Protein AF-0000000074012841 (afdb_homodimer)

Foldseek 3Di:
DPPPPPPPPPPPPPPVPVDDDDKDFAQQWKWWKKWFPVCPPDQKIKIWTKTHHNVQQKIKIWIWIAGPVVRDIGTFWMWMDRQVVQKIWIAGPVHLLDIDIDGHPFGDDGIDDPPWDWDDWDADDPPPPFIWTWTWDAGPPFQKIKIWIATPPNRHTAKIWIWHPDVVTDITIIGIHPMDSHGDCPCSNPRDPSYDD/DPPPPPPPPPPPPPPVPVDDDDKDFAQQWKWWKKWFPVCPPDQKIKIWTKTHHNVQQKIKIWIWIAGPVVRDIGTFWMWMDRQVVQKIWIAGPVHLLDIDIDGHPFGDDGIDDPPWDWDDWDADDPPPPFIWTWTWDAGPPFQKIKIWIATPPNRHTAKIWIWHPDVVTDITIIGIHPMDSHGDCPCSNPRDPSYDD

Nearest PDB structures (foldseek):
  6jl9-assembly1_A  TM=7.482E-01  e=5.160E-09  Xenopus tropicalis
  6e7o-assembly1_B  TM=7.642E-01  e=8.878E-08  Homo sapiens
  4egd-assembly2_B  TM=3.974E-01  e=1.339E-01  Staphylococcus aureus subsp. aureus NCTC 8325
  3msw-assembly1_A  TM=3.671E-01  e=5.941E-02  Bacteroides fragilis NCTC 9343
  7tcv-assembly1_XXX-2  TM=1.683E-01  e=6.808E-01  Mus musculus

Organism: Pomacea canaliculata (NCBI:txid400727)

Structure (mmCIF, N/CA/C/O backbone):
data_AF-0000000074012841-model_v1
#
loop_
_entity.id
_entity.type
_entity.pdbx_description
1 polymer 'Ependymin-like protein'
#
loop_
_atom_site.group_PDB
_atom_site.id
_atom_site.type_symbol
_atom_site.label_atom_id
_atom_site.label_alt_id
_atom_site.label_comp_id
_atom_site.label_asym_id
_atom_site.label_entity_id
_atom_site.label_seq_id
_atom_site.pdbx_PDB_ins_code
_atom_site.Cartn_x
_atom_site.Cartn_y
_atom_site.Cartn_z
_atom_site.occupancy
_atom_site.B_iso_or_equiv
_atom_site.auth_seq_id
_atom_site.auth_comp_id
_atom_site.auth_asym_id
_atom_site.auth_atom_id
_atom_site.pdbx_PDB_model_num
ATOM 1 N N . MET A 1 1 ? 62.312 12.492 34.406 1 32.12 1 MET A N 1
ATOM 2 C CA . MET A 1 1 ? 61.594 12.492 33.125 1 32.12 1 MET A CA 1
ATOM 3 C C . MET A 1 1 ? 60.375 11.586 33.188 1 32.12 1 MET A C 1
ATOM 5 O O . MET A 1 1 ? 60.5 10.367 33.281 1 32.12 1 MET A O 1
ATOM 9 N N . MET A 1 2 ? 59.25 12.062 33.812 1 38.81 2 MET A N 1
ATOM 10 C CA . MET A 1 2 ? 57.938 11.422 34 1 38.81 2 MET A CA 1
ATOM 11 C C . MET A 1 2 ? 57.25 11.172 32.656 1 38.81 2 MET A C 1
ATOM 13 O O . MET A 1 2 ? 57.031 12.109 31.891 1 38.81 2 MET A O 1
ATOM 17 N N . ILE A 1 3 ? 57.344 9.961 32.062 1 40.72 3 ILE A N 1
ATOM 18 C CA . ILE A 1 3 ? 56.688 9.445 30.875 1 40.72 3 ILE A CA 1
ATOM 19 C C . ILE A 1 3 ? 55.188 9.492 31.078 1 40.72 3 ILE A C 1
ATOM 21 O O . ILE A 1 3 ? 54.625 8.82 31.953 1 40.72 3 ILE A O 1
ATOM 25 N N . ILE A 1 4 ? 54.5 10.641 30.891 1 39.25 4 ILE A N 1
ATOM 26 C CA . ILE A 1 4 ? 53.062 10.695 30.797 1 39.25 4 ILE A CA 1
ATOM 27 C C . ILE A 1 4 ? 52.562 9.828 29.641 1 39.25 4 ILE A C 1
ATOM 29 O O . ILE A 1 4 ? 52.875 10.109 28.469 1 39.25 4 ILE A O 1
ATOM 33 N N . GLN A 1 5 ? 52.375 8.547 29.922 1 36.62 5 GLN A N 1
ATOM 34 C CA . GLN A 1 5 ? 51.688 7.672 28.969 1 36.62 5 GLN A CA 1
ATOM 35 C C . GLN A 1 5 ? 50.312 8.203 28.625 1 36.62 5 GLN A C 1
ATOM 37 O O . GLN A 1 5 ? 49.438 8.32 29.5 1 36.62 5 GLN A O 1
ATOM 42 N N . PHE A 1 6 ? 50.188 9.039 27.578 1 37.5 6 PHE A N 1
ATOM 43 C CA . PHE A 1 6 ? 48.906 9.398 26.984 1 37.5 6 PHE A CA 1
ATOM 44 C C . PHE A 1 6 ? 48.188 8.148 26.484 1 37.5 6 PHE A C 1
ATOM 46 O O . PHE A 1 6 ? 48.656 7.469 25.578 1 37.5 6 PHE A O 1
ATOM 53 N N . ALA A 1 7 ? 47.344 7.512 27.344 1 34.91 7 ALA A N 1
ATOM 54 C CA . ALA A 1 7 ? 46.406 6.48 26.906 1 34.91 7 ALA A CA 1
ATOM 55 C C . ALA A 1 7 ? 45.344 7.059 25.953 1 34.91 7 ALA A C 1
ATOM 57 O O . ALA A 1 7 ? 44.531 7.902 26.344 1 34.91 7 ALA A O 1
ATOM 58 N N . PHE A 1 8 ? 45.719 7.105 24.641 1 34.41 8 PHE A N 1
ATOM 59 C CA . PHE A 1 8 ? 44.719 7.383 23.625 1 34.41 8 PHE A CA 1
ATOM 60 C C . PHE A 1 8 ? 43.562 6.367 23.672 1 34.41 8 PHE A C 1
ATOM 62 O O . PHE A 1 8 ? 43.781 5.18 23.422 1 34.41 8 PHE A O 1
ATOM 69 N N . LEU A 1 9 ? 42.5 6.664 24.453 1 34.66 9 LEU A N 1
ATOM 70 C CA . LEU A 1 9 ? 41.25 5.91 24.359 1 34.66 9 LEU A CA 1
ATOM 71 C C . LEU A 1 9 ? 40.625 6.047 22.984 1 34.66 9 LEU A C 1
ATOM 73 O O . LEU A 1 9 ? 40.156 7.129 22.609 1 34.66 9 LEU A O 1
ATOM 77 N N . LEU A 1 10 ? 41.031 5.207 22 1 32.94 10 LEU A N 1
ATOM 78 C CA . LEU A 1 10 ? 40.25 5.023 20.766 1 32.94 10 LEU A CA 1
ATOM 79 C C . LEU A 1 10 ? 38.812 4.66 21.078 1 32.94 10 LEU A C 1
ATOM 81 O O . LEU A 1 10 ? 38.531 3.568 21.578 1 32.94 10 LEU A O 1
ATOM 85 N N . THR A 1 11 ? 38 5.637 21.328 1 35.56 11 THR A N 1
ATOM 86 C CA . THR A 1 11 ? 36.562 5.371 21.297 1 35.56 11 THR A CA 1
ATOM 87 C C . THR A 1 11 ? 36.156 4.777 19.953 1 35.56 11 THR A C 1
ATOM 89 O O . THR A 1 11 ? 36.188 5.461 18.922 1 35.56 11 THR A O 1
ATOM 92 N N . LEU A 1 12 ? 36.219 3.484 19.75 1 35.31 12 LEU A N 1
ATOM 93 C CA . LEU A 1 12 ? 35.5 2.799 18.656 1 35.31 12 LEU A CA 1
ATOM 94 C C . LEU A 1 12 ? 34.031 3.195 18.609 1 35.31 12 LEU A C 1
ATOM 96 O O . LEU A 1 12 ? 33.25 2.812 19.484 1 35.31 12 LEU A O 1
ATOM 100 N N . VAL A 1 13 ? 33.719 4.309 18.031 1 36.88 13 VAL A N 1
ATOM 101 C CA . VAL A 1 13 ? 32.344 4.508 17.578 1 36.88 13 VAL A CA 1
ATOM 102 C C . VAL A 1 13 ? 31.891 3.307 16.75 1 36.88 13 VAL A C 1
ATOM 104 O O . VAL A 1 13 ? 32.438 3.053 15.672 1 36.88 13 VAL A O 1
ATOM 107 N N . THR A 1 14 ? 31.328 2.275 17.344 1 35.25 14 THR A N 1
ATOM 108 C CA . THR A 1 14 ? 30.562 1.271 16.609 1 35.25 14 THR A CA 1
ATOM 109 C C . THR A 1 14 ? 29.562 1.936 15.672 1 35.25 14 THR A C 1
ATOM 111 O O . THR A 1 14 ? 28.594 2.555 16.125 1 35.25 14 THR A O 1
ATOM 114 N N . HIS A 1 15 ? 29.953 2.469 14.594 1 39.59 15 HIS A N 1
ATOM 115 C CA . HIS A 1 15 ? 28.938 2.531 13.539 1 39.59 15 HIS A CA 1
ATOM 116 C C . HIS A 1 15 ? 28.094 1.259 13.5 1 39.59 15 HIS A C 1
ATOM 118 O O . HIS A 1 15 ? 28.609 0.184 13.18 1 39.59 15 HIS A O 1
ATOM 124 N N . THR A 1 16 ? 27.219 1.068 14.328 1 40.84 16 THR A N 1
ATOM 125 C CA . THR A 1 16 ? 26.297 -0.001 14 1 40.84 16 THR A CA 1
ATOM 126 C C . THR A 1 16 ? 25.969 -0.001 12.508 1 40.84 16 THR A C 1
ATOM 128 O O . THR A 1 16 ? 25.281 0.897 12.016 1 40.84 16 THR A O 1
ATOM 131 N N . THR A 1 17 ? 26.875 -0.258 11.633 1 45.31 17 THR A N 1
ATOM 132 C CA . THR A 1 17 ? 26.531 -0.586 10.25 1 45.31 17 THR A CA 1
ATOM 133 C C . THR A 1 17 ? 25.203 -1.328 10.195 1 45.31 17 THR A C 1
ATOM 135 O O . THR A 1 17 ? 25.047 -2.389 10.805 1 45.31 17 THR A O 1
ATOM 138 N N . CYS A 1 18 ? 24.094 -0.739 10.32 1 55.75 18 CYS A N 1
ATOM 139 C CA . CYS A 1 18 ? 22.828 -1.455 10.141 1 55.75 18 CYS A CA 1
ATOM 140 C C . CYS A 1 18 ? 22.984 -2.576 9.117 1 55.75 18 CYS A C 1
ATOM 142 O O . CYS A 1 18 ? 23.188 -2.314 7.93 1 55.75 18 CYS A O 1
ATOM 144 N N . GLN A 1 19 ? 23.594 -3.691 9.414 1 69.12 19 GLN A N 1
ATOM 145 C CA . GLN A 1 19 ? 23.844 -4.871 8.594 1 69.12 19 GLN A CA 1
ATOM 146 C C . GLN A 1 19 ? 22.594 -5.266 7.805 1 69.12 19 GLN A C 1
ATOM 148 O O . GLN A 1 19 ? 21.5 -5.297 8.352 1 69.12 19 GLN A O 1
ATOM 153 N N . THR A 1 20 ? 22.734 -5.242 6.465 1 84.56 20 THR A N 1
ATOM 154 C CA . THR A 1 20 ? 21.703 -5.766 5.578 1 84.56 20 THR A CA 1
ATOM 155 C C . THR A 1 20 ? 21.203 -7.125 6.062 1 84.56 20 THR A C 1
ATOM 157 O O . THR A 1 20 ? 22.016 -8.023 6.34 1 84.56 20 THR A O 1
ATOM 160 N N . PRO A 1 21 ? 19.984 -7.176 6.348 1 91.25 21 PRO A N 1
ATOM 161 C CA . PRO A 1 21 ? 19.453 -8.477 6.789 1 91.25 21 PRO A CA 1
ATOM 162 C C . PRO A 1 21 ? 19.688 -9.586 5.766 1 91.25 21 PRO A C 1
ATOM 164 O O . PRO A 1 21 ? 19.953 -9.297 4.59 1 91.25 21 PRO A O 1
ATOM 167 N N . ALA A 1 22 ? 19.625 -10.781 6.23 1 93.56 22 ALA A N 1
ATOM 168 C CA . ALA A 1 22 ? 19.719 -11.922 5.328 1 93.56 22 ALA A CA 1
ATOM 169 C C . ALA A 1 22 ? 18.516 -11.977 4.395 1 93.56 22 ALA A C 1
ATOM 171 O O . ALA A 1 22 ? 17.391 -11.633 4.789 1 93.56 22 ALA A O 1
ATOM 172 N N . LYS A 1 23 ? 18.844 -12.438 3.242 1 96.69 23 LYS A N 1
ATOM 173 C CA . LYS A 1 23 ? 17.75 -12.711 2.311 1 96.69 23 LYS A CA 1
ATOM 174 C C . LYS A 1 23 ? 16.859 -13.836 2.832 1 96.69 23 LYS A C 1
ATOM 176 O O . LYS A 1 23 ? 17.344 -14.789 3.439 1 96.69 23 LYS A O 1
ATOM 181 N N . CYS A 1 24 ? 15.641 -13.734 2.629 1 98 24 CYS A N 1
ATOM 182 C CA . CYS A 1 24 ? 14.688 -14.711 3.141 1 98 24 CYS A CA 1
ATOM 183 C C . CYS A 1 24 ? 13.852 -15.305 2.012 1 98 24 CYS A C 1
ATOM 185 O O . CYS A 1 24 ? 13.969 -14.883 0.86 1 98 24 CYS A O 1
ATOM 187 N N . CYS A 1 25 ? 13.039 -16.359 2.379 1 98.19 25 CYS A N 1
ATOM 188 C CA . CYS A 1 25 ? 12.188 -17.031 1.405 1 98.19 25 CYS A CA 1
ATOM 189 C C . CYS A 1 25 ? 10.742 -17.078 1.882 1 98.19 25 CYS A C 1
ATOM 191 O O . CYS A 1 25 ? 10.477 -17.203 3.08 1 98.19 25 CYS A O 1
ATOM 193 N N . PHE A 1 26 ? 9.891 -16.969 0.938 1 98.31 26 PHE A N 1
ATOM 194 C CA . PHE A 1 26 ? 8.484 -17.203 1.233 1 98.31 26 PHE A CA 1
ATOM 195 C C . PHE A 1 26 ? 8.25 -18.672 1.61 1 98.31 26 PHE A C 1
ATOM 197 O O . PHE A 1 26 ? 9.086 -19.531 1.318 1 98.31 26 PHE A O 1
ATOM 204 N N . ALA A 1 27 ? 7.098 -18.922 2.256 1 98.25 27 ALA A N 1
ATOM 205 C CA . ALA A 1 27 ? 6.715 -20.312 2.504 1 98.25 27 ALA A CA 1
ATOM 206 C C . ALA A 1 27 ? 6.672 -21.109 1.205 1 98.25 27 ALA A C 1
ATOM 208 O O . ALA A 1 27 ? 6.305 -20.578 0.155 1 98.25 27 ALA A O 1
ATOM 209 N N . PRO A 1 28 ? 7.027 -22.375 1.239 1 98.38 28 PRO A N 1
ATOM 210 C CA . PRO A 1 28 ? 7.012 -23.188 0.018 1 98.38 28 PRO A CA 1
ATOM 211 C C . PRO A 1 28 ? 5.637 -23.234 -0.639 1 98.38 28 PRO A C 1
ATOM 213 O O . PRO A 1 28 ? 5.535 -23.391 -1.858 1 98.38 28 PRO A O 1
ATOM 216 N N . GLN A 1 29 ? 4.625 -23.188 0.23 1 98.69 29 GLN A N 1
ATOM 217 C CA . GLN A 1 29 ? 3.234 -23.078 -0.198 1 98.69 29 GLN A CA 1
ATOM 218 C C . GLN A 1 29 ? 2.52 -21.953 0.559 1 98.69 29 GLN A C 1
ATOM 220 O O . GLN A 1 29 ? 2.658 -21.844 1.777 1 98.69 29 GLN A O 1
ATOM 225 N N . SER A 1 30 ? 1.805 -21.188 -0.227 1 98.5 30 SER A N 1
ATOM 226 C CA . SER A 1 30 ? 1.097 -20.094 0.423 1 98.5 30 SER A CA 1
ATOM 227 C C . SER A 1 30 ? -0.076 -19.609 -0.425 1 98.5 30 SER A C 1
ATOM 229 O O . SER A 1 30 ? -0.203 -19.984 -1.591 1 98.5 30 SER A O 1
ATOM 231 N N . SER A 1 31 ? -0.95 -18.859 0.189 1 98.75 31 SER A N 1
ATOM 232 C CA . SER A 1 31 ? -2.039 -18.141 -0.46 1 98.75 31 SER A CA 1
ATOM 233 C C . SER A 1 31 ? -2.145 -16.703 0.061 1 98.75 31 SER A C 1
ATOM 235 O O . SER A 1 31 ? -1.669 -16.406 1.158 1 98.75 31 SER A O 1
ATOM 237 N N . ALA A 1 32 ? -2.695 -15.867 -0.756 1 98.69 32 ALA A N 1
ATOM 238 C CA . ALA A 1 32 ? -2.918 -14.477 -0.37 1 98.69 32 ALA A CA 1
ATOM 239 C C . ALA A 1 32 ? -3.965 -13.82 -1.266 1 98.69 32 ALA A C 1
ATOM 241 O O . ALA A 1 32 ? -4.242 -14.305 -2.365 1 98.69 32 ALA A O 1
ATOM 242 N N . THR A 1 33 ? -4.574 -12.82 -0.757 1 98.12 33 THR A N 1
ATOM 243 C CA . THR A 1 33 ? -5.379 -11.906 -1.556 1 98.12 33 THR A CA 1
ATOM 244 C C . THR A 1 33 ? -4.602 -10.625 -1.848 1 98.12 33 THR A C 1
ATOM 246 O O . THR A 1 33 ? -4.121 -9.961 -0.927 1 98.12 33 THR A O 1
ATOM 249 N N . LEU A 1 34 ? -4.445 -10.328 -3.111 1 98.5 34 LEU A N 1
ATOM 250 C CA . LEU A 1 34 ? -3.744 -9.125 -3.557 1 98.5 34 LEU A CA 1
ATOM 251 C C . LEU A 1 34 ? -4.734 -8.055 -3.992 1 98.5 34 LEU A C 1
ATOM 253 O O . LEU A 1 34 ? -5.617 -8.312 -4.812 1 98.5 34 LEU A O 1
ATOM 257 N N . VAL A 1 35 ? -4.539 -6.914 -3.416 1 97.56 35 VAL A N 1
ATOM 258 C CA . VAL A 1 35 ? -5.328 -5.762 -3.842 1 97.56 35 VAL A CA 1
ATOM 259 C C . VAL A 1 35 ? -4.496 -4.879 -4.77 1 97.56 35 VAL A C 1
ATOM 261 O O . VAL A 1 35 ? -3.369 -4.504 -4.438 1 97.56 35 VAL A O 1
ATOM 264 N N . ASP A 1 36 ? -5.074 -4.621 -5.934 1 97.44 36 ASP A N 1
ATOM 265 C CA . ASP A 1 36 ? -4.461 -3.635 -6.816 1 97.44 36 ASP A CA 1
ATOM 266 C C . ASP A 1 36 ? -4.605 -2.225 -6.25 1 97.44 36 ASP A C 1
ATOM 268 O O . ASP A 1 36 ? -5.684 -1.633 -6.309 1 97.44 36 ASP A O 1
ATOM 272 N N . LEU A 1 37 ? -3.5 -1.668 -5.891 1 95.88 37 LEU A N 1
ATOM 273 C CA . LEU A 1 37 ? -3.547 -0.412 -5.148 1 95.88 37 LEU A CA 1
ATOM 274 C C . LEU A 1 37 ? -3.895 0.75 -6.074 1 95.88 37 LEU A C 1
ATOM 276 O O . LEU A 1 37 ? -4.406 1.776 -5.621 1 95.88 37 LEU A O 1
ATOM 280 N N . TYR A 1 38 ? -3.67 0.588 -7.324 1 92.62 38 TYR A N 1
ATOM 281 C CA . TYR A 1 38 ? -4.031 1.646 -8.258 1 92.62 38 TYR A CA 1
ATOM 282 C C . TYR A 1 38 ? -5.543 1.76 -8.398 1 92.62 38 TYR A C 1
ATOM 284 O O . TYR A 1 38 ? -6.055 2.771 -8.891 1 92.62 38 TYR A O 1
ATOM 292 N N . SER A 1 39 ? -6.23 0.79 -7.949 1 93.38 39 SER A N 1
ATOM 293 C CA . SER A 1 39 ? -7.676 0.782 -8.133 1 93.38 39 SER A CA 1
ATOM 294 C C . SER A 1 39 ? -8.398 1.291 -6.891 1 93.38 39 SER A C 1
ATOM 296 O O . SER A 1 39 ? -9.602 1.53 -6.918 1 93.38 39 SER A O 1
ATOM 298 N N . VAL A 1 40 ? -7.707 1.541 -5.812 1 90.31 40 VAL A N 1
ATOM 299 C CA . VAL A 1 40 ? -8.352 1.729 -4.516 1 90.31 40 VAL A CA 1
ATOM 300 C C . VAL A 1 40 ? -9.102 3.061 -4.5 1 90.31 40 VAL A C 1
ATOM 302 O O . VAL A 1 40 ? -10.008 3.258 -3.689 1 90.31 40 VAL A O 1
ATOM 305 N N . ASN A 1 41 ? -8.711 3.975 -5.371 1 89.06 41 ASN A N 1
ATOM 306 C CA . ASN A 1 41 ? -9.406 5.254 -5.438 1 89.06 41 ASN A CA 1
ATOM 307 C C . ASN A 1 41 ? -10.633 5.184 -6.34 1 89.06 41 ASN A C 1
ATOM 309 O O . ASN A 1 41 ? -11.453 6.102 -6.359 1 89.06 41 ASN A O 1
ATOM 313 N N . GLY A 1 42 ? -10.781 4.082 -7.012 1 88.31 42 GLY A N 1
ATOM 314 C CA . GLY A 1 42 ? -11.914 3.92 -7.906 1 88.31 42 GLY A CA 1
ATOM 315 C C . GLY A 1 42 ? -13.141 3.352 -7.219 1 88.31 42 GLY A C 1
ATOM 316 O O . GLY A 1 42 ? -13.148 3.164 -6 1 88.31 42 GLY A O 1
ATOM 317 N N . ASP A 1 43 ? -14.148 3.15 -8.031 1 87.56 43 ASP A N 1
ATOM 318 C CA . ASP A 1 43 ? -15.406 2.621 -7.508 1 87.56 43 ASP A CA 1
ATOM 319 C C . ASP A 1 43 ? -15.336 1.107 -7.332 1 87.56 43 ASP A C 1
ATOM 321 O O . ASP A 1 43 ? -16.109 0.53 -6.559 1 87.56 43 ASP A O 1
ATOM 325 N N . LEU A 1 44 ? -14.445 0.571 -8.086 1 92.81 44 LEU A N 1
ATOM 326 C CA . LEU A 1 44 ? -14.195 -0.865 -8.008 1 92.81 44 LEU A CA 1
ATOM 327 C C . LEU A 1 44 ? -12.742 -1.15 -7.664 1 92.81 44 LEU A C 1
ATOM 329 O O . LEU A 1 44 ? -11.836 -0.457 -8.141 1 92.81 44 LEU A O 1
ATOM 333 N N . TYR A 1 45 ? -12.625 -2.227 -6.875 1 93.69 45 TYR A N 1
ATOM 334 C CA . TYR A 1 45 ? -11.281 -2.707 -6.578 1 93.69 45 TYR A CA 1
ATOM 335 C C . TYR A 1 45 ? -10.93 -3.914 -7.441 1 93.69 45 TYR A C 1
ATOM 337 O O . TYR A 1 45 ? -11.742 -4.836 -7.59 1 93.69 45 TYR A O 1
ATOM 345 N N . ASN A 1 46 ? -9.797 -3.818 -8.016 1 97.5 46 ASN A N 1
ATOM 346 C CA . ASN A 1 46 ? -9.242 -5.027 -8.625 1 97.5 46 ASN A CA 1
ATOM 347 C C . ASN A 1 46 ? -8.539 -5.906 -7.598 1 97.5 46 ASN A C 1
ATOM 349 O O . ASN A 1 46 ? -7.688 -5.43 -6.848 1 97.5 46 ASN A O 1
ATOM 353 N N . VAL A 1 47 ? -8.922 -7.164 -7.598 1 97.62 47 VAL A N 1
ATOM 354 C CA . VAL A 1 47 ? -8.414 -8.102 -6.598 1 97.62 47 VAL A CA 1
ATOM 355 C C . VAL A 1 47 ? -7.914 -9.367 -7.285 1 97.62 47 VAL A C 1
ATOM 357 O O . VAL A 1 47 ? -8.492 -9.812 -8.281 1 97.62 47 VAL A O 1
ATOM 360 N N . ILE A 1 48 ? -6.828 -9.883 -6.734 1 98.5 48 ILE A N 1
ATOM 361 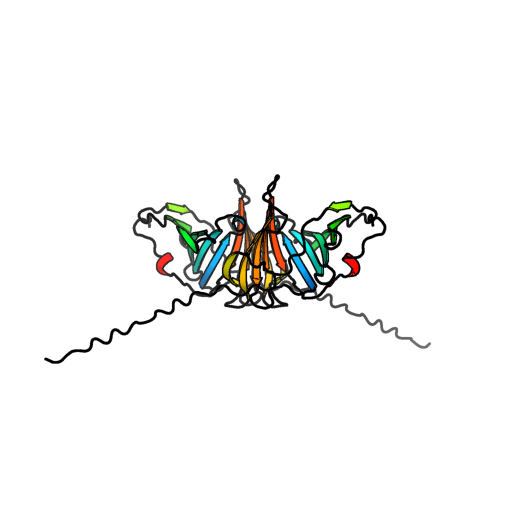C CA . ILE A 1 48 ? -6.289 -11.164 -7.176 1 98.5 48 ILE A CA 1
ATOM 362 C C . ILE A 1 48 ? -6.172 -12.109 -5.984 1 98.5 48 ILE A C 1
ATOM 364 O O . ILE A 1 48 ? -5.477 -11.812 -5.008 1 98.5 48 ILE A O 1
ATOM 368 N N . ASP A 1 49 ? -6.855 -13.188 -6.074 1 98.5 49 ASP A N 1
ATOM 369 C CA . ASP A 1 49 ? -6.586 -14.273 -5.141 1 98.5 49 ASP A CA 1
ATOM 370 C C . ASP A 1 49 ? -5.508 -15.211 -5.684 1 98.5 49 ASP A C 1
ATOM 372 O O . ASP A 1 49 ? -5.684 -15.82 -6.742 1 98.5 49 ASP A O 1
ATOM 376 N N . GLY A 1 50 ? -4.441 -15.336 -4.902 1 98.69 50 GLY A N 1
ATOM 377 C CA . GLY A 1 50 ? -3.299 -16.094 -5.402 1 98.69 50 GLY A CA 1
ATOM 378 C C . GLY A 1 50 ? -3.002 -17.344 -4.594 1 98.69 50 GLY A C 1
ATOM 379 O O . GLY A 1 50 ? -3.113 -17.328 -3.367 1 98.69 50 GLY A O 1
ATOM 380 N N . GLU A 1 51 ? -2.645 -18.391 -5.305 1 98.88 51 GLU A N 1
ATOM 381 C CA . GLU A 1 51 ? -2.059 -19.609 -4.781 1 98.88 51 GLU A CA 1
ATOM 382 C C . GLU A 1 51 ? -0.635 -19.812 -5.297 1 98.88 51 GLU A C 1
ATOM 384 O O . GLU A 1 51 ? -0.399 -19.797 -6.504 1 98.88 51 GLU A O 1
ATOM 389 N N . PHE A 1 52 ? 0.256 -20 -4.371 1 98.69 52 PHE A N 1
ATOM 390 C CA . PHE A 1 52 ? 1.667 -20.125 -4.711 1 98.69 52 PHE A CA 1
ATOM 391 C C . PHE A 1 52 ? 2.209 -21.469 -4.242 1 98.69 52 PHE A C 1
ATOM 393 O O . PHE A 1 52 ? 2.377 -21.703 -3.041 1 98.69 52 PHE A O 1
ATOM 400 N N . ASP A 1 53 ? 2.441 -22.328 -5.133 1 98.69 53 ASP A N 1
ATOM 401 C CA . ASP A 1 53 ? 2.992 -23.656 -4.844 1 98.69 53 ASP A CA 1
ATOM 402 C C . ASP A 1 53 ? 4.402 -23.797 -5.414 1 98.69 53 ASP A C 1
ATOM 404 O O . ASP A 1 53 ? 4.59 -24.375 -6.484 1 98.69 53 ASP A O 1
ATOM 408 N N . PHE A 1 54 ? 5.359 -23.406 -4.641 1 97.81 54 PHE A N 1
ATOM 409 C CA . PHE A 1 54 ? 6.738 -23.422 -5.109 1 97.81 54 PHE A CA 1
ATOM 410 C C . PHE A 1 54 ? 7.285 -24.844 -5.133 1 97.81 54 PHE A C 1
ATOM 412 O O . PHE A 1 54 ? 8.266 -25.125 -5.824 1 97.81 54 PHE A O 1
ATOM 419 N N . VAL A 1 55 ? 6.672 -25.703 -4.355 1 97.5 55 VAL A N 1
ATOM 420 C CA . VAL A 1 55 ? 7.062 -27.109 -4.371 1 97.5 55 VAL A CA 1
ATOM 421 C C . VAL A 1 55 ? 6.715 -27.734 -5.723 1 97.5 55 VAL A C 1
ATOM 423 O O . VAL A 1 55 ? 7.559 -28.375 -6.355 1 97.5 55 VAL A O 1
ATOM 426 N N . ALA A 1 56 ? 5.57 -27.5 -6.164 1 97.75 56 ALA A N 1
ATOM 427 C CA . ALA A 1 56 ? 5.109 -28.062 -7.434 1 97.75 56 ALA A CA 1
ATOM 428 C C . ALA A 1 56 ? 5.562 -27.188 -8.609 1 97.75 56 ALA A C 1
ATOM 430 O O . ALA A 1 56 ? 5.402 -27.578 -9.766 1 97.75 56 ALA A O 1
ATOM 431 N N . GLY A 1 57 ? 6.047 -26.016 -8.352 1 97.62 57 GLY A N 1
ATOM 432 C CA . GLY A 1 57 ? 6.426 -25.094 -9.414 1 97.62 57 GLY A CA 1
ATOM 433 C C . GLY A 1 57 ? 5.234 -24.531 -10.156 1 97.62 57 GLY A C 1
ATOM 434 O O . GLY A 1 57 ? 5.227 -24.484 -11.391 1 97.62 57 GLY A O 1
ATOM 435 N N . LYS A 1 58 ? 4.203 -24.125 -9.398 1 98.31 58 LYS A N 1
ATOM 436 C CA . LYS A 1 58 ? 2.99 -23.594 -10.016 1 98.31 58 LYS A CA 1
ATOM 437 C C . LYS A 1 58 ? 2.455 -22.406 -9.234 1 98.31 58 LYS A C 1
ATOM 439 O O . LYS A 1 58 ? 2.688 -22.281 -8.031 1 98.31 58 LYS A O 1
ATOM 444 N N . GLN A 1 59 ? 1.727 -21.625 -9.914 1 98.56 59 GLN A N 1
ATOM 445 C CA . GLN A 1 59 ? 0.98 -20.516 -9.344 1 98.56 59 GLN A CA 1
ATOM 446 C C . GLN A 1 59 ? -0.385 -20.359 -10.008 1 98.56 59 GLN A C 1
ATOM 448 O O . GLN A 1 59 ? -0.514 -20.547 -11.227 1 98.56 59 GLN A O 1
ATOM 453 N N . ALA A 1 60 ? -1.355 -20.109 -9.227 1 98.81 60 ALA A N 1
ATOM 454 C CA . ALA A 1 60 ? -2.695 -19.828 -9.734 1 98.81 60 ALA A CA 1
ATOM 455 C C . ALA A 1 60 ? -3.219 -18.5 -9.195 1 98.81 60 ALA A C 1
ATOM 457 O O . ALA A 1 60 ? -3.027 -18.172 -8.023 1 98.81 60 ALA A O 1
ATOM 458 N N . GLN A 1 61 ? -3.83 -17.719 -10.039 1 98.69 61 GLN A N 1
ATOM 459 C CA . GLN A 1 61 ? -4.367 -16.422 -9.68 1 98.69 61 GLN A CA 1
ATOM 460 C C . GLN A 1 61 ? -5.781 -16.234 -10.227 1 98.69 61 GLN A C 1
ATOM 462 O O . GLN A 1 61 ? -6.004 -16.328 -11.43 1 98.69 61 GLN A O 1
ATOM 467 N N . LEU A 1 62 ? -6.648 -15.984 -9.367 1 98.69 62 LEU A N 1
ATOM 468 C CA . LEU A 1 62 ? -8.016 -15.648 -9.758 1 98.69 62 LEU A CA 1
ATOM 469 C C . LEU A 1 62 ? -8.258 -14.148 -9.648 1 98.69 62 LEU A C 1
ATOM 471 O O . LEU A 1 62 ? -8.211 -13.586 -8.555 1 98.69 62 LEU A O 1
ATOM 475 N N . SER A 1 63 ? -8.602 -13.555 -10.781 1 98.5 63 SER A N 1
ATOM 476 C CA . SER A 1 63 ? -8.836 -12.117 -10.836 1 98.5 63 SER A CA 1
ATOM 477 C C . SER A 1 63 ? -10.32 -11.797 -10.68 1 98.5 63 SER A C 1
ATOM 479 O O . SER A 1 63 ? -11.172 -12.5 -11.227 1 98.5 63 SER A O 1
ATOM 481 N N . SER A 1 64 ? -10.562 -10.727 -9.969 1 98.12 64 SER A N 1
ATOM 482 C CA . SER A 1 64 ? -11.93 -10.242 -9.805 1 98.12 64 SER A CA 1
ATOM 483 C C . SER A 1 64 ? -11.969 -8.734 -9.609 1 98.12 64 SER A C 1
ATOM 485 O O . SER A 1 64 ? -10.938 -8.109 -9.352 1 98.12 64 SER A O 1
ATOM 487 N N . THR A 1 65 ? -13.102 -8.188 -9.867 1 97.31 65 THR A N 1
ATOM 488 C CA . THR A 1 65 ? -13.43 -6.836 -9.438 1 97.31 65 THR A CA 1
ATOM 489 C C . THR A 1 65 ? -14.406 -6.863 -8.266 1 97.31 65 THR A C 1
ATOM 491 O O . THR A 1 65 ? -15.344 -7.66 -8.25 1 97.31 65 THR A O 1
ATOM 494 N N . HIS A 1 66 ? -14.047 -6.062 -7.324 1 94.38 66 HIS A N 1
ATOM 495 C CA . HIS A 1 66 ? -14.867 -6 -6.121 1 94.38 66 HIS A CA 1
ATOM 496 C C . HIS A 1 66 ? -15.539 -4.637 -5.984 1 94.38 66 HIS A C 1
ATOM 498 O O . HIS A 1 66 ? -14.883 -3.602 -6.086 1 94.38 66 HIS A O 1
ATOM 504 N N . ASN A 1 67 ? -16.812 -4.68 -5.832 1 91.88 67 ASN A N 1
ATOM 505 C CA . ASN A 1 67 ? -17.578 -3.477 -5.5 1 91.88 67 ASN A CA 1
ATOM 506 C C . ASN A 1 67 ? -17.734 -3.314 -3.99 1 91.88 67 ASN A C 1
ATOM 508 O O . ASN A 1 67 ? -18.516 -4.023 -3.365 1 91.88 67 ASN A O 1
ATOM 512 N N . PRO A 1 68 ? -17.031 -2.391 -3.504 1 81.06 68 PRO A N 1
ATOM 513 C CA . PRO A 1 68 ? -17.078 -2.283 -2.043 1 81.06 68 PRO A CA 1
ATOM 514 C C . PRO A 1 68 ? -18.422 -1.776 -1.533 1 81.06 68 PRO A C 1
ATOM 516 O O . PRO A 1 68 ? -18.75 -1.953 -0.356 1 81.06 68 PRO A O 1
ATOM 519 N N . TYR A 1 69 ? -19.219 -1.153 -2.373 1 83.31 69 TYR A N 1
ATOM 520 C CA . TYR A 1 69 ? -20.516 -0.622 -1.969 1 83.31 69 TYR A CA 1
ATOM 521 C C . TYR A 1 69 ? -21.547 -1.735 -1.852 1 83.31 69 TYR A C 1
ATOM 523 O O . TYR A 1 69 ? -22.406 -1.709 -0.96 1 83.31 69 TYR A O 1
ATOM 531 N N . THR A 1 70 ? -21.391 -2.719 -2.625 1 87.31 70 THR A N 1
ATOM 532 C CA . THR A 1 70 ? -22.391 -3.777 -2.643 1 87.31 70 THR A CA 1
ATOM 533 C C . THR A 1 70 ? -21.828 -5.066 -2.051 1 87.31 70 THR A C 1
ATOM 535 O O . THR A 1 70 ? -22.594 -5.98 -1.709 1 87.31 70 THR A O 1
ATOM 538 N N . GLY A 1 71 ? -20.578 -5.109 -1.995 1 85.44 71 GLY A N 1
ATOM 539 C CA . GLY A 1 71 ? -19.922 -6.316 -1.512 1 85.44 71 GLY A CA 1
ATOM 540 C C . GLY A 1 71 ? -19.828 -7.402 -2.566 1 85.44 71 GLY A C 1
ATOM 541 O O . GLY A 1 71 ? -19.375 -8.516 -2.281 1 85.44 71 GLY A O 1
ATOM 542 N N . VAL A 1 72 ? -20.172 -7.043 -3.713 1 91.25 72 VAL A N 1
ATOM 543 C CA . VAL A 1 72 ? -20.234 -8.031 -4.785 1 91.25 72 VAL A CA 1
ATOM 544 C C . VAL A 1 72 ? -18.875 -8.094 -5.5 1 91.25 72 VAL A C 1
ATOM 546 O O . VAL A 1 72 ? -18.281 -7.059 -5.801 1 91.25 72 VAL A O 1
ATOM 549 N N . SER A 1 73 ? -18.469 -9.289 -5.699 1 94.31 73 SER A N 1
ATOM 550 C CA . SER A 1 73 ? -17.266 -9.531 -6.512 1 94.31 73 SER A CA 1
ATOM 551 C C . SER A 1 73 ? -17.625 -10.211 -7.828 1 94.31 73 SER A C 1
ATOM 553 O O . SER A 1 73 ? -18.484 -11.094 -7.867 1 94.31 73 SER A O 1
ATOM 555 N N . ASN A 1 74 ? -17.016 -9.688 -8.898 1 96.62 74 ASN A N 1
ATOM 556 C CA . ASN A 1 74 ? -17.141 -10.281 -10.219 1 96.62 74 ASN A CA 1
ATOM 557 C C . ASN A 1 74 ? -15.828 -10.922 -10.672 1 96.62 74 ASN A C 1
ATOM 559 O O . ASN A 1 74 ? -14.859 -10.227 -10.969 1 96.62 74 ASN A O 1
ATOM 563 N N . TYR A 1 75 ? -15.891 -12.227 -10.773 1 97.19 75 TYR A N 1
ATOM 564 C CA . TYR A 1 75 ? -14.695 -12.961 -11.195 1 97.19 75 TYR A CA 1
ATOM 565 C C . TYR A 1 75 ? -14.531 -12.914 -12.711 1 97.19 75 TYR A C 1
ATOM 567 O O . TYR A 1 75 ? -15.516 -13.016 -13.453 1 97.19 75 TYR A O 1
ATOM 575 N N . THR A 1 76 ? -13.289 -12.82 -13.164 1 97.19 76 THR A N 1
ATOM 576 C CA . THR A 1 76 ? -13.094 -12.594 -14.586 1 97.19 76 THR A CA 1
ATOM 577 C C . THR A 1 76 ? -12.234 -13.695 -15.203 1 97.19 76 THR A C 1
ATOM 579 O O . THR A 1 76 ? -12.586 -14.258 -16.234 1 97.19 76 THR A O 1
ATOM 582 N N . LEU A 1 77 ? -11.164 -14.039 -14.602 1 96.81 77 LEU A N 1
ATOM 583 C CA . LEU A 1 77 ? -10.312 -15.062 -15.211 1 96.81 77 LEU A CA 1
ATOM 584 C C . LEU A 1 77 ? -9.453 -15.75 -14.156 1 96.81 77 LEU A C 1
ATOM 586 O O . LEU A 1 77 ? -9.141 -15.156 -13.117 1 96.81 77 LEU A O 1
ATOM 590 N N . LEU A 1 78 ? -9.094 -16.969 -14.477 1 98.25 78 LEU A N 1
ATOM 591 C CA . LEU A 1 78 ? -8.117 -17.781 -13.758 1 98.25 78 LEU A CA 1
ATOM 592 C C . LEU A 1 78 ? -6.848 -17.953 -14.586 1 98.25 78 LEU A C 1
ATOM 594 O O . LEU A 1 78 ? -6.91 -18.406 -15.734 1 98.25 78 LEU A O 1
ATOM 598 N N . GLU A 1 79 ? -5.758 -17.547 -13.984 1 98.44 79 GLU A N 1
ATOM 599 C CA . GLU A 1 79 ? -4.453 -17.766 -14.609 1 98.44 79 GLU A CA 1
ATOM 600 C C . GLU A 1 79 ? -3.652 -18.812 -13.859 1 98.44 79 GLU A C 1
ATOM 602 O O . GLU A 1 79 ? -3.533 -18.766 -12.633 1 98.44 79 GLU A O 1
ATOM 607 N N . VAL A 1 80 ? -3.166 -19.703 -14.633 1 98.19 80 VAL A N 1
ATOM 608 C CA . VAL A 1 80 ? -2.307 -20.734 -14.062 1 98.19 80 VAL A CA 1
ATOM 609 C C . VAL A 1 80 ? -0.939 -20.703 -14.742 1 98.19 80 VAL A C 1
ATOM 611 O O . VAL A 1 80 ? -0.843 -20.844 -15.961 1 98.19 80 VAL A O 1
ATOM 614 N N . ILE A 1 81 ? 0.075 -20.578 -13.945 1 97.69 81 ILE A N 1
ATOM 615 C CA . ILE A 1 81 ? 1.444 -20.625 -14.445 1 97.69 81 ILE A CA 1
ATOM 616 C C . ILE A 1 81 ? 2.1 -21.938 -14.016 1 97.69 81 ILE A C 1
ATOM 618 O O . ILE A 1 81 ? 2.129 -22.266 -12.828 1 97.69 81 ILE A O 1
ATOM 622 N N . ASP A 1 82 ? 2.553 -22.625 -14.953 1 97.44 82 ASP A N 1
ATOM 623 C CA . ASP A 1 82 ? 3.379 -23.797 -14.742 1 97.44 82 ASP A CA 1
ATOM 624 C C . ASP A 1 82 ? 4.844 -23.516 -15.07 1 97.44 82 ASP A C 1
ATOM 626 O O . ASP A 1 82 ? 5.238 -23.531 -16.234 1 97.44 82 ASP A O 1
ATOM 630 N N . PHE A 1 83 ? 5.582 -23.328 -14.07 1 96.19 83 PHE A N 1
ATOM 631 C CA . PHE A 1 83 ? 6.969 -22.922 -14.266 1 96.19 83 PHE A CA 1
ATOM 632 C C . PHE A 1 83 ? 7.789 -24.062 -14.859 1 96.19 83 PHE A C 1
ATOM 634 O O . PHE A 1 83 ? 8.781 -23.812 -15.547 1 96.19 83 PHE A O 1
ATOM 641 N N . ASN A 1 84 ? 7.395 -25.25 -14.625 1 96 84 ASN A N 1
ATOM 642 C CA . ASN A 1 84 ? 8.102 -26.406 -15.172 1 96 84 ASN A CA 1
ATOM 643 C C . ASN A 1 84 ? 7.965 -26.469 -16.688 1 96 84 ASN A C 1
ATOM 645 O O . ASN A 1 84 ? 8.906 -26.859 -17.391 1 96 84 ASN A O 1
ATOM 649 N N . LYS A 1 85 ? 6.859 -26.078 -17.125 1 95.38 85 LYS A N 1
ATOM 650 C CA . LYS A 1 85 ? 6.586 -26.141 -18.562 1 95.38 85 LYS A CA 1
ATOM 651 C C . LYS A 1 85 ? 6.898 -24.812 -19.234 1 95.38 85 LYS A C 1
ATOM 653 O O . LYS A 1 85 ? 6.918 -24.719 -20.469 1 95.38 85 LYS A O 1
ATOM 658 N N . GLY A 1 86 ? 7.016 -23.797 -18.438 1 94.81 86 GLY A N 1
ATOM 659 C CA . GLY A 1 86 ? 7.199 -22.453 -18.984 1 94.81 86 GLY A CA 1
ATOM 660 C C . GLY A 1 86 ? 5.965 -21.938 -19.703 1 94.81 86 GLY A C 1
ATOM 661 O O . GLY A 1 86 ? 6.062 -21.328 -20.766 1 94.81 86 GLY A O 1
ATOM 662 N N . LYS A 1 87 ? 4.797 -22.234 -19.094 1 96.75 87 LYS A N 1
ATOM 663 C CA . LYS A 1 87 ? 3.545 -21.859 -19.75 1 96.75 87 LYS A CA 1
ATOM 664 C C . LYS A 1 87 ? 2.602 -21.156 -18.781 1 96.75 87 LYS A C 1
ATOM 666 O O . LYS A 1 87 ? 2.564 -21.5 -17.594 1 96.75 87 LYS A O 1
ATOM 671 N N . GLU A 1 88 ? 1.862 -20.328 -19.25 1 97.44 88 GLU A N 1
ATOM 672 C CA . GLU A 1 88 ? 0.728 -19.688 -18.578 1 97.44 88 GLU A CA 1
ATOM 673 C C . GLU A 1 88 ? -0.585 -20.031 -19.281 1 97.44 88 GLU A C 1
ATOM 675 O O . GLU A 1 88 ? -0.705 -19.891 -20.5 1 97.44 88 GLU A O 1
ATOM 680 N N . TYR A 1 89 ? -1.499 -20.469 -18.562 1 97.88 89 TYR A N 1
ATOM 681 C CA . TYR A 1 89 ? -2.85 -20.766 -19.031 1 97.88 89 TYR A CA 1
ATOM 682 C C . TYR A 1 89 ? -3.838 -19.719 -18.516 1 97.88 89 TYR A C 1
ATOM 684 O O . TYR A 1 89 ? -3.877 -19.406 -17.328 1 97.88 89 TYR A O 1
ATOM 692 N N . ILE A 1 90 ? -4.609 -19.219 -19.406 1 98.19 90 ILE A N 1
ATOM 693 C CA . ILE A 1 90 ? -5.605 -18.203 -19.094 1 98.19 90 ILE A CA 1
ATOM 694 C C . ILE A 1 90 ? -7.004 -18.719 -19.391 1 98.19 90 ILE A C 1
ATOM 696 O O . ILE A 1 90 ? -7.332 -19 -20.547 1 98.19 90 ILE A O 1
ATOM 700 N N . ILE A 1 91 ? -7.766 -18.828 -18.391 1 97.94 91 ILE A N 1
ATOM 701 C CA . ILE A 1 91 ? -9.094 -19.422 -18.484 1 97.94 91 ILE A CA 1
ATOM 702 C C . ILE A 1 91 ? -10.148 -18.406 -18.078 1 97.94 91 ILE A C 1
ATOM 704 O O . ILE A 1 91 ? -10.25 -18.047 -16.906 1 97.94 91 ILE A O 1
ATOM 708 N N . PRO A 1 92 ? -10.984 -17.953 -19.047 1 97.19 92 PRO A N 1
ATOM 709 C CA . PRO A 1 92 ? -12.078 -17.078 -18.641 1 97.19 92 PRO A CA 1
ATOM 710 C C . PRO A 1 92 ? -13 -17.703 -17.609 1 97.19 92 PRO A C 1
ATOM 712 O O . PRO A 1 92 ? -13.453 -18.844 -17.797 1 97.19 92 PRO A O 1
ATOM 715 N N . TRP A 1 93 ? -13.211 -16.953 -16.531 1 95.31 93 TRP A N 1
ATOM 716 C CA . TRP A 1 93 ? -13.977 -17.5 -15.414 1 95.31 93 TRP A CA 1
ATOM 717 C C . TRP A 1 93 ? -15.391 -17.875 -15.852 1 95.31 93 TRP A C 1
ATOM 719 O O . TRP A 1 93 ? -15.93 -18.906 -15.422 1 95.31 93 TRP A O 1
ATOM 729 N N . ASN A 1 94 ? -15.922 -17.109 -16.75 1 93.94 94 ASN A N 1
ATOM 730 C CA . ASN A 1 94 ? -17.312 -17.312 -17.188 1 93.94 94 ASN A CA 1
ATOM 731 C C . ASN A 1 94 ? -17.391 -18.234 -18.391 1 93.94 94 ASN A C 1
ATOM 733 O O . ASN A 1 94 ? -18.484 -18.547 -18.859 1 93.94 94 ASN A O 1
ATOM 737 N N . ASP A 1 95 ? -16.328 -18.672 -18.969 1 93.94 95 ASP A N 1
ATOM 738 C CA . ASP A 1 95 ? -16.297 -19.594 -20.094 1 93.94 95 ASP A CA 1
ATOM 739 C C . ASP A 1 95 ? -15.117 -20.562 -20 1 93.94 95 ASP A C 1
ATOM 741 O O . ASP A 1 95 ? -14.148 -20.438 -20.734 1 93.94 95 ASP A O 1
ATOM 745 N N . PRO A 1 96 ? -15.312 -21.578 -19.25 1 89.12 96 PRO A N 1
ATOM 746 C CA . PRO A 1 96 ? -14.203 -22.516 -19.031 1 89.12 96 PRO A CA 1
ATOM 747 C C . PRO A 1 96 ? -13.938 -23.406 -20.234 1 89.12 96 PRO A C 1
ATOM 749 O O . PRO A 1 96 ? -13.016 -24.234 -20.203 1 89.12 96 PRO A O 1
ATOM 752 N N . THR A 1 97 ? -14.703 -23.234 -21.203 1 93.94 97 THR A N 1
ATOM 753 C CA . THR A 1 97 ? -14.445 -24.016 -22.422 1 93.94 97 THR A CA 1
ATOM 754 C C . THR A 1 97 ? -13.32 -23.375 -23.234 1 93.94 97 THR A C 1
ATOM 756 O O . THR A 1 97 ? -12.812 -23.969 -24.172 1 93.94 97 THR A O 1
ATOM 759 N N . LYS A 1 98 ? -12.938 -22.203 -22.812 1 95.88 98 LYS A N 1
ATOM 760 C CA . LYS A 1 98 ? -11.828 -21.516 -23.453 1 95.88 98 LYS A CA 1
ATOM 761 C C . LYS A 1 98 ? -10.578 -21.562 -22.594 1 95.88 98 LYS A C 1
ATOM 763 O O . LYS A 1 98 ? -10.664 -21.5 -21.359 1 95.88 98 LYS A O 1
ATOM 768 N N . CYS A 1 99 ? -9.484 -21.688 -23.312 1 97.44 99 CYS A N 1
ATOM 769 C CA . CYS A 1 99 ? -8.18 -21.719 -22.656 1 97.44 99 CYS A CA 1
ATOM 770 C C . CYS A 1 99 ? -7.102 -21.141 -23.578 1 97.44 99 CYS A C 1
ATOM 772 O O . CYS A 1 99 ? -6.836 -21.688 -24.656 1 97.44 99 CYS A O 1
ATOM 774 N N . PHE A 1 100 ? -6.551 -20.078 -23.141 1 97.31 100 PHE A N 1
ATOM 775 C CA . PHE A 1 100 ? -5.445 -19.484 -23.875 1 97.31 100 PHE A CA 1
ATOM 776 C C . PHE A 1 100 ? -4.109 -19.828 -23.234 1 97.31 100 PHE A C 1
ATOM 778 O O . PHE A 1 100 ? -3.992 -19.844 -22 1 97.31 100 PHE A O 1
ATOM 785 N N . VAL A 1 101 ? -3.111 -20.109 -24.094 1 96.88 101 VAL A N 1
ATOM 786 C CA . VAL A 1 101 ? -1.799 -20.484 -23.578 1 96.88 101 VAL A CA 1
ATOM 787 C C . VAL A 1 101 ? -0.74 -19.531 -24.109 1 96.88 101 VAL A C 1
ATOM 789 O O . VAL A 1 101 ? -0.712 -19.219 -25.297 1 96.88 101 VAL A O 1
ATOM 792 N N . VAL A 1 102 ? 0.075 -19.047 -23.172 1 95.12 102 VAL A N 1
ATOM 793 C CA . VAL A 1 102 ? 1.178 -18.172 -23.547 1 95.12 102 VAL A CA 1
ATOM 794 C C . VAL A 1 102 ? 2.482 -18.703 -22.953 1 95.12 102 VAL A C 1
ATOM 796 O O . VAL A 1 102 ? 2.475 -19.375 -21.922 1 95.12 102 VAL A O 1
ATOM 799 N N . ASN A 1 103 ? 3.574 -18.391 -23.672 1 93.75 103 ASN A N 1
ATOM 800 C CA . ASN A 1 103 ? 4.887 -18.75 -23.141 1 93.75 103 ASN A CA 1
ATOM 801 C C . ASN A 1 103 ? 5.238 -17.891 -21.922 1 93.75 103 ASN A C 1
ATOM 803 O O . ASN A 1 103 ? 5.02 -16.672 -21.938 1 93.75 103 ASN A O 1
ATOM 807 N N . TRP A 1 104 ? 5.734 -18.547 -20.844 1 92.56 104 TRP A N 1
ATOM 808 C CA . TRP A 1 104 ? 6.18 -17.875 -19.625 1 92.56 104 TRP A CA 1
ATOM 809 C C . TRP A 1 104 ? 7.609 -18.281 -19.281 1 92.56 104 TRP A C 1
ATOM 811 O O . TRP A 1 104 ? 7.824 -19.234 -18.531 1 92.56 104 TRP A O 1
ATOM 821 N N . PRO A 1 105 ? 8.57 -17.469 -19.656 1 88.19 105 PRO A N 1
ATOM 822 C CA . PRO A 1 105 ? 9.969 -17.875 -19.5 1 88.19 105 PRO A CA 1
ATOM 823 C C . PRO A 1 105 ? 10.555 -17.469 -18.156 1 88.19 105 PRO A C 1
ATOM 825 O O . PRO A 1 105 ? 11.734 -17.719 -17.891 1 88.19 105 PRO A O 1
ATOM 828 N N . ILE A 1 106 ? 9.789 -16.969 -17.297 1 88.69 106 ILE A N 1
ATOM 829 C CA . ILE A 1 106 ? 10.281 -16.484 -16 1 88.69 106 ILE A CA 1
ATOM 830 C C . ILE A 1 106 ? 10.109 -17.562 -14.945 1 88.69 106 ILE A C 1
ATOM 832 O O . ILE A 1 106 ? 9.031 -18.141 -14.805 1 88.69 106 ILE A O 1
ATOM 836 N N . GLY A 1 107 ? 11.156 -17.891 -14.234 1 88.81 107 GLY A N 1
ATOM 837 C CA . GLY A 1 107 ? 11.07 -18.859 -13.156 1 88.81 107 GLY A CA 1
ATOM 838 C C . GLY A 1 107 ? 10.391 -18.312 -11.914 1 88.81 107 GLY A C 1
ATOM 839 O O . GLY A 1 107 ? 10.156 -17.109 -11.805 1 88.81 107 GLY A O 1
ATOM 840 N N . PRO A 1 108 ? 10.07 -19.281 -11.008 1 91.06 108 PRO A N 1
ATOM 841 C CA . PRO A 1 108 ? 9.461 -18.844 -9.75 1 91.06 108 PRO A CA 1
ATOM 842 C C . PRO A 1 108 ? 10.43 -18.078 -8.859 1 91.06 108 PRO A C 1
ATOM 844 O O . PRO A 1 108 ? 11.633 -18.375 -8.844 1 91.06 108 PRO A O 1
ATOM 847 N N . THR A 1 109 ? 9.953 -17.062 -8.258 1 92.44 109 THR A N 1
ATOM 848 C CA . THR A 1 109 ? 10.734 -16.312 -7.281 1 92.44 109 THR A CA 1
ATOM 849 C C . THR A 1 109 ? 10.188 -16.531 -5.875 1 92.44 109 THR A C 1
ATOM 851 O O . THR A 1 109 ? 9.25 -15.836 -5.465 1 92.44 109 THR A O 1
ATOM 854 N N . ARG A 1 110 ? 10.836 -17.469 -5.219 1 95.94 110 ARG A N 1
ATOM 855 C CA . ARG A 1 110 ? 10.383 -17.75 -3.865 1 95.94 110 ARG A CA 1
ATOM 856 C C . ARG A 1 110 ? 11.164 -16.938 -2.838 1 95.94 110 ARG A C 1
ATOM 858 O O . ARG A 1 110 ? 10.617 -16.547 -1.805 1 95.94 110 ARG A O 1
ATOM 865 N N . CYS A 1 111 ? 12.453 -16.766 -3.18 1 97.25 111 CYS A N 1
ATOM 866 C CA . CYS A 1 111 ? 13.336 -16.094 -2.238 1 97.25 111 CYS A CA 1
ATOM 867 C C . CYS A 1 111 ? 13.758 -14.727 -2.766 1 97.25 111 CYS A C 1
ATOM 869 O O . CYS A 1 111 ? 13.812 -14.516 -3.977 1 97.25 111 CYS A O 1
ATOM 871 N N . ILE A 1 112 ? 14.008 -13.875 -1.862 1 97.56 112 ILE A N 1
ATOM 872 C CA . ILE A 1 112 ? 14.711 -12.648 -2.25 1 97.56 112 ILE A CA 1
ATOM 873 C C . ILE A 1 112 ? 16.031 -13 -2.916 1 97.56 112 ILE A C 1
ATOM 875 O O . ILE A 1 112 ? 16.859 -13.719 -2.336 1 97.56 112 ILE A O 1
ATOM 879 N N . PRO A 1 113 ? 16.203 -12.531 -4.109 1 96.31 113 PRO A N 1
ATOM 880 C CA . PRO A 1 113 ? 17.422 -12.906 -4.82 1 96.31 113 PRO A CA 1
ATOM 881 C C . PRO A 1 113 ? 18.688 -12.398 -4.133 1 96.31 113 PRO A C 1
ATOM 883 O O . PRO A 1 113 ? 18.641 -11.367 -3.457 1 96.31 113 PRO A O 1
ATOM 886 N N . ASP A 1 114 ? 19.812 -13.031 -4.41 1 94.5 114 ASP A N 1
ATOM 887 C CA . ASP A 1 114 ? 21.078 -12.688 -3.791 1 94.5 114 ASP A CA 1
ATOM 888 C C . ASP A 1 114 ? 21.531 -11.281 -4.188 1 94.5 114 ASP A C 1
ATOM 890 O O . ASP A 1 114 ? 22.156 -10.578 -3.395 1 94.5 114 ASP A O 1
ATOM 894 N N . ASP A 1 115 ? 21.219 -10.867 -5.324 1 93.12 115 ASP A N 1
ATOM 895 C CA . ASP A 1 115 ? 21.688 -9.586 -5.832 1 93.12 115 ASP A CA 1
ATOM 896 C C . ASP A 1 115 ? 20.656 -8.484 -5.594 1 93.12 115 ASP A C 1
ATOM 898 O O . ASP A 1 115 ? 20.797 -7.379 -6.125 1 93.12 115 ASP A O 1
ATOM 902 N N . ALA A 1 116 ? 19.625 -8.82 -4.84 1 95.62 116 ALA A N 1
ATOM 903 C CA . ALA A 1 116 ? 18.625 -7.809 -4.527 1 95.62 116 ALA A CA 1
ATOM 904 C C . ALA A 1 116 ? 19.234 -6.656 -3.73 1 95.62 116 ALA A C 1
ATOM 906 O O . ALA A 1 116 ? 20.062 -6.879 -2.842 1 95.62 116 ALA A O 1
ATOM 907 N N . MET A 1 117 ? 18.781 -5.48 -4.055 1 93.94 117 MET A N 1
ATOM 908 C CA . MET A 1 117 ? 19.203 -4.285 -3.326 1 93.94 117 MET A CA 1
ATOM 909 C C . MET A 1 117 ? 18.344 -4.07 -2.09 1 93.94 117 MET A C 1
ATOM 911 O O . MET A 1 117 ? 17.109 -4.09 -2.178 1 93.94 117 MET A O 1
ATOM 915 N N . TYR A 1 118 ? 19 -3.852 -1.012 1 94.5 118 TYR A N 1
ATOM 916 C CA . TYR A 1 118 ? 18.297 -3.553 0.228 1 94.5 118 TYR A CA 1
ATOM 917 C C . TYR A 1 118 ? 17.844 -2.098 0.262 1 94.5 118 TYR A C 1
ATOM 919 O O . TYR A 1 118 ? 18.656 -1.188 0.036 1 94.5 118 TYR A O 1
ATOM 927 N N . LEU A 1 119 ? 16.578 -1.897 0.571 1 92.81 119 LEU A N 1
ATOM 928 C CA . LEU A 1 119 ? 16.016 -0.549 0.523 1 92.81 119 LEU A CA 1
ATOM 929 C C . LEU A 1 119 ? 15.906 0.042 1.924 1 92.81 119 LEU A C 1
ATOM 931 O O . LEU A 1 119 ? 15.773 1.258 2.08 1 92.81 119 LEU A O 1
ATOM 935 N N . GLY A 1 120 ? 15.828 -0.821 2.947 1 91.62 120 GLY A N 1
ATOM 936 C CA . GLY A 1 120 ? 15.695 -0.36 4.32 1 91.62 120 GLY A CA 1
ATOM 937 C C . GLY A 1 120 ? 14.672 -1.142 5.117 1 91.62 120 GLY A C 1
ATOM 938 O O . GLY A 1 120 ? 14.07 -2.092 4.609 1 91.62 120 GLY A O 1
ATOM 939 N N . SER A 1 121 ? 14.625 -0.728 6.371 1 93.69 121 SER A N 1
ATOM 940 C CA . SER A 1 121 ? 13.688 -1.379 7.285 1 93.69 121 SER A CA 1
ATOM 941 C C . SER A 1 121 ? 12.82 -0.357 8.008 1 93.69 121 SER A C 1
ATOM 943 O O . SER A 1 121 ? 13.258 0.76 8.281 1 93.69 121 SER A O 1
ATOM 945 N N . THR A 1 122 ? 11.602 -0.749 8.234 1 95.31 122 THR A N 1
ATOM 946 C CA . THR A 1 122 ? 10.656 0.034 9.023 1 95.31 122 THR A CA 1
ATOM 947 C C . THR A 1 122 ? 9.492 -0.832 9.492 1 95.31 122 THR A C 1
ATOM 949 O O . THR A 1 122 ? 9.633 -2.049 9.633 1 95.31 122 THR A O 1
ATOM 952 N N . TYR A 1 123 ? 8.367 -0.167 9.875 1 97.62 123 TYR A N 1
ATOM 953 C CA . TYR A 1 123 ? 7.254 -0.979 10.352 1 97.62 123 TYR A CA 1
ATOM 954 C C . TYR A 1 123 ? 5.918 -0.332 10.008 1 97.62 123 TYR A C 1
ATOM 956 O O . TYR A 1 123 ? 5.859 0.867 9.719 1 97.62 123 TYR A O 1
ATOM 964 N N . LEU A 1 124 ? 4.883 -1.177 9.984 1 98.12 124 LEU A N 1
ATOM 965 C CA . LEU A 1 124 ? 3.498 -0.755 9.812 1 98.12 124 LEU A CA 1
ATOM 966 C C . LEU A 1 124 ? 2.707 -0.943 11.102 1 98.12 124 LEU A C 1
ATOM 968 O O . LEU A 1 124 ? 2.992 -1.854 11.883 1 98.12 124 LEU A O 1
ATOM 972 N N . GLY A 1 125 ? 1.652 -0.125 11.266 1 97.31 125 GLY A N 1
ATOM 973 C CA . GLY A 1 125 ? 0.774 -0.279 12.414 1 97.31 125 GLY A CA 1
ATOM 974 C C . GLY A 1 125 ? 1.352 0.307 13.688 1 97.31 125 GLY A C 1
ATOM 975 O O . GLY A 1 125 ? 2.295 1.1 13.641 1 97.31 125 GLY A O 1
ATOM 976 N N . PRO A 1 126 ? 0.67 -0.136 14.781 1 93.31 126 PRO A N 1
ATOM 977 C CA . PRO A 1 126 ? 1.245 0.29 16.062 1 93.31 126 PRO A CA 1
ATOM 978 C C . PRO A 1 126 ? 2.721 -0.08 16.188 1 93.31 126 PRO A C 1
ATOM 980 O O . PRO A 1 126 ? 3.197 -0.991 15.516 1 93.31 126 PRO A O 1
ATOM 983 N N . VAL A 1 127 ? 3.344 0.626 17.016 1 87.44 127 VAL A N 1
ATOM 984 C CA . VAL A 1 127 ? 4.797 0.555 17.125 1 87.44 127 VAL A CA 1
ATOM 985 C C . VAL A 1 127 ? 5.242 -0.905 17.172 1 87.44 127 VAL A C 1
ATOM 987 O O . VAL A 1 127 ? 4.781 -1.681 18 1 87.44 127 VAL A O 1
ATOM 990 N N . SER A 1 128 ? 6.004 -1.18 16.156 1 84.19 128 SER A N 1
ATOM 991 C CA . SER A 1 128 ? 6.754 -2.424 16.016 1 84.19 128 SER A CA 1
ATOM 992 C C . SER A 1 128 ? 5.82 -3.615 15.836 1 84.19 128 SER A C 1
ATOM 994 O O . SER A 1 128 ? 6.156 -4.738 16.219 1 84.19 128 SER A O 1
ATOM 996 N N . THR A 1 129 ? 4.656 -3.375 15.289 1 94.5 129 THR A N 1
ATOM 997 C CA . THR A 1 129 ? 3.703 -4.465 15.102 1 94.5 129 THR A CA 1
ATOM 998 C C . THR A 1 129 ? 4.074 -5.309 13.891 1 94.5 129 THR A C 1
ATOM 1000 O O . THR A 1 129 ? 4.09 -6.539 13.961 1 94.5 129 THR A O 1
ATOM 1003 N N . LEU A 1 130 ? 4.348 -4.633 12.797 1 97.81 130 LEU A N 1
ATOM 1004 C CA . LEU A 1 130 ? 4.719 -5.34 11.578 1 97.81 130 LEU A CA 1
ATOM 1005 C C . LEU A 1 130 ? 5.992 -4.762 10.977 1 97.81 130 LEU A C 1
ATOM 1007 O O . LEU A 1 130 ? 5.938 -4.027 9.984 1 97.81 130 LEU A O 1
ATOM 1011 N N . PRO A 1 131 ? 7.137 -5.172 11.586 1 97.69 131 PRO A N 1
ATOM 1012 C CA . PRO A 1 131 ? 8.398 -4.781 10.953 1 97.69 131 PRO A CA 1
ATOM 1013 C C . PRO A 1 131 ? 8.617 -5.445 9.594 1 97.69 131 PRO A C 1
ATOM 1015 O O . PRO A 1 131 ? 8.242 -6.605 9.406 1 97.69 131 PRO A O 1
ATOM 1018 N N . TYR A 1 132 ? 9.172 -4.629 8.727 1 97.06 132 TYR A N 1
ATOM 1019 C CA . TYR A 1 132 ? 9.406 -5.203 7.41 1 97.06 132 TYR A CA 1
ATOM 1020 C C . TYR A 1 132 ? 10.688 -4.648 6.793 1 97.06 132 TYR A C 1
ATOM 1022 O O . TYR A 1 132 ? 11.188 -3.602 7.211 1 97.06 132 TYR A O 1
ATOM 1030 N N . ASP A 1 133 ? 11.211 -5.398 5.824 1 96.81 133 ASP A N 1
ATOM 1031 C CA . ASP A 1 133 ? 12.359 -5.031 4.996 1 96.81 133 ASP A CA 1
ATOM 1032 C C . ASP A 1 133 ? 11.938 -4.801 3.549 1 96.81 133 ASP A C 1
ATOM 1034 O O . ASP A 1 133 ? 11.109 -5.539 3.01 1 96.81 133 ASP A O 1
ATOM 1038 N N . GLY A 1 134 ? 12.547 -3.793 2.949 1 95.75 134 GLY A N 1
ATOM 1039 C CA . GLY A 1 134 ? 12.336 -3.527 1.534 1 95.75 134 GLY A CA 1
ATOM 1040 C C . GLY A 1 134 ? 13.492 -3.982 0.664 1 95.75 134 GLY A C 1
ATOM 1041 O O . GLY A 1 134 ? 14.656 -3.848 1.047 1 95.75 134 GLY A O 1
ATOM 1042 N N . TRP A 1 135 ? 13.125 -4.504 -0.494 1 96.38 135 TRP A N 1
ATOM 1043 C CA . TRP A 1 135 ? 14.102 -4.992 -1.457 1 96.38 135 TRP A CA 1
ATOM 1044 C C . TRP A 1 135 ? 13.742 -4.562 -2.873 1 96.38 135 TRP A C 1
ATOM 1046 O O . TRP A 1 135 ? 12.562 -4.367 -3.186 1 96.38 135 TRP A O 1
ATOM 1056 N N . ARG A 1 136 ? 14.789 -4.453 -3.693 1 95.75 136 ARG A N 1
ATOM 1057 C CA . ARG A 1 136 ? 14.602 -4.199 -5.117 1 95.75 136 ARG A CA 1
ATOM 1058 C C . ARG A 1 136 ? 15.5 -5.109 -5.953 1 95.75 136 ARG A C 1
ATOM 1060 O O . ARG A 1 136 ? 16.672 -5.305 -5.633 1 95.75 136 ARG A O 1
ATOM 1067 N N . PHE A 1 137 ? 14.859 -5.66 -6.984 1 95.12 137 PHE A N 1
ATOM 1068 C CA . PHE A 1 137 ? 15.641 -6.559 -7.832 1 95.12 137 PHE A CA 1
ATOM 1069 C C . PHE A 1 137 ? 15 -6.688 -9.211 1 95.12 137 PHE A C 1
ATOM 1071 O O . PHE A 1 137 ? 13.852 -6.293 -9.406 1 95.12 137 PHE A O 1
ATOM 1078 N N . LYS A 1 138 ? 15.773 -7.203 -10.094 1 92.62 138 LYS A N 1
ATOM 1079 C CA . LYS A 1 138 ? 15.305 -7.52 -11.438 1 92.62 138 LYS A CA 1
ATOM 1080 C C . LYS A 1 138 ? 14.977 -9 -11.57 1 92.62 138 LYS A C 1
ATOM 1082 O O . LYS A 1 138 ? 15.695 -9.852 -11.039 1 92.62 138 LYS A O 1
ATOM 1087 N N . LEU A 1 139 ? 13.836 -9.227 -12.219 1 90.06 139 LEU A N 1
ATOM 1088 C CA . LEU A 1 139 ? 13.531 -10.625 -12.5 1 90.06 139 LEU A CA 1
ATOM 1089 C C . LEU A 1 139 ? 14.43 -11.164 -13.609 1 90.06 139 LEU A C 1
ATOM 1091 O O . LEU A 1 139 ? 14.531 -10.562 -14.68 1 90.06 139 LEU A O 1
ATOM 1095 N N . PRO A 1 140 ? 15.031 -12.258 -13.312 1 81.12 140 PRO A N 1
ATOM 1096 C CA . PRO A 1 140 ? 15.883 -12.82 -14.359 1 81.12 140 PRO A CA 1
ATOM 1097 C C . PRO A 1 140 ? 15.109 -13.156 -15.633 1 81.12 140 PRO A C 1
ATOM 1099 O O . PRO A 1 140 ? 14.016 -13.727 -15.562 1 81.12 140 PRO A O 1
ATOM 1102 N N . GLY A 1 141 ? 15.633 -12.789 -16.766 1 78.31 141 GLY A N 1
ATOM 1103 C CA . GLY A 1 141 ? 15.047 -13.148 -18.047 1 78.31 141 GLY A CA 1
ATOM 1104 C C . GLY A 1 141 ? 13.969 -12.18 -18.5 1 78.31 141 GLY A C 1
ATOM 1105 O O . GLY A 1 141 ? 13.352 -12.383 -19.562 1 78.31 141 GLY A O 1
ATOM 1106 N N . ALA A 1 142 ? 13.742 -11.289 -17.641 1 83.88 142 ALA A N 1
ATOM 1107 C CA . ALA A 1 142 ? 12.734 -10.305 -18 1 83.88 142 ALA A CA 1
ATOM 1108 C C . ALA A 1 142 ? 13.211 -8.891 -17.688 1 83.88 142 ALA A C 1
ATOM 1110 O O . ALA A 1 142 ? 14.062 -8.695 -16.812 1 83.88 142 ALA A O 1
ATOM 1111 N N . ASN A 1 143 ? 12.766 -7.973 -18.438 1 91.19 143 ASN A N 1
ATOM 1112 C CA . ASN A 1 143 ? 13.039 -6.57 -18.125 1 91.19 143 ASN A CA 1
ATOM 1113 C C . ASN A 1 143 ? 12.008 -5.992 -17.172 1 91.19 143 ASN A C 1
ATOM 1115 O O . ASN A 1 143 ? 11.336 -5.008 -17.484 1 91.19 143 ASN A O 1
ATOM 1119 N N . ILE A 1 144 ? 11.891 -6.684 -16.062 1 93.5 144 ILE A N 1
ATOM 1120 C CA . ILE A 1 144 ? 10.938 -6.336 -15.008 1 93.5 144 ILE A CA 1
ATOM 1121 C C . ILE A 1 144 ? 11.68 -6.062 -13.703 1 93.5 144 ILE A C 1
ATOM 1123 O O . ILE A 1 144 ? 12.547 -6.844 -13.305 1 93.5 144 ILE A O 1
ATOM 1127 N N . THR A 1 145 ? 11.438 -4.922 -13.109 1 94.19 145 THR A N 1
ATOM 1128 C CA . THR A 1 145 ? 11.969 -4.582 -11.797 1 94.19 145 THR A CA 1
ATOM 1129 C C . THR A 1 145 ? 10.891 -4.734 -10.727 1 94.19 145 THR A C 1
ATOM 1131 O O . THR A 1 145 ? 9.766 -4.277 -10.898 1 94.19 145 THR A O 1
ATOM 1134 N N . ILE A 1 146 ? 11.281 -5.379 -9.641 1 96.06 146 ILE A N 1
ATOM 1135 C CA . ILE A 1 146 ? 10.367 -5.617 -8.531 1 96.06 146 ILE A CA 1
ATOM 1136 C C . ILE A 1 146 ? 10.836 -4.828 -7.305 1 96.06 146 ILE A C 1
ATOM 1138 O O . ILE A 1 146 ? 12.016 -4.859 -6.953 1 96.06 146 ILE A O 1
ATOM 1142 N N . SER A 1 147 ? 10.023 -4.055 -6.707 1 96.12 147 SER A N 1
ATOM 1143 C CA . SER A 1 147 ? 10.156 -3.533 -5.348 1 96.12 147 SER A CA 1
ATOM 1144 C C . SER A 1 147 ? 9.25 -4.285 -4.379 1 96.12 147 SER A C 1
ATOM 1146 O O . SER A 1 147 ? 8.031 -4.324 -4.562 1 96.12 147 SER A O 1
ATOM 1148 N N . LEU A 1 148 ? 9.891 -4.848 -3.346 1 97.38 148 LEU A N 1
ATOM 1149 C CA . LEU A 1 148 ? 9.125 -5.758 -2.5 1 97.38 148 LEU A CA 1
ATOM 1150 C C . LEU A 1 148 ? 9.398 -5.48 -1.024 1 97.38 148 LEU A C 1
ATOM 1152 O O . LEU A 1 148 ? 10.555 -5.379 -0.609 1 97.38 148 LEU A O 1
ATOM 1156 N N . ALA A 1 149 ? 8.328 -5.309 -0.281 1 97.69 149 ALA A N 1
ATOM 1157 C CA . ALA A 1 149 ? 8.398 -5.293 1.179 1 97.69 149 ALA A CA 1
ATOM 1158 C C . ALA A 1 149 ? 7.992 -6.645 1.762 1 97.69 149 ALA A C 1
ATOM 1160 O O . ALA A 1 149 ? 6.941 -7.188 1.419 1 97.69 149 ALA A O 1
ATOM 1161 N N . VAL A 1 150 ? 8.852 -7.16 2.652 1 98.56 150 VAL A N 1
ATOM 1162 C CA . VAL A 1 150 ? 8.539 -8.422 3.307 1 98.56 150 VAL A CA 1
ATOM 1163 C C . VAL A 1 150 ? 8.688 -8.273 4.82 1 98.56 150 VAL A C 1
ATOM 1165 O O . VAL A 1 150 ? 9.578 -7.57 5.293 1 98.56 150 VAL A O 1
ATOM 1168 N N . SER A 1 151 ? 7.793 -8.961 5.52 1 98.25 151 SER A N 1
ATOM 1169 C CA . SER A 1 151 ? 7.895 -8.922 6.973 1 98.25 151 SER A CA 1
ATOM 1170 C C . SER A 1 151 ? 9.211 -9.523 7.453 1 98.25 151 SER A C 1
ATOM 1172 O O . SER A 1 151 ? 9.719 -10.469 6.848 1 98.25 151 SER A O 1
ATOM 1174 N N . THR A 1 152 ? 9.688 -9 8.523 1 96.25 152 THR A N 1
ATOM 1175 C CA . THR A 1 152 ? 10.93 -9.523 9.07 1 96.25 152 THR A CA 1
ATOM 1176 C C . THR A 1 152 ? 10.727 -10.93 9.633 1 96.25 152 THR A C 1
ATOM 1178 O O . THR A 1 152 ? 11.648 -11.75 9.625 1 96.25 152 THR A O 1
ATOM 1181 N N . SER A 1 153 ? 9.516 -11.102 10.109 1 93.31 153 SER A N 1
ATOM 1182 C CA . SER A 1 153 ? 9.172 -12.438 10.562 1 93.31 153 SER A CA 1
ATOM 1183 C C . SER A 1 153 ? 8.391 -13.203 9.5 1 93.31 153 SER A C 1
ATOM 1185 O O . SER A 1 153 ? 7.363 -12.734 9.016 1 93.31 153 SER A O 1
ATOM 1187 N N . GLY A 1 154 ? 8.969 -14.312 9.086 1 94.88 154 GLY A N 1
ATOM 1188 C CA . GLY A 1 154 ? 8.25 -15.227 8.211 1 94.88 154 GLY A CA 1
ATOM 1189 C C . GLY A 1 154 ? 8.398 -14.883 6.738 1 94.88 154 GLY A C 1
ATOM 1190 O O . GLY A 1 154 ? 7.918 -15.617 5.871 1 94.88 154 GLY A O 1
ATOM 1191 N N . CYS A 1 155 ? 8.984 -13.75 6.473 1 98.06 155 CYS A N 1
ATOM 1192 C CA . CYS A 1 155 ? 9.227 -13.32 5.098 1 98.06 155 CYS A CA 1
ATOM 1193 C C . CYS A 1 155 ? 7.922 -13.258 4.312 1 98.06 155 CYS A C 1
ATOM 1195 O O . CYS A 1 155 ? 7.836 -13.781 3.203 1 98.06 155 CYS A O 1
ATOM 1197 N N . VAL A 1 156 ? 6.914 -12.641 4.875 1 98.56 156 VAL A N 1
ATOM 1198 C CA . VAL A 1 156 ? 5.594 -12.516 4.266 1 98.56 156 VAL A CA 1
ATOM 1199 C C . VAL A 1 156 ? 5.543 -11.25 3.414 1 98.56 156 VAL A C 1
ATOM 1201 O O . VAL A 1 156 ? 5.883 -10.156 3.885 1 98.56 156 VAL A O 1
ATOM 1204 N N . PRO A 1 157 ? 5.172 -11.367 2.154 1 98.56 157 PRO A N 1
ATOM 1205 C CA . PRO A 1 157 ? 5.066 -10.156 1.336 1 98.56 157 PRO A CA 1
ATOM 1206 C C . PRO A 1 157 ? 3.975 -9.211 1.824 1 98.56 157 PRO A C 1
ATOM 1208 O O . PRO A 1 157 ? 2.926 -9.656 2.293 1 98.56 157 PRO A O 1
ATOM 1211 N N . ILE A 1 158 ? 4.242 -7.949 1.678 1 98.31 158 ILE A N 1
ATOM 1212 C CA . ILE A 1 158 ? 3.309 -6.934 2.148 1 98.31 158 ILE A CA 1
ATOM 1213 C C . ILE A 1 158 ? 2.885 -6.043 0.982 1 98.31 158 ILE A C 1
ATOM 1215 O O . ILE A 1 158 ? 1.694 -5.926 0.681 1 98.31 158 ILE A O 1
ATOM 1219 N N . VAL A 1 159 ? 3.82 -5.371 0.34 1 98.12 159 VAL A N 1
ATOM 1220 C CA . VAL A 1 159 ? 3.604 -4.523 -0.83 1 98.12 159 VAL A CA 1
ATOM 1221 C C . VAL A 1 159 ? 4.578 -4.914 -1.938 1 98.12 159 VAL A C 1
ATOM 1223 O O . VAL A 1 159 ? 5.762 -5.145 -1.68 1 98.12 159 VAL A O 1
ATOM 1226 N N . GLU A 1 160 ? 4.043 -4.988 -3.129 1 97.94 160 GLU A N 1
ATOM 1227 C CA . GLU A 1 160 ? 4.867 -5.312 -4.289 1 97.94 160 GLU A CA 1
ATOM 1228 C C . GLU A 1 160 ? 4.629 -4.324 -5.43 1 97.94 160 GLU A C 1
ATOM 1230 O O . GLU A 1 160 ? 3.498 -4.16 -5.887 1 97.94 160 GLU A O 1
ATOM 1235 N N . GLY A 1 161 ? 5.688 -3.684 -5.828 1 96.81 161 GLY A N 1
ATOM 1236 C CA . GLY A 1 161 ? 5.695 -2.902 -7.055 1 96.81 161 GLY A CA 1
ATOM 1237 C C . GLY A 1 161 ? 6.371 -3.615 -8.211 1 96.81 161 GLY A C 1
ATOM 1238 O O . GLY A 1 161 ? 7.43 -4.223 -8.039 1 96.81 161 GLY A O 1
ATOM 1239 N N . ILE A 1 162 ? 5.715 -3.586 -9.352 1 95.69 162 ILE A N 1
ATOM 1240 C CA . ILE A 1 162 ? 6.242 -4.199 -10.562 1 95.69 162 ILE A CA 1
ATOM 1241 C C . ILE A 1 162 ? 6.383 -3.141 -11.656 1 95.69 162 ILE A C 1
ATOM 1243 O O . ILE A 1 162 ? 5.398 -2.512 -12.047 1 95.69 162 ILE A O 1
ATOM 1247 N N . ARG A 1 163 ? 7.605 -3.016 -12.148 1 95 163 ARG A N 1
ATOM 1248 C CA . ARG A 1 163 ? 7.879 -2.131 -13.273 1 95 163 ARG A CA 1
ATOM 1249 C C . ARG A 1 163 ? 8.289 -2.928 -14.508 1 95 163 ARG A C 1
ATOM 1251 O O . ARG A 1 163 ? 9.328 -3.58 -14.523 1 95 163 ARG A O 1
ATOM 1258 N N . ILE A 1 164 ? 7.395 -2.848 -15.445 1 91.75 164 ILE A N 1
ATOM 1259 C CA . ILE A 1 164 ? 7.715 -3.42 -16.75 1 91.75 164 ILE A CA 1
ATOM 1260 C C . ILE A 1 164 ? 8.477 -2.398 -17.594 1 91.75 164 ILE A C 1
ATOM 1262 O O . ILE A 1 164 ? 7.934 -1.353 -17.953 1 91.75 164 ILE A O 1
ATOM 1266 N N . ASN A 1 165 ? 9.688 -2.705 -17.953 1 88.69 165 ASN A N 1
ATOM 1267 C CA . ASN A 1 165 ? 10.562 -1.747 -18.609 1 88.69 165 ASN A CA 1
ATOM 1268 C C . ASN A 1 165 ? 10.578 -1.962 -20.125 1 88.69 165 ASN A C 1
ATOM 1270 O O . ASN A 1 165 ? 11.25 -1.231 -20.859 1 88.69 165 ASN A O 1
ATOM 1274 N N . ASP A 1 166 ? 9.812 -2.926 -20.547 1 84.62 166 ASP A N 1
ATOM 1275 C CA . ASP A 1 166 ? 9.688 -3.158 -21.984 1 84.62 166 ASP A CA 1
ATOM 1276 C C . ASP A 1 166 ? 8.672 -2.209 -22.609 1 84.62 166 ASP A C 1
ATOM 1278 O O . ASP A 1 166 ? 8.07 -1.388 -21.906 1 84.62 166 ASP A O 1
ATOM 1282 N N . ASN A 1 167 ? 8.633 -2.359 -23.969 1 79.19 167 ASN A N 1
ATOM 1283 C CA . ASN A 1 167 ? 7.625 -1.618 -24.734 1 79.19 167 ASN A CA 1
ATOM 1284 C C . ASN A 1 167 ? 6.402 -2.48 -25.031 1 79.19 167 ASN A C 1
ATOM 1286 O O . ASN A 1 167 ? 6.504 -3.48 -25.75 1 79.19 167 ASN A O 1
ATOM 1290 N N . PRO A 1 168 ? 5.391 -2.174 -24.406 1 84.88 168 PRO A N 1
ATOM 1291 C CA . PRO A 1 168 ? 5.078 -0.951 -23.672 1 84.88 168 PRO A CA 1
ATOM 1292 C C . PRO A 1 168 ? 5.477 -1.035 -22.203 1 84.88 168 PRO A C 1
ATOM 1294 O O . PRO A 1 168 ? 5.418 -2.111 -21.594 1 84.88 168 PRO A O 1
ATOM 1297 N N . ARG A 1 169 ? 5.816 0.14 -21.625 1 85.75 169 ARG A N 1
ATOM 1298 C CA . ARG A 1 169 ? 6.109 0.254 -20.188 1 85.75 169 ARG A CA 1
ATOM 1299 C C . ARG A 1 169 ? 4.832 0.168 -19.359 1 85.75 169 ARG A C 1
ATOM 1301 O O . ARG A 1 169 ? 3.756 0.554 -19.828 1 85.75 169 ARG A O 1
ATOM 1308 N N . GLY A 1 170 ? 4.961 -0.427 -18.141 1 91.38 170 GLY A N 1
ATOM 1309 C CA . GLY A 1 170 ? 3.82 -0.534 -17.25 1 91.38 170 GLY A CA 1
ATOM 1310 C C . GLY A 1 170 ? 4.215 -0.662 -15.781 1 91.38 170 GLY A C 1
ATOM 1311 O O . GLY A 1 170 ? 5.355 -1.014 -15.477 1 91.38 170 GLY A O 1
ATOM 1312 N N . ASP A 1 171 ? 3.266 -0.202 -14.945 1 93.31 171 ASP A N 1
ATOM 1313 C CA . ASP A 1 171 ? 3.457 -0.323 -13.5 1 93.31 171 ASP A CA 1
ATOM 1314 C C . ASP A 1 171 ? 2.289 -1.06 -12.852 1 93.31 171 ASP A C 1
ATOM 1316 O O . ASP A 1 171 ? 1.133 -0.854 -13.227 1 93.31 171 ASP A O 1
ATOM 1320 N N . GLU A 1 172 ? 2.607 -1.938 -11.961 1 95.5 172 GLU A N 1
ATOM 1321 C CA . GLU A 1 172 ? 1.634 -2.582 -11.086 1 95.5 172 GLU A CA 1
ATOM 1322 C C . GLU A 1 172 ? 2.014 -2.41 -9.617 1 95.5 172 GLU A C 1
ATOM 1324 O O . GLU A 1 172 ? 3.186 -2.215 -9.297 1 95.5 172 GLU A O 1
ATOM 1329 N N . LEU A 1 173 ? 1.05 -2.404 -8.836 1 97.44 173 LEU A N 1
ATOM 1330 C CA . LEU A 1 173 ? 1.25 -2.232 -7.402 1 97.44 173 LEU A CA 1
ATOM 1331 C C . LEU A 1 173 ? 0.216 -3.025 -6.609 1 97.44 173 LEU A C 1
ATOM 1333 O O . LEU A 1 173 ? -0.989 -2.814 -6.766 1 97.44 173 LEU A O 1
ATOM 1337 N N . PHE A 1 174 ? 0.746 -3.861 -5.688 1 98.19 174 PHE A N 1
ATOM 1338 C CA . PHE A 1 174 ? -0.166 -4.746 -4.973 1 98.19 174 PHE A CA 1
ATOM 1339 C C . PHE A 1 174 ? 0.072 -4.672 -3.469 1 98.19 174 PHE A C 1
ATOM 1341 O O . PHE A 1 174 ? 1.217 -4.582 -3.021 1 98.19 174 PHE A O 1
ATOM 1348 N N . LEU A 1 175 ? -0.988 -4.73 -2.768 1 98.31 175 LEU A N 1
ATOM 1349 C CA . LEU A 1 175 ? -0.977 -5.008 -1.336 1 98.31 175 LEU A CA 1
ATOM 1350 C C . LEU A 1 175 ? -1.362 -6.457 -1.062 1 98.31 175 LEU A C 1
ATOM 1352 O O . LEU A 1 175 ? -2.422 -6.914 -1.493 1 98.31 175 LEU A O 1
ATOM 1356 N N . PHE A 1 176 ? -0.517 -7.184 -0.352 1 98.56 176 PHE A N 1
ATOM 1357 C CA . PHE A 1 176 ? -0.815 -8.562 0.029 1 98.56 176 PHE A CA 1
ATOM 1358 C C . PHE A 1 176 ? -1.624 -8.602 1.319 1 98.56 176 PHE A C 1
ATOM 1360 O O . PHE A 1 176 ? -1.184 -8.086 2.352 1 98.56 176 PHE A O 1
ATOM 1367 N N . THR A 1 177 ? -2.74 -9.273 1.239 1 97.94 177 THR A N 1
ATOM 1368 C CA . THR A 1 177 ? -3.562 -9.477 2.426 1 97.94 177 THR A CA 1
ATOM 1369 C C . THR A 1 177 ? -3.896 -10.953 2.605 1 97.94 177 THR A C 1
ATOM 1371 O O . THR A 1 177 ? -3.682 -11.758 1.696 1 97.94 177 THR A O 1
ATOM 1374 N N . GLU A 1 178 ? -4.25 -11.312 3.812 1 97.69 178 GLU A N 1
ATOM 1375 C CA . GLU A 1 178 ? -4.711 -12.656 4.148 1 97.69 178 GLU A CA 1
ATOM 1376 C C . GLU A 1 178 ? -3.688 -13.711 3.729 1 97.69 178 GLU A C 1
ATOM 1378 O O . GLU A 1 178 ? -4.047 -14.719 3.127 1 97.69 178 GLU A O 1
ATOM 1383 N N . TYR A 1 179 ? -2.477 -13.406 3.998 1 98.38 179 TYR A N 1
ATOM 1384 C CA . TYR A 1 179 ? -1.434 -14.383 3.688 1 98.38 179 TYR A CA 1
ATOM 1385 C C . TYR A 1 179 ? -1.54 -15.602 4.594 1 98.38 179 TYR A C 1
ATOM 1387 O O . TYR A 1 179 ? -1.619 -15.469 5.816 1 98.38 179 TYR A O 1
ATOM 1395 N N . GLU A 1 180 ? -1.515 -16.75 4.055 1 98.06 180 GLU A N 1
ATOM 1396 C CA . GLU A 1 180 ? -1.468 -18.016 4.77 1 98.06 180 GLU A CA 1
ATOM 1397 C C . GLU A 1 180 ? -0.423 -18.953 4.168 1 98.06 180 GLU A C 1
ATOM 1399 O O . GLU A 1 180 ? -0.368 -19.125 2.949 1 98.06 180 GLU A O 1
ATOM 1404 N N . PRO A 1 181 ? 0.352 -19.562 4.996 1 97.94 181 PRO A N 1
ATOM 1405 C CA . PRO A 1 181 ? 1.372 -20.484 4.5 1 97.94 181 PRO A CA 1
ATOM 1406 C C . PRO A 1 181 ? 0.802 -21.859 4.141 1 97.94 181 PRO A C 1
ATOM 1408 O O . PRO A 1 181 ? 1.3 -22.875 4.613 1 97.94 181 PRO A O 1
ATOM 1411 N N . ARG A 1 182 ? -0.205 -21.812 3.354 1 98.12 182 ARG A N 1
ATOM 1412 C CA . ARG A 1 182 ? -0.846 -23.016 2.809 1 98.12 182 ARG A CA 1
ATOM 1413 C C . ARG A 1 182 ? -1.589 -22.688 1.516 1 98.12 182 ARG A C 1
ATOM 1415 O O . ARG A 1 182 ? -1.85 -21.516 1.216 1 98.12 182 ARG A O 1
ATOM 1422 N N . ILE A 1 183 ? -1.917 -23.734 0.801 1 98.62 183 ILE A N 1
ATOM 1423 C CA . ILE A 1 183 ? -2.783 -23.609 -0.367 1 98.62 183 ILE A CA 1
ATOM 1424 C C . ILE A 1 183 ? -4.246 -23.688 0.064 1 98.62 183 ILE A C 1
ATOM 1426 O O . ILE A 1 183 ? -4.637 -24.625 0.774 1 98.62 183 ILE A O 1
ATOM 1430 N N . ARG A 1 184 ? -5.078 -22.797 -0.367 1 97.69 184 ARG A N 1
ATOM 1431 C CA . ARG A 1 184 ? -6.492 -22.766 -0.015 1 97.69 184 ARG A CA 1
ATOM 1432 C C . ARG A 1 184 ? -7.336 -23.453 -1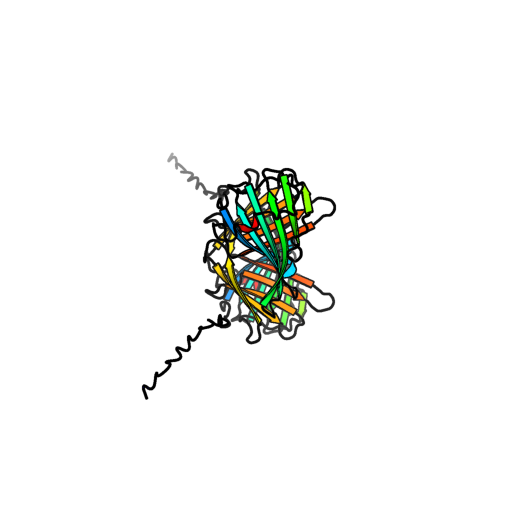.091 1 97.69 184 ARG A C 1
ATOM 1434 O O . ARG A 1 184 ? -8.32 -24.125 -0.781 1 97.69 184 ARG A O 1
ATOM 1441 N N . ASN A 1 185 ? -6.949 -23.234 -2.316 1 98.19 185 ASN A N 1
ATOM 1442 C CA . ASN A 1 185 ? -7.734 -23.703 -3.449 1 98.19 185 ASN A CA 1
ATOM 1443 C C . ASN A 1 185 ? -6.898 -24.547 -4.398 1 98.19 185 ASN A C 1
ATOM 1445 O O . ASN A 1 185 ? -6.551 -24.109 -5.492 1 98.19 185 ASN A O 1
ATOM 1449 N N . PRO A 1 186 ? -6.641 -25.828 -4.008 1 97.94 186 PRO A N 1
ATOM 1450 C CA . PRO A 1 186 ? -5.758 -26.656 -4.828 1 97.94 186 PRO A CA 1
ATOM 1451 C C . PRO A 1 186 ? -6.344 -26.969 -6.203 1 97.94 186 PRO A C 1
ATOM 1453 O O . PRO A 1 186 ? -5.602 -27.219 -7.156 1 97.94 186 PRO A O 1
ATOM 1456 N N . ASP A 1 187 ? -7.629 -26.906 -6.316 1 96.62 187 ASP A N 1
ATOM 1457 C CA . ASP A 1 187 ? -8.289 -27.25 -7.574 1 96.62 187 ASP A CA 1
ATOM 1458 C C . ASP A 1 187 ? -7.996 -26.203 -8.641 1 96.62 187 ASP A C 1
ATOM 1460 O O . ASP A 1 187 ? -8.219 -26.438 -9.836 1 96.62 187 ASP A O 1
ATOM 1464 N N . TRP A 1 188 ? -7.504 -24.984 -8.242 1 97.69 188 TRP A N 1
ATOM 1465 C CA . TRP A 1 188 ? -7.207 -23.938 -9.211 1 97.69 188 TRP A CA 1
ATOM 1466 C C . TRP A 1 188 ? -6.051 -24.344 -10.125 1 97.69 188 TRP A C 1
ATOM 1468 O O . TRP A 1 188 ? -5.879 -23.781 -11.203 1 97.69 188 TRP A O 1
ATOM 1478 N N . PHE A 1 189 ? -5.281 -25.281 -9.734 1 97.69 189 PHE A N 1
ATOM 1479 C CA . PHE A 1 189 ? -4.141 -25.734 -10.531 1 97.69 189 PHE A CA 1
ATOM 1480 C C . PHE A 1 189 ? -4.574 -26.734 -11.586 1 97.69 189 PHE A C 1
ATOM 1482 O O . PHE A 1 189 ? -3.805 -27.062 -12.492 1 97.69 189 PHE A O 1
ATOM 1489 N N . ASP A 1 190 ? -5.777 -27.234 -11.445 1 94.69 190 ASP A N 1
ATOM 1490 C CA . ASP A 1 190 ? -6.289 -28.219 -12.398 1 94.69 190 ASP A CA 1
ATOM 1491 C C . ASP A 1 190 ? -6.797 -27.547 -13.672 1 94.69 190 ASP A C 1
ATOM 1493 O O . ASP A 1 190 ? -7.805 -26.828 -13.641 1 94.69 190 ASP A O 1
ATOM 1497 N N . LEU A 1 191 ? -6.176 -27.859 -14.734 1 95.56 191 LEU A N 1
ATOM 1498 C CA . LEU A 1 191 ? -6.559 -27.25 -16.016 1 95.56 191 LEU A CA 1
ATOM 1499 C C . LEU A 1 191 ? -7.785 -27.953 -16.594 1 95.56 191 LEU A C 1
ATOM 1501 O O . LEU A 1 191 ? -7.891 -29.172 -16.5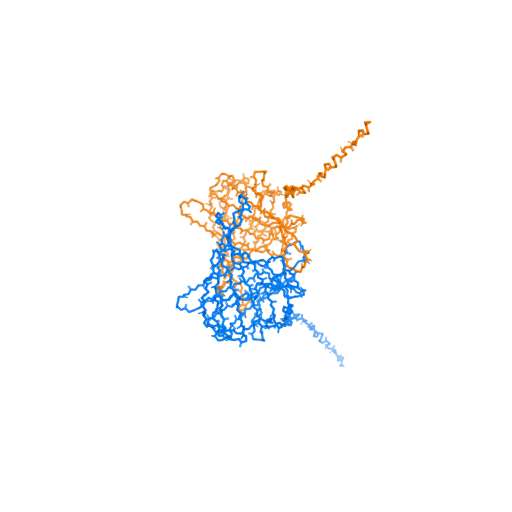31 1 95.56 191 LEU A O 1
ATOM 1505 N N . PRO A 1 192 ? -8.664 -27.203 -17.078 1 93.88 192 PRO A N 1
ATOM 1506 C CA . PRO A 1 192 ? -9.766 -27.844 -17.781 1 93.88 192 PRO A CA 1
ATOM 1507 C C . PRO A 1 192 ? -9.312 -28.594 -19.031 1 93.88 192 PRO A C 1
ATOM 1509 O O . PRO A 1 192 ? -8.203 -28.359 -19.531 1 93.88 192 PRO A O 1
ATOM 1512 N N . SER A 1 193 ? -10.188 -29.438 -19.484 1 92.81 193 SER A N 1
ATOM 1513 C CA . SER A 1 193 ? -9.867 -30.266 -20.641 1 92.81 193 SER A CA 1
ATOM 1514 C C . SER A 1 193 ? -9.703 -29.406 -21.906 1 92.81 193 SER A C 1
ATOM 1516 O O . SER A 1 193 ? -9.117 -29.859 -22.891 1 92.81 193 SER A O 1
ATOM 1518 N N . SER A 1 194 ? -10.227 -28.219 -21.844 1 91.88 194 SER A N 1
ATOM 1519 C CA . SER A 1 194 ? -10.148 -27.297 -22.969 1 91.88 194 SER A CA 1
ATOM 1520 C C . SER A 1 194 ? -8.719 -26.797 -23.172 1 91.88 194 SER A C 1
ATOM 1522 O O . SER A 1 194 ? -8.391 -26.266 -24.234 1 91.88 194 SER A O 1
ATOM 1524 N N . CYS A 1 195 ? -7.863 -26.859 -22.172 1 94 195 CYS A N 1
ATOM 1525 C CA . CYS A 1 195 ? -6.504 -26.344 -22.297 1 94 195 CYS A CA 1
ATOM 1526 C C . CYS A 1 195 ? -5.621 -27.312 -23.078 1 94 195 CYS A C 1
ATOM 1528 O O . CYS A 1 195 ? -5.648 -28.516 -22.844 1 94 195 CYS A O 1
ATOM 1530 N N . PRO A 1 196 ? -4.809 -26.734 -23.953 1 86.56 196 PRO A N 1
ATOM 1531 C CA . PRO A 1 196 ? -3.861 -27.578 -24.672 1 86.56 196 PRO A CA 1
ATOM 1532 C C . PRO A 1 196 ? -2.807 -28.203 -23.766 1 86.56 196 PRO A C 1
ATOM 1534 O O . PRO A 1 196 ? -2.375 -27.578 -22.797 1 86.56 196 PRO A O 1
ATOM 1537 N N . GLN A 1 197 ? -2.533 -29.5 -23.828 1 73.31 197 GLN A N 1
ATOM 1538 C CA . GLN A 1 197 ? -1.538 -30.203 -23.016 1 73.31 197 GLN A CA 1
ATOM 1539 C C . GLN A 1 197 ? -0.132 -29.984 -23.562 1 73.31 197 GLN A C 1
ATOM 1541 O O . GLN A 1 197 ? 0.048 -29.812 -24.766 1 73.31 197 GLN A O 1
ATOM 1546 N N . MET B 1 1 ? -55.688 -41.656 17.531 1 32.28 1 MET B N 1
ATOM 1547 C CA . MET B 1 1 ? -55.312 -40.469 16.781 1 32.28 1 MET B CA 1
ATOM 1548 C C . MET B 1 1 ? -54.125 -39.781 17.422 1 32.28 1 MET B C 1
ATOM 1550 O O . MET B 1 1 ? -54.219 -39.156 18.484 1 32.28 1 MET B O 1
ATOM 1554 N N . MET B 1 2 ? -52.875 -40.438 17.375 1 40.84 2 MET B N 1
ATOM 1555 C CA . MET B 1 2 ? -51.594 -40 17.922 1 40.84 2 MET B CA 1
ATOM 1556 C C . MET B 1 2 ? -51.125 -38.719 17.203 1 40.84 2 MET B C 1
ATOM 1558 O O . MET B 1 2 ? -50.969 -38.719 15.992 1 40.84 2 MET B O 1
ATOM 1562 N N . ILE B 1 3 ? -51.406 -37.5 17.734 1 40.25 3 ILE B N 1
ATOM 1563 C CA . ILE B 1 3 ? -50.938 -36.188 17.281 1 40.25 3 ILE B CA 1
ATOM 1564 C C . ILE B 1 3 ? -49.438 -36.125 17.359 1 40.25 3 ILE B C 1
ATOM 1566 O O . ILE B 1 3 ? -48.844 -36.25 18.438 1 40.25 3 ILE B O 1
ATOM 1570 N N . ILE B 1 4 ? -48.688 -36.531 16.297 1 39.91 4 ILE B N 1
ATOM 1571 C CA . ILE B 1 4 ? -47.25 -36.312 16.109 1 39.91 4 ILE B CA 1
ATOM 1572 C C . ILE B 1 4 ? -47 -34.781 16.109 1 39.91 4 ILE B C 1
ATOM 1574 O O . ILE B 1 4 ? -47.469 -34.062 15.234 1 39.91 4 ILE B O 1
ATOM 1578 N N . GLN B 1 5 ? -46.719 -34.219 17.297 1 38.44 5 GLN B N 1
ATOM 1579 C CA . GLN B 1 5 ? -46.219 -32.875 17.406 1 38.44 5 GLN B CA 1
ATOM 1580 C C . GLN B 1 5 ? -44.906 -32.688 16.641 1 38.44 5 GLN B C 1
ATOM 1582 O O . GLN B 1 5 ? -43.938 -33.344 16.969 1 38.44 5 GLN B O 1
ATOM 1587 N N . PHE B 1 6 ? -45 -32.281 15.359 1 39.38 6 PHE B N 1
ATOM 1588 C CA . PHE B 1 6 ? -43.812 -31.859 14.602 1 39.38 6 PHE B CA 1
ATOM 1589 C C . PHE B 1 6 ? -43.188 -30.641 15.25 1 39.38 6 PHE B C 1
ATOM 1591 O O . PHE B 1 6 ? -43.781 -29.578 15.336 1 39.38 6 PHE B O 1
ATOM 1598 N N . ALA B 1 7 ? -42.188 -30.812 16.172 1 36.84 7 ALA B N 1
ATOM 1599 C CA . ALA B 1 7 ? -41.312 -29.75 16.672 1 36.84 7 ALA B CA 1
ATOM 1600 C C . ALA B 1 7 ? -40.469 -29.172 15.547 1 36.84 7 ALA B C 1
ATOM 1602 O O . ALA B 1 7 ? -39.594 -29.859 15 1 36.84 7 ALA B O 1
ATOM 1603 N N . PHE B 1 8 ? -41.031 -28.172 14.836 1 34.97 8 PHE B N 1
ATOM 1604 C CA . PHE B 1 8 ? -40.219 -27.375 13.922 1 34.97 8 PHE B CA 1
ATOM 1605 C C . PHE B 1 8 ? -39.062 -26.688 14.664 1 34.97 8 PHE B C 1
ATOM 1607 O O . PHE B 1 8 ? -39.312 -25.812 15.492 1 34.97 8 PHE B O 1
ATOM 1614 N N . LEU B 1 9 ? -37.906 -27.375 14.805 1 36.88 9 LEU B N 1
ATOM 1615 C CA . LEU B 1 9 ? -36.688 -26.703 15.234 1 36.88 9 LEU B CA 1
ATOM 1616 C C . LEU B 1 9 ? -36.281 -25.625 14.234 1 36.88 9 LEU B C 1
ATOM 1618 O O . LEU B 1 9 ? -35.844 -25.938 13.117 1 36.88 9 LEU B O 1
ATOM 1622 N N . LEU B 1 10 ? -36.781 -24.391 14.367 1 33.59 10 LEU B N 1
ATOM 1623 C CA . LEU B 1 10 ? -36.219 -23.234 13.695 1 33.59 10 LEU B CA 1
ATOM 1624 C C . LEU B 1 10 ? -34.75 -23.078 14.023 1 33.59 10 LEU B C 1
ATOM 1626 O O . LEU B 1 10 ? -34.375 -22.781 15.164 1 33.59 10 LEU B O 1
ATOM 1630 N N . THR B 1 11 ? -33.906 -23.781 13.32 1 37.31 11 THR B N 1
ATOM 1631 C CA . THR B 1 11 ? -32.469 -23.422 13.375 1 37.31 11 THR B CA 1
ATOM 1632 C C . THR B 1 11 ? -32.281 -21.953 13 1 37.31 11 THR B C 1
ATOM 1634 O O . THR B 1 11 ? -32.469 -21.562 1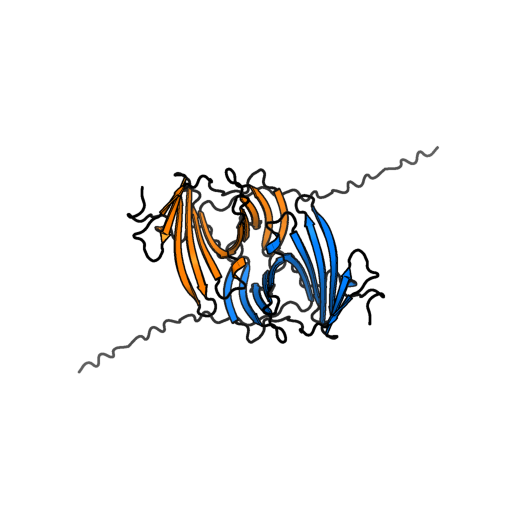1.852 1 37.31 11 THR B O 1
ATOM 1637 N N . LEU B 1 12 ? -32.344 -21 13.906 1 36.03 12 LEU B N 1
ATOM 1638 C CA . LEU B 1 12 ? -31.812 -19.656 13.719 1 36.03 12 LEU B CA 1
ATOM 1639 C C . LEU B 1 12 ? -30.375 -19.703 13.211 1 36.03 12 LEU B C 1
ATOM 1641 O O . LEU B 1 12 ? -29.469 -20.078 13.953 1 36.03 12 LEU B O 1
ATOM 1645 N N . VAL B 1 13 ? -30.203 -19.875 11.945 1 37.66 13 VAL B N 1
ATOM 1646 C CA . VAL B 1 13 ? -28.906 -19.5 11.367 1 37.66 13 VAL B CA 1
ATOM 1647 C C . VAL B 1 13 ? -28.547 -18.078 11.789 1 37.66 13 VAL B C 1
ATOM 1649 O O . VAL B 1 13 ? -29.219 -17.125 11.414 1 37.66 13 VAL B O 1
ATOM 1652 N N . THR B 1 14 ? -27.891 -17.859 12.898 1 36.53 14 THR B N 1
ATOM 1653 C CA . THR B 1 14 ? -27.203 -16.609 13.18 1 36.53 14 THR B CA 1
ATOM 1654 C C . THR B 1 14 ? -26.359 -16.172 11.984 1 36.53 14 THR B C 1
ATOM 1656 O O . THR B 1 14 ? -25.359 -16.812 11.648 1 36.53 14 THR B O 1
ATOM 1659 N N . HIS B 1 15 ? -26.922 -15.633 10.984 1 39.94 15 HIS B N 1
ATOM 1660 C CA . HIS B 1 15 ? -26.078 -14.75 10.188 1 39.94 15 HIS B CA 1
ATOM 1661 C C . HIS B 1 15 ? -25.188 -13.898 11.078 1 39.94 15 HIS B C 1
ATOM 1663 O O . HIS B 1 15 ? -25.672 -13.039 11.812 1 39.94 15 HIS B O 1
ATOM 1669 N N . THR B 1 16 ? -24.203 -14.383 11.578 1 41.56 16 THR B N 1
ATOM 1670 C CA . THR B 1 16 ? -23.25 -13.422 12.125 1 41.56 16 THR B CA 1
ATOM 1671 C C . THR B 1 16 ? -23.141 -12.203 11.219 1 41.56 16 THR B C 1
ATOM 1673 O O . THR B 1 16 ? -22.594 -12.289 10.117 1 41.56 16 THR B O 1
ATOM 1676 N N . THR B 1 17 ? -24.125 -11.398 11.07 1 45.69 17 THR B N 1
ATOM 1677 C CA . THR B 1 17 ? -23.969 -10.07 10.484 1 45.69 17 THR B CA 1
ATOM 1678 C C . THR B 1 17 ? -22.594 -9.492 10.836 1 45.69 17 THR B C 1
ATOM 1680 O O . THR B 1 17 ? -22.25 -9.359 12.016 1 45.69 17 THR B O 1
ATOM 1683 N N . CYS B 1 18 ? -21.562 -9.844 10.234 1 56.09 18 CYS B N 1
ATOM 1684 C CA . CYS B 1 18 ? -20.281 -9.188 10.508 1 56.09 18 CYS B CA 1
ATOM 1685 C C . CYS B 1 18 ? -20.484 -7.711 10.828 1 56.09 18 CYS B C 1
ATOM 1687 O O . CYS B 1 18 ? -20.906 -6.934 9.969 1 56.09 18 CYS B O 1
ATOM 1689 N N . GLN B 1 19 ? -20.938 -7.324 12.008 1 69.62 19 GLN B N 1
ATOM 1690 C CA . GLN B 1 19 ? -21.219 -5.98 12.508 1 69.62 19 GLN B CA 1
ATOM 1691 C C . GLN B 1 19 ? -20.078 -5.02 12.172 1 69.62 19 GLN B C 1
ATOM 1693 O O . GLN B 1 19 ? -18.906 -5.355 12.336 1 69.62 19 GLN B O 1
ATOM 1698 N N . THR B 1 20 ? -20.422 -3.965 11.398 1 84.62 20 THR B N 1
ATOM 1699 C CA . THR B 1 20 ? -19.5 -2.863 11.141 1 84.62 20 THR B CA 1
ATOM 1700 C C . THR B 1 20 ? -18.828 -2.402 12.43 1 84.62 20 THR B C 1
ATOM 1702 O O . THR B 1 20 ? -19.5 -2.156 13.43 1 84.62 20 THR B O 1
ATOM 1705 N N . PRO B 1 21 ? -17.562 -2.5 12.445 1 91.31 21 PRO B N 1
ATOM 1706 C CA . PRO B 1 21 ? -16.875 -2.041 13.656 1 91.31 21 PRO B CA 1
ATOM 1707 C C . PRO B 1 21 ? -17.188 -0.583 13.992 1 91.31 21 PRO B C 1
ATOM 1709 O O . PRO B 1 21 ? -17.656 0.167 13.125 1 91.31 21 PRO B O 1
ATOM 1712 N N . ALA B 1 22 ? -16.953 -0.231 15.203 1 93.69 22 ALA B N 1
ATOM 1713 C CA . ALA B 1 22 ? -17.078 1.164 15.617 1 93.69 22 ALA B CA 1
ATOM 1714 C C . ALA B 1 22 ? -16.047 2.045 14.93 1 93.69 22 ALA B C 1
ATOM 1716 O O . ALA B 1 22 ? -14.906 1.611 14.703 1 93.69 22 ALA B O 1
ATOM 1717 N N . LYS B 1 23 ? -16.531 3.215 14.68 1 96.69 23 LYS B N 1
ATOM 1718 C CA . LYS B 1 23 ? -15.578 4.215 14.195 1 96.69 23 LYS B CA 1
ATOM 1719 C C . LYS B 1 23 ? -14.523 4.531 15.258 1 96.69 23 LYS B C 1
ATOM 1721 O O . LYS B 1 23 ? -14.828 4.574 16.453 1 96.69 23 LYS B O 1
ATOM 1726 N N . CYS B 1 24 ? -13.367 4.727 14.875 1 98 24 CYS B N 1
ATOM 1727 C CA . CYS B 1 24 ? -12.266 4.977 15.805 1 98 24 CYS B CA 1
ATOM 1728 C C . CYS B 1 24 ? -11.578 6.297 15.492 1 98 24 CYS B C 1
ATOM 1730 O O . CYS B 1 24 ? -11.906 6.953 14.5 1 98 24 CYS B O 1
ATOM 1732 N N . CYS B 1 25 ? -10.641 6.691 16.406 1 98.19 25 CYS B N 1
ATOM 1733 C CA . CYS B 1 25 ? -9.898 7.941 16.25 1 98.19 25 CYS B CA 1
ATOM 1734 C C . CYS B 1 25 ? -8.398 7.703 16.328 1 98.19 25 CYS B C 1
ATOM 1736 O O . CYS B 1 25 ? -7.945 6.844 17.094 1 98.19 25 CYS B O 1
ATOM 1738 N N . PHE B 1 26 ? -7.711 8.461 15.578 1 98.31 26 PHE B N 1
ATOM 1739 C CA . PHE B 1 26 ? -6.262 8.484 15.719 1 98.31 26 PHE B CA 1
ATOM 1740 C C . PHE B 1 26 ? -5.859 9.062 17.078 1 98.31 26 PHE B C 1
ATOM 1742 O O . PHE B 1 26 ? -6.656 9.742 17.719 1 98.31 26 PHE B O 1
ATOM 1749 N N . ALA B 1 27 ? -4.609 8.797 17.484 1 98.25 27 ALA B N 1
ATOM 1750 C CA . ALA B 1 27 ? -4.082 9.453 18.672 1 98.25 27 ALA B CA 1
ATOM 1751 C C . ALA B 1 27 ? -4.18 10.969 18.562 1 98.25 27 ALA B C 1
ATOM 1753 O O . ALA B 1 27 ? -4.02 11.523 17.469 1 98.25 27 ALA B O 1
ATOM 1754 N N . PRO B 1 28 ? -4.406 11.656 19.656 1 98.44 28 PRO B N 1
ATOM 1755 C CA . PRO B 1 28 ? -4.52 13.117 19.594 1 98.44 28 PRO B CA 1
ATOM 1756 C C . PRO B 1 28 ? -3.26 13.781 19.047 1 98.44 28 PRO B C 1
ATOM 1758 O O . PRO B 1 28 ? -3.338 14.859 18.453 1 98.44 28 PRO B O 1
ATOM 1761 N N . GLN B 1 29 ? -2.146 13.141 19.344 1 98.69 29 GLN B N 1
ATOM 1762 C CA . GLN B 1 29 ? -0.854 13.523 18.781 1 98.69 29 GLN B CA 1
ATOM 1763 C C . GLN B 1 29 ? -0.122 12.312 18.203 1 98.69 29 GLN B C 1
ATOM 1765 O O . GLN B 1 29 ? -0.073 11.258 18.844 1 98.69 29 GLN B O 1
ATOM 1770 N N . SER B 1 30 ? 0.405 12.531 17.031 1 98.5 30 SER B N 1
ATOM 1771 C CA . SER B 1 30 ? 1.116 11.422 16.406 1 98.5 30 SER B CA 1
ATOM 1772 C C . SER B 1 30 ? 2.098 11.906 15.352 1 98.5 30 SER B C 1
ATOM 1774 O O . SER B 1 30 ? 2.068 13.078 14.961 1 98.5 30 SER B O 1
ATOM 1776 N N . SER B 1 31 ? 2.994 11.047 14.969 1 98.75 31 SER B N 1
ATOM 1777 C CA . SER B 1 31 ? 3.904 11.227 13.844 1 98.75 31 SER B CA 1
ATOM 1778 C C . SER B 1 31 ? 3.977 9.969 12.984 1 98.75 31 SER B C 1
ATOM 1780 O O . SER B 1 31 ? 3.652 8.875 13.445 1 98.75 31 SER B O 1
ATOM 1782 N N . ALA B 1 32 ? 4.332 10.156 11.758 1 98.69 32 ALA B N 1
ATOM 1783 C CA . ALA B 1 32 ? 4.5 9.039 10.836 1 98.69 32 ALA B CA 1
ATOM 1784 C C . ALA B 1 32 ? 5.34 9.453 9.625 1 98.69 32 ALA B C 1
ATOM 1786 O O . ALA B 1 32 ? 5.48 10.641 9.336 1 98.69 32 ALA B O 1
ATOM 1787 N N . THR B 1 33 ? 5.934 8.508 9.031 1 98.12 33 THR B N 1
ATOM 1788 C CA . THR B 1 33 ? 6.527 8.664 7.707 1 98.12 33 THR B CA 1
ATOM 1789 C C . THR B 1 33 ? 5.617 8.078 6.633 1 98.12 33 THR B C 1
ATOM 1791 O O . THR B 1 33 ? 5.227 6.914 6.711 1 98.12 33 THR B O 1
ATOM 1794 N N . LEU B 1 34 ? 5.258 8.906 5.68 1 98.5 34 LEU B N 1
ATOM 1795 C CA . LEU B 1 34 ? 4.406 8.492 4.57 1 98.5 34 LEU B CA 1
ATOM 1796 C C . LEU B 1 34 ? 5.23 8.281 3.303 1 98.5 34 LEU B C 1
ATOM 1798 O O . LEU B 1 34 ? 5.992 9.164 2.9 1 98.5 34 LEU B O 1
ATOM 1802 N N . VAL B 1 35 ? 5.027 7.141 2.75 1 97.5 35 VAL B N 1
ATOM 1803 C CA . VAL B 1 35 ? 5.648 6.859 1.458 1 97.5 35 VAL B CA 1
ATOM 1804 C C . VAL B 1 35 ? 4.617 7.023 0.344 1 97.5 35 VAL B C 1
ATOM 1806 O O . VAL B 1 35 ? 3.527 6.449 0.409 1 97.5 35 VAL B O 1
ATOM 1809 N N . ASP B 1 36 ? 4.996 7.844 -0.617 1 97.38 36 ASP B N 1
ATOM 1810 C CA . ASP B 1 36 ? 4.176 7.93 -1.823 1 97.38 36 ASP B CA 1
ATOM 1811 C C . ASP B 1 36 ? 4.289 6.656 -2.654 1 97.38 36 ASP B C 1
ATOM 1813 O O . ASP B 1 36 ? 5.297 6.434 -3.328 1 97.38 36 ASP B O 1
ATOM 1817 N N . LEU B 1 37 ? 3.197 5.973 -2.742 1 95.75 37 LEU B N 1
ATOM 1818 C CA . LEU B 1 37 ? 3.248 4.641 -3.334 1 95.75 37 LEU B CA 1
ATOM 1819 C C . LEU B 1 37 ? 3.34 4.723 -4.855 1 95.75 37 LEU B C 1
ATOM 1821 O O . LEU B 1 37 ? 3.803 3.783 -5.504 1 95.75 37 LEU B O 1
ATOM 1825 N N . TYR B 1 38 ? 2.951 5.816 -5.387 1 92.75 38 TYR B N 1
ATOM 1826 C CA . TYR B 1 38 ? 3.082 5.977 -6.832 1 92.75 38 TYR B CA 1
ATOM 1827 C C . TYR B 1 38 ? 4.543 6.113 -7.234 1 92.75 38 TYR B C 1
ATOM 1829 O O . TYR B 1 38 ? 4.891 5.945 -8.406 1 92.75 38 TYR B O 1
ATOM 1837 N N . SER B 1 39 ? 5.371 6.359 -6.301 1 93.38 39 SER B N 1
ATOM 1838 C CA . SER B 1 39 ? 6.773 6.609 -6.625 1 93.38 39 SER B CA 1
ATOM 1839 C C . SER B 1 39 ? 7.617 5.355 -6.414 1 93.38 39 SER B C 1
ATOM 1841 O O . SER B 1 39 ? 8.789 5.32 -6.797 1 93.38 39 SER B O 1
ATOM 1843 N N . VAL B 1 40 ? 7.074 4.305 -5.887 1 90.25 40 VAL B N 1
ATOM 1844 C CA . VAL B 1 40 ? 7.875 3.193 -5.383 1 90.25 40 VAL B CA 1
ATOM 1845 C C . VAL B 1 40 ? 8.523 2.453 -6.551 1 90.25 40 VAL B C 1
ATOM 1847 O O . VAL B 1 40 ? 9.531 1.762 -6.371 1 90.25 40 VAL B O 1
ATOM 1850 N N . ASN B 1 41 ? 7.949 2.568 -7.738 1 89.19 41 ASN B N 1
ATOM 1851 C CA . ASN B 1 41 ? 8.531 1.913 -8.906 1 89.19 41 ASN B CA 1
ATOM 1852 C C . ASN B 1 41 ? 9.602 2.779 -9.555 1 89.19 41 ASN B C 1
ATOM 1854 O O . ASN B 1 41 ? 10.336 2.314 -10.43 1 89.19 41 ASN B O 1
ATOM 1858 N N . GLY B 1 42 ? 9.742 3.982 -9.078 1 88.5 42 GLY B N 1
ATOM 1859 C CA . GLY B 1 42 ? 10.734 4.883 -9.641 1 88.5 42 GLY B CA 1
ATOM 1860 C C . GLY B 1 42 ? 12.086 4.766 -8.969 1 88.5 42 GLY B C 1
ATOM 1861 O O . GLY B 1 42 ? 12.289 3.904 -8.109 1 88.5 42 GLY B O 1
ATOM 1862 N N . ASP B 1 43 ? 12.977 5.617 -9.43 1 87.62 43 ASP B N 1
ATOM 1863 C CA . ASP B 1 43 ? 14.328 5.605 -8.891 1 87.62 43 ASP B CA 1
ATOM 1864 C C . ASP B 1 43 ? 14.406 6.355 -7.566 1 87.62 43 ASP B C 1
ATOM 1866 O O . ASP B 1 43 ? 15.328 6.145 -6.773 1 87.62 43 ASP B O 1
ATOM 1870 N N . LEU B 1 44 ? 13.445 7.199 -7.438 1 92.88 44 LEU B N 1
ATOM 1871 C CA . LEU B 1 44 ? 13.328 7.969 -6.203 1 92.88 44 LEU B CA 1
ATOM 1872 C C . LEU B 1 44 ? 11.969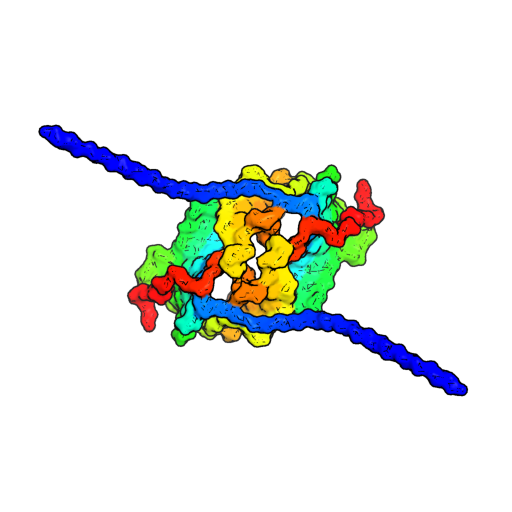 7.75 -5.551 1 92.88 44 LEU B C 1
ATOM 1874 O O . LEU B 1 44 ? 10.953 7.648 -6.246 1 92.88 44 LEU B O 1
ATOM 1878 N N . TYR B 1 45 ? 12.07 7.754 -4.211 1 93.75 45 TYR B N 1
ATOM 1879 C CA . TYR B 1 45 ? 10.828 7.707 -3.451 1 93.75 45 TYR B CA 1
ATOM 1880 C C . TYR B 1 45 ? 10.445 9.086 -2.936 1 93.75 45 TYR B C 1
ATOM 1882 O O . TYR B 1 45 ? 11.289 9.812 -2.398 1 93.75 45 TYR B O 1
ATOM 1890 N N . ASN B 1 46 ? 9.234 9.414 -3.172 1 97.5 46 ASN B N 1
ATOM 1891 C CA . ASN B 1 46 ? 8.703 10.57 -2.471 1 97.5 46 ASN B CA 1
ATOM 1892 C C . ASN B 1 46 ? 8.234 10.211 -1.062 1 97.5 46 ASN B C 1
ATOM 1894 O O . ASN B 1 46 ? 7.473 9.266 -0.882 1 97.5 46 ASN B O 1
ATOM 1898 N N . VAL B 1 47 ? 8.719 10.984 -0.118 1 97.62 47 VAL B N 1
ATOM 1899 C CA . VAL B 1 47 ? 8.445 10.695 1.287 1 97.62 47 VAL B CA 1
ATOM 1900 C C . VAL B 1 47 ? 7.938 11.961 1.981 1 97.62 47 VAL B C 1
ATOM 1902 O O . VAL B 1 47 ? 8.391 13.062 1.676 1 97.62 47 VAL B O 1
ATOM 1905 N N . ILE B 1 48 ? 7.004 11.734 2.877 1 98.5 48 ILE B N 1
ATOM 1906 C CA . ILE B 1 48 ? 6.508 12.812 3.732 1 98.5 48 ILE B CA 1
ATOM 1907 C C . ILE B 1 48 ? 6.641 12.406 5.199 1 98.5 48 ILE B C 1
ATOM 1909 O O . ILE B 1 48 ? 6.082 11.391 5.625 1 98.5 48 ILE B O 1
ATOM 1913 N N . ASP B 1 49 ? 7.383 13.172 5.898 1 98.5 49 ASP B N 1
ATOM 1914 C CA . ASP B 1 49 ? 7.344 13.047 7.352 1 98.5 49 ASP B CA 1
ATOM 1915 C C . ASP B 1 49 ? 6.273 13.953 7.957 1 98.5 49 ASP B C 1
ATOM 1917 O O . ASP B 1 49 ? 6.328 15.172 7.809 1 98.5 49 ASP B O 1
ATOM 1921 N N . GLY B 1 50 ? 5.359 13.32 8.664 1 98.69 50 GLY B N 1
ATOM 1922 C CA . GLY B 1 50 ? 4.215 14.07 9.156 1 98.69 50 GLY B CA 1
ATOM 1923 C C . GLY B 1 50 ? 4.148 14.141 10.672 1 98.69 50 GLY B C 1
ATOM 1924 O O . GLY B 1 50 ? 4.449 13.164 11.352 1 98.69 50 GLY B O 1
ATOM 1925 N N . GLU B 1 51 ? 3.775 15.305 11.164 1 98.88 51 GLU B N 1
ATOM 1926 C CA . GLU B 1 51 ? 3.377 15.57 12.539 1 98.88 51 GLU B CA 1
ATOM 1927 C C . GLU B 1 51 ? 1.911 15.984 12.625 1 98.88 51 GLU B C 1
ATOM 1929 O O . GLU B 1 51 ? 1.489 16.938 11.953 1 98.88 51 GLU B O 1
ATOM 1934 N N . PHE B 1 52 ? 1.19 15.266 13.445 1 98.69 52 PHE B N 1
ATOM 1935 C CA . PHE B 1 52 ? -0.242 15.508 13.578 1 98.69 52 PHE B CA 1
ATOM 1936 C C . PHE B 1 52 ? -0.601 15.883 15.008 1 98.69 52 PHE B C 1
ATOM 1938 O O . PHE B 1 52 ? -0.566 15.039 15.906 1 98.69 52 PHE B O 1
ATOM 1945 N N . ASP B 1 53 ? -0.905 17.094 15.211 1 98.69 53 ASP B N 1
ATOM 1946 C CA . ASP B 1 53 ? -1.298 17.609 16.531 1 98.69 53 ASP B CA 1
ATOM 1947 C C . ASP B 1 53 ? -2.764 18.031 16.531 1 98.69 53 ASP B C 1
ATOM 1949 O O . ASP B 1 53 ? -3.068 19.219 16.406 1 98.69 53 ASP B O 1
ATOM 1953 N N . PHE B 1 54 ? -3.611 17.109 16.812 1 97.81 54 PHE B N 1
ATOM 1954 C CA . PHE B 1 54 ? -5.043 17.375 16.766 1 97.81 54 PHE B CA 1
ATOM 1955 C C . PHE B 1 54 ? -5.473 18.203 17.984 1 97.81 54 PHE B C 1
ATOM 1957 O O . PHE B 1 54 ? -6.527 18.844 17.969 1 97.81 54 PHE B O 1
ATOM 1964 N N . VAL B 1 55 ? -4.68 18.141 19.031 1 97.56 55 VAL B N 1
ATOM 1965 C CA . VAL B 1 55 ? -4.957 18.953 20.219 1 97.56 55 VAL B CA 1
ATOM 1966 C C . VAL B 1 55 ? -4.777 20.422 19.875 1 97.56 55 VAL B C 1
ATOM 1968 O O . VAL B 1 55 ? -5.652 21.25 20.156 1 97.56 55 VAL B O 1
ATOM 1971 N N . ALA B 1 56 ? -3.738 20.75 19.234 1 97.75 56 ALA B N 1
ATOM 1972 C CA . ALA B 1 56 ? -3.438 22.125 18.875 1 97.75 56 ALA B CA 1
ATOM 1973 C C . ALA B 1 56 ? -4.133 22.531 17.578 1 97.75 56 ALA B C 1
ATOM 1975 O O . ALA B 1 56 ? -4.129 23.703 17.203 1 97.75 56 ALA B O 1
ATOM 1976 N N . GLY B 1 57 ? -4.668 21.578 16.859 1 97.56 57 GLY B N 1
ATOM 1977 C CA . GLY B 1 57 ? -5.273 21.859 15.57 1 97.56 57 GLY B CA 1
ATOM 1978 C C . GLY B 1 57 ? -4.258 22.203 14.492 1 97.56 57 GLY B C 1
ATOM 1979 O O . GLY B 1 57 ? -4.438 23.172 13.742 1 97.56 57 GLY B O 1
ATOM 1980 N N . LYS B 1 58 ? -3.15 21.438 14.453 1 98.31 58 LYS B N 1
ATOM 1981 C CA . LYS B 1 58 ? -2.09 21.703 13.492 1 98.31 58 LYS B CA 1
ATOM 1982 C C . LYS B 1 58 ? -1.535 20.406 12.906 1 98.31 58 LYS B C 1
ATOM 1984 O O . LYS B 1 58 ? -1.582 19.359 13.547 1 98.31 58 LYS B O 1
ATOM 1989 N N . GLN B 1 59 ? -1 20.547 11.781 1 98.56 59 GLN B N 1
ATOM 1990 C CA . GLN B 1 59 ? -0.264 19.5 11.094 1 98.56 59 GLN B CA 1
ATOM 1991 C C . GLN B 1 59 ? 0.966 20.047 10.383 1 98.56 59 GLN B C 1
ATOM 1993 O O . GLN B 1 59 ? 0.92 21.141 9.82 1 98.56 59 GLN B O 1
ATOM 1998 N N . ALA B 1 60 ? 2.031 19.359 10.477 1 98.81 60 ALA B N 1
ATOM 1999 C CA . ALA B 1 60 ? 3.25 19.703 9.75 1 98.81 60 ALA B CA 1
ATOM 2000 C C . ALA B 1 60 ? 3.742 18.531 8.914 1 98.81 60 ALA B C 1
ATOM 2002 O O . ALA B 1 60 ? 3.713 17.375 9.375 1 98.81 60 ALA B O 1
ATOM 2003 N N . GLN B 1 61 ? 4.156 18.781 7.719 1 98.69 61 GLN B N 1
ATOM 2004 C CA . GLN B 1 61 ? 4.637 17.766 6.793 1 98.69 61 GLN B CA 1
ATOM 2005 C C . GLN B 1 61 ? 5.93 18.203 6.113 1 98.69 61 GLN B C 1
ATOM 2007 O O . GLN B 1 61 ? 5.973 19.25 5.461 1 98.69 61 GLN B O 1
ATOM 2012 N N . LEU B 1 62 ? 6.902 17.453 6.27 1 98.69 62 LEU B N 1
ATOM 2013 C CA . LEU B 1 62 ? 8.164 17.672 5.57 1 98.69 62 LEU B CA 1
ATOM 2014 C C . LEU B 1 62 ? 8.305 16.719 4.391 1 98.69 62 LEU B C 1
ATOM 2016 O O . LEU B 1 62 ? 8.375 15.492 4.578 1 98.69 62 LEU B O 1
ATOM 2020 N N . SER B 1 63 ? 8.406 17.281 3.211 1 98.5 63 SER B N 1
ATOM 2021 C CA . SER B 1 63 ? 8.516 16.5 1.992 1 98.5 63 SER B CA 1
ATOM 2022 C C . SER B 1 63 ? 9.977 16.297 1.598 1 98.5 63 SER B C 1
ATOM 2024 O O . SER B 1 63 ? 10.789 17.219 1.72 1 98.5 63 SER B O 1
ATOM 2026 N N . SER B 1 64 ? 10.25 15.109 1.117 1 98.06 64 SER B N 1
ATOM 2027 C CA . SER B 1 64 ? 11.586 14.805 0.615 1 98.06 64 SER B CA 1
ATOM 2028 C C . SER B 1 64 ? 11.531 13.758 -0.495 1 98.06 64 SER B C 1
ATOM 2030 O O . SER B 1 64 ? 10.508 13.102 -0.69 1 98.06 64 SER B O 1
ATOM 2032 N N . THR B 1 65 ? 12.562 13.727 -1.253 1 97.31 65 THR B N 1
ATOM 2033 C CA . THR B 1 65 ? 12.852 12.609 -2.146 1 97.31 65 THR B CA 1
ATOM 2034 C C . THR B 1 65 ? 13.992 11.758 -1.603 1 97.31 65 THR B C 1
ATOM 2036 O O . THR B 1 65 ? 14.984 12.289 -1.104 1 97.31 65 THR B O 1
ATOM 2039 N N . HIS B 1 66 ? 13.719 10.508 -1.644 1 94.44 66 HIS B N 1
ATOM 2040 C CA . HIS B 1 66 ? 14.703 9.57 -1.124 1 94.44 66 HIS B CA 1
ATOM 2041 C C . HIS B 1 66 ? 15.281 8.703 -2.236 1 94.44 66 HIS B C 1
ATOM 2043 O O . HIS B 1 66 ? 14.531 8.117 -3.023 1 94.44 66 HIS B O 1
ATOM 2049 N N . ASN B 1 67 ? 16.562 8.703 -2.303 1 91.69 67 ASN B N 1
ATOM 2050 C CA . ASN B 1 67 ? 17.266 7.785 -3.189 1 91.69 67 ASN B CA 1
ATOM 2051 C C . ASN B 1 67 ? 17.641 6.492 -2.469 1 91.69 67 ASN B C 1
ATOM 2053 O O . ASN B 1 67 ? 18.578 6.477 -1.665 1 91.69 67 ASN B O 1
ATOM 2057 N N . PRO B 1 68 ? 16.969 5.5 -2.828 1 80.56 68 PRO B N 1
ATOM 2058 C CA . PRO B 1 68 ? 17.234 4.27 -2.078 1 80.56 68 PRO B CA 1
ATOM 2059 C C . PRO B 1 68 ? 18.594 3.67 -2.4 1 80.56 68 PRO B C 1
ATOM 2061 O O . PRO B 1 68 ? 19.125 2.861 -1.628 1 80.56 68 PRO B O 1
ATOM 2064 N N . TYR B 1 69 ? 19.203 4.031 -3.512 1 83.31 69 TYR B N 1
ATOM 2065 C CA . TYR B 1 69 ? 20.5 3.496 -3.906 1 83.31 69 TYR B CA 1
ATOM 2066 C C . TYR B 1 69 ? 21.625 4.145 -3.109 1 83.31 69 TYR B C 1
ATOM 2068 O O . TYR B 1 69 ? 22.594 3.484 -2.746 1 83.31 69 TYR B O 1
ATOM 2076 N N . THR B 1 70 ? 21.422 5.336 -2.742 1 87.19 70 THR B N 1
ATOM 2077 C CA . THR B 1 70 ? 22.484 6.059 -2.062 1 87.19 70 THR B CA 1
ATOM 2078 C C . THR B 1 70 ? 22.125 6.305 -0.6 1 87.19 70 THR B C 1
ATOM 2080 O O . THR B 1 70 ? 23 6.637 0.212 1 87.19 70 THR B O 1
ATOM 2083 N N . GLY B 1 71 ? 20.891 6.188 -0.328 1 85.31 71 GLY B N 1
ATOM 2084 C CA . GLY B 1 71 ? 20.422 6.465 1.021 1 85.31 71 GLY B CA 1
ATOM 2085 C C . GLY B 1 71 ? 20.25 7.945 1.298 1 85.31 71 GLY B C 1
ATOM 2086 O O . GLY B 1 71 ? 19.922 8.336 2.422 1 85.31 71 GLY B O 1
ATOM 2087 N N . VAL B 1 72 ? 20.391 8.68 0.283 1 91 72 VAL B N 1
ATOM 2088 C CA . VAL B 1 72 ? 20.359 10.125 0.449 1 91 72 VAL B CA 1
ATOM 2089 C C . VAL B 1 72 ? 18.922 10.625 0.3 1 91 72 VAL B C 1
ATOM 2091 O O . VAL B 1 72 ? 18.203 10.203 -0.609 1 91 72 VAL B O 1
ATOM 2094 N N . SER B 1 73 ? 18.578 11.469 1.211 1 94.19 73 SER B N 1
ATOM 2095 C CA . SER B 1 73 ? 17.297 12.164 1.125 1 94.19 73 SER B CA 1
ATOM 2096 C C . SER B 1 73 ? 17.484 13.648 0.853 1 94.19 73 SER B C 1
ATOM 2098 O O . SER B 1 73 ? 18.391 14.273 1.412 1 94.19 73 SER B O 1
ATOM 2100 N N . ASN B 1 74 ? 16.688 14.148 -0.087 1 96.69 74 ASN B N 1
ATOM 2101 C CA . ASN B 1 74 ? 16.656 15.578 -0.388 1 96.69 74 ASN B CA 1
ATOM 2102 C C . ASN B 1 74 ? 15.344 16.219 0.068 1 96.69 74 ASN B C 1
ATOM 2104 O O . ASN B 1 74 ? 14.289 15.969 -0.521 1 96.69 74 ASN B O 1
ATOM 2108 N N . TYR B 1 75 ? 15.484 17.078 1.052 1 97.12 75 TYR B N 1
ATOM 2109 C CA . TYR B 1 75 ? 14.305 17.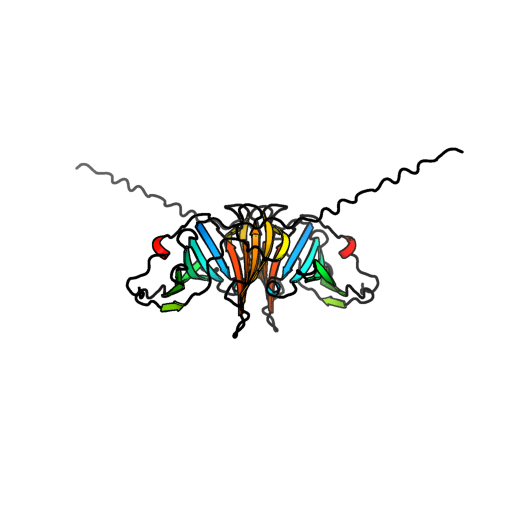75 1.581 1 97.12 75 TYR B CA 1
ATOM 2110 C C . TYR B 1 75 ? 13.914 18.922 0.695 1 97.12 75 TYR B C 1
ATOM 2112 O O . TYR B 1 75 ? 14.773 19.656 0.196 1 97.12 75 TYR B O 1
ATOM 2120 N N . THR B 1 76 ? 12.617 19.141 0.552 1 97.19 76 THR B N 1
ATOM 2121 C CA . THR B 1 76 ? 12.188 20.141 -0.428 1 97.19 76 THR B CA 1
ATOM 2122 C C . THR B 1 76 ? 11.328 21.219 0.23 1 97.19 76 THR B C 1
ATOM 2124 O O . THR B 1 76 ? 11.57 22.406 0.04 1 97.19 76 THR B O 1
ATOM 2127 N N . LEU B 1 77 ? 10.383 20.844 1.02 1 96.88 77 LEU B N 1
ATOM 2128 C CA . LEU B 1 77 ? 9.523 21.875 1.611 1 96.88 77 LEU B CA 1
ATOM 2129 C C . LEU B 1 77 ? 8.891 21.359 2.904 1 96.88 77 LEU B C 1
ATOM 2131 O O . LEU B 1 77 ? 8.68 20.156 3.07 1 96.88 77 LEU B O 1
ATOM 2135 N N . LEU B 1 78 ? 8.602 22.312 3.75 1 98.25 78 LEU B N 1
ATOM 2136 C CA . LEU B 1 78 ? 7.816 22.141 4.965 1 98.25 78 LEU B CA 1
ATOM 2137 C C . LEU B 1 78 ? 6.453 22.812 4.828 1 98.25 78 LEU B C 1
ATOM 2139 O O . LEU B 1 78 ? 6.371 24 4.52 1 98.25 78 LEU B O 1
ATOM 2143 N N . GLU B 1 79 ? 5.434 22 5.004 1 98.44 79 GLU B N 1
ATOM 2144 C CA . GLU B 1 79 ? 4.07 22.531 5.016 1 98.44 79 GLU B CA 1
ATOM 2145 C C . GLU B 1 79 ? 3.475 22.484 6.422 1 98.44 79 GLU B C 1
ATOM 2147 O O . GLU B 1 79 ? 3.547 21.469 7.105 1 98.44 79 GLU B O 1
ATOM 2152 N N . VAL B 1 80 ? 2.941 23.594 6.766 1 98.19 80 VAL B N 1
ATOM 2153 C CA . VAL B 1 80 ? 2.264 23.672 8.055 1 98.19 80 VAL B CA 1
ATOM 2154 C C . VAL B 1 80 ? 0.811 24.094 7.848 1 98.19 80 VAL B C 1
ATOM 2156 O O . VAL B 1 80 ? 0.539 25.156 7.273 1 98.19 80 VAL B O 1
ATOM 2159 N N . ILE B 1 81 ? -0.069 23.297 8.344 1 97.69 81 ILE B N 1
ATOM 2160 C CA . ILE B 1 81 ? -1.491 23.609 8.305 1 97.69 81 ILE B CA 1
ATOM 2161 C C . ILE B 1 81 ? -1.971 24 9.703 1 97.69 81 ILE B C 1
ATOM 2163 O O . ILE B 1 81 ? -1.794 23.234 10.664 1 97.69 81 ILE B O 1
ATOM 2167 N N . ASP B 1 82 ? -2.504 25.125 9.789 1 97.44 82 ASP B N 1
ATOM 2168 C CA . ASP B 1 82 ? -3.191 25.594 10.984 1 97.44 82 ASP B CA 1
ATOM 2169 C C . ASP B 1 82 ? -4.707 25.562 10.797 1 97.44 82 ASP B C 1
ATOM 2171 O O . ASP B 1 82 ? -5.273 26.484 10.195 1 97.44 82 ASP B O 1
ATOM 2175 N N . PHE B 1 83 ? -5.289 24.594 11.344 1 96.25 83 PHE B N 1
ATOM 2176 C CA . PHE B 1 83 ? -6.719 24.406 11.125 1 96.25 83 PHE B CA 1
ATOM 2177 C C . PHE B 1 83 ? -7.523 25.484 11.82 1 96.25 83 PHE B C 1
ATOM 2179 O O . PHE B 1 83 ? -8.625 25.828 11.383 1 96.25 83 PHE B O 1
ATOM 2186 N N . ASN B 1 84 ? -7.02 26.047 12.836 1 96.06 84 ASN B N 1
ATOM 2187 C CA . ASN B 1 84 ? -7.711 27.109 13.547 1 96.06 84 ASN B CA 1
ATOM 2188 C C . ASN B 1 84 ? -7.805 28.375 12.711 1 96.06 84 ASN B C 1
ATOM 2190 O O . ASN B 1 84 ? -8.805 29.094 12.766 1 96.06 84 ASN B O 1
ATOM 2194 N N . LYS B 1 85 ? -6.816 28.578 11.961 1 95.44 85 LYS B N 1
ATOM 2195 C CA . LYS B 1 85 ? -6.762 29.781 11.141 1 95.44 85 LYS B CA 1
ATOM 2196 C C . LYS B 1 85 ? -7.281 29.516 9.727 1 95.44 85 LYS B C 1
ATOM 2198 O O . LYS B 1 85 ? -7.492 30.438 8.945 1 95.44 85 LYS B O 1
ATOM 2203 N N . GLY B 1 86 ? -7.344 28.234 9.398 1 94.75 86 GLY B N 1
ATOM 2204 C CA . GLY B 1 86 ? -7.715 27.875 8.039 1 94.75 86 GLY B CA 1
ATOM 2205 C C . GLY B 1 86 ? -6.652 28.234 7.02 1 94.75 86 GLY B C 1
ATOM 2206 O O . GLY B 1 86 ? -6.965 28.719 5.934 1 94.75 86 GLY B O 1
ATOM 2207 N N . LYS B 1 87 ? -5.387 28.031 7.438 1 96.81 87 LYS B N 1
ATOM 2208 C CA . LYS B 1 87 ? -4.285 28.422 6.57 1 96.81 87 LYS B CA 1
ATOM 2209 C C . LYS B 1 87 ? -3.258 27.312 6.43 1 96.81 87 LYS B C 1
ATOM 2211 O O . LYS B 1 87 ? -3.012 26.562 7.379 1 96.81 87 LYS B O 1
ATOM 2216 N N . GLU B 1 88 ? -2.676 27.25 5.355 1 97.5 88 GLU B N 1
ATOM 2217 C CA . GLU B 1 88 ? -1.503 26.438 5.066 1 97.5 88 GLU B CA 1
ATOM 2218 C C . GLU B 1 88 ? -0.291 27.297 4.734 1 97.5 88 GLU B C 1
ATOM 2220 O O . GLU B 1 88 ? -0.374 28.188 3.891 1 97.5 88 GLU B O 1
ATOM 2225 N N . TYR B 1 89 ? 0.749 27.047 5.355 1 97.88 89 TYR B N 1
ATOM 2226 C CA . TYR B 1 89 ? 2.027 27.703 5.113 1 97.88 89 TYR B CA 1
ATOM 2227 C C . TYR B 1 89 ? 3 26.766 4.414 1 97.88 89 TYR B C 1
ATOM 2229 O O . TYR B 1 89 ? 3.203 25.641 4.855 1 97.88 89 TYR B O 1
ATOM 2237 N N . ILE B 1 90 ? 3.588 27.25 3.381 1 98.19 90 ILE B N 1
ATOM 2238 C CA . ILE B 1 90 ? 4.539 26.469 2.59 1 98.19 90 ILE B CA 1
ATOM 2239 C C . ILE B 1 90 ? 5.91 27.141 2.629 1 98.19 90 ILE B C 1
ATOM 2241 O O . ILE B 1 90 ? 6.078 28.25 2.135 1 98.19 90 ILE B O 1
ATOM 2245 N N . ILE B 1 91 ? 6.828 26.453 3.178 1 97.94 91 ILE B N 1
ATOM 2246 C CA . ILE B 1 91 ? 8.164 26.984 3.404 1 97.94 91 ILE B CA 1
ATOM 2247 C C . ILE B 1 91 ? 9.195 26.141 2.66 1 97.94 91 ILE B C 1
ATOM 2249 O O . ILE B 1 91 ? 9.453 25 3.039 1 97.94 91 ILE B O 1
ATOM 2253 N N . PRO B 1 92 ? 9.836 26.719 1.621 1 97.19 92 PRO B N 1
ATOM 2254 C CA . PRO B 1 92 ? 10.906 25.969 0.981 1 97.19 92 PRO B CA 1
ATOM 2255 C C . PRO B 1 92 ? 12.023 25.578 1.954 1 97.19 92 PRO B C 1
ATOM 2257 O O . PRO B 1 92 ? 12.523 26.438 2.688 1 97.19 92 PRO B O 1
ATOM 2260 N N . TRP B 1 93 ? 12.336 24.281 1.929 1 95.38 93 TRP B N 1
ATOM 2261 C CA . TRP B 1 93 ? 13.297 23.766 2.902 1 95.38 93 TRP B CA 1
ATOM 2262 C C . TRP B 1 93 ? 14.656 24.453 2.734 1 95.38 93 TRP B C 1
ATOM 2264 O O . TRP B 1 93 ? 15.328 24.766 3.723 1 95.38 93 TRP B O 1
ATOM 2274 N N . ASN B 1 94 ? 15 24.781 1.522 1 93.88 94 ASN B N 1
ATOM 2275 C CA . ASN B 1 94 ? 16.312 25.344 1.229 1 93.88 94 ASN B CA 1
ATOM 2276 C C . ASN B 1 94 ? 16.281 26.875 1.253 1 93.88 94 ASN B C 1
ATOM 2278 O O . ASN B 1 94 ? 17.312 27.531 1.072 1 93.88 94 ASN B O 1
ATOM 2282 N N . ASP B 1 95 ? 15.172 27.516 1.44 1 94 95 ASP B N 1
ATOM 2283 C CA . ASP B 1 95 ? 15.055 28.969 1.531 1 94 95 ASP B CA 1
ATOM 2284 C C . ASP B 1 95 ? 13.969 29.359 2.533 1 94 95 ASP B C 1
ATOM 2286 O O . ASP B 1 95 ? 12.891 29.797 2.143 1 94 95 ASP B O 1
ATOM 2290 N N . PRO B 1 96 ? 14.352 29.375 3.768 1 88.94 96 PRO B N 1
ATOM 2291 C CA . PRO B 1 96 ? 13.352 29.656 4.801 1 88.94 96 PRO B CA 1
ATOM 2292 C C . PRO B 1 96 ? 12.977 31.125 4.863 1 88.94 96 PRO B C 1
ATOM 2294 O O . PRO B 1 96 ? 12.125 31.516 5.668 1 88.94 96 PRO B O 1
ATOM 2297 N N . THR B 1 97 ? 13.57 31.875 4.039 1 93.88 97 THR B N 1
ATOM 2298 C CA . THR B 1 97 ? 13.188 33.281 3.994 1 93.88 97 THR B CA 1
ATOM 2299 C C . THR B 1 97 ? 11.906 33.469 3.186 1 93.88 97 THR B C 1
ATOM 2301 O O . THR B 1 97 ? 11.305 34.531 3.199 1 93.88 97 THR B O 1
ATOM 2304 N N . LYS B 1 98 ? 11.508 32.406 2.541 1 95.81 98 LYS B N 1
ATOM 2305 C CA . LYS B 1 98 ? 10.266 32.438 1.782 1 95.81 98 LYS B CA 1
ATOM 2306 C C . LYS B 1 98 ? 9.172 31.656 2.51 1 95.81 98 LYS B C 1
ATOM 2308 O O . LYS B 1 98 ? 9.438 30.625 3.139 1 95.81 98 LYS B O 1
ATOM 2313 N N . CYS B 1 99 ? 7.984 32.219 2.367 1 97.44 99 CYS B N 1
ATOM 2314 C CA . CYS B 1 99 ? 6.801 31.609 2.959 1 97.44 99 CYS B CA 1
ATOM 2315 C C . CYS B 1 99 ? 5.559 31.922 2.137 1 97.44 99 CYS B C 1
ATOM 2317 O O . CYS B 1 99 ? 5.176 33.094 1.996 1 97.44 99 CYS B O 1
ATOM 2319 N N . PHE B 1 100 ? 4.992 30.906 1.624 1 97.31 100 PHE B N 1
ATOM 2320 C CA . PHE B 1 100 ? 3.74 31.062 0.89 1 97.31 100 PHE B CA 1
ATOM 2321 C C . PHE B 1 100 ? 2.553 30.641 1.748 1 97.31 100 PHE B C 1
ATOM 2323 O O . PHE B 1 100 ? 2.631 29.656 2.486 1 97.31 100 PHE B O 1
ATOM 2330 N N . VAL B 1 101 ? 1.461 31.422 1.621 1 96.88 101 VAL B N 1
ATOM 2331 C CA . VAL B 1 101 ? 0.278 31.125 2.422 1 96.88 101 VAL B CA 1
ATOM 2332 C C . VAL B 1 101 ? -0.921 30.891 1.507 1 96.88 101 VAL B C 1
ATOM 2334 O O . VAL B 1 101 ? -1.155 31.656 0.57 1 96.88 101 VAL B O 1
ATOM 2337 N N . VAL B 1 102 ? -1.625 29.797 1.806 1 95.19 102 VAL B N 1
ATOM 2338 C CA . VAL B 1 102 ? -2.842 29.5 1.057 1 95.19 102 VAL B CA 1
ATOM 2339 C C . VAL B 1 102 ? -3.99 29.234 2.023 1 95.19 102 VAL B C 1
ATOM 2341 O O . VAL B 1 102 ? -3.768 28.797 3.158 1 95.19 102 VAL B O 1
ATOM 2344 N N . ASN B 1 103 ? -5.195 29.547 1.533 1 93.69 103 ASN B N 1
ATOM 2345 C CA . ASN B 1 103 ? -6.375 29.219 2.326 1 93.69 103 ASN B CA 1
ATOM 2346 C C . ASN B 1 103 ? -6.602 27.703 2.385 1 93.69 103 ASN B C 1
ATOM 2348 O O . ASN B 1 103 ? -6.488 27.016 1.371 1 93.69 103 ASN B O 1
ATOM 2352 N N . TRP B 1 104 ? -6.879 27.188 3.619 1 92.56 104 TRP B N 1
ATOM 2353 C CA . TRP B 1 104 ? -7.188 25.781 3.854 1 92.56 104 TRP B CA 1
ATOM 2354 C C . TRP B 1 104 ? -8.508 25.641 4.598 1 92.56 104 TRP B C 1
ATOM 2356 O O . TRP B 1 104 ? -8.539 25.594 5.832 1 92.56 104 TRP B O 1
ATOM 2366 N N . PRO B 1 105 ? -9.562 25.375 3.871 1 88.19 105 PRO B N 1
ATOM 2367 C CA . PRO B 1 105 ? -10.883 25.391 4.5 1 88.19 105 PRO B CA 1
ATOM 2368 C C . PRO B 1 105 ? -11.281 24.016 5.059 1 88.19 105 PRO B C 1
ATOM 2370 O O . PRO B 1 105 ? -12.383 23.859 5.598 1 88.19 105 PRO B O 1
ATOM 2373 N N . ILE B 1 106 ? -10.445 23.078 5.031 1 88.62 106 ILE B N 1
ATOM 2374 C CA . ILE B 1 106 ? -10.773 21.734 5.457 1 88.62 106 ILE B CA 1
ATOM 2375 C C . ILE B 1 106 ? -10.359 21.531 6.914 1 88.62 106 ILE B C 1
ATOM 2377 O O . ILE B 1 106 ? -9.227 21.844 7.293 1 88.62 106 ILE B O 1
ATOM 2381 N N . GLY B 1 107 ? -11.25 21.078 7.746 1 88.94 107 GLY B N 1
ATOM 2382 C CA . GLY B 1 107 ? -10.922 20.797 9.133 1 88.94 107 GLY B CA 1
ATOM 2383 C C . GLY B 1 107 ? -10.102 19.531 9.312 1 88.94 107 GLY B C 1
ATOM 2384 O O . GLY B 1 107 ? -9.961 18.75 8.375 1 88.94 107 GLY B O 1
ATOM 2385 N N . PRO B 1 108 ? -9.57 19.406 10.555 1 91.25 108 PRO B N 1
ATOM 2386 C CA . PRO B 1 108 ? -8.812 18.188 10.836 1 91.25 108 PRO B CA 1
ATOM 2387 C C . PRO B 1 108 ? -9.695 16.938 10.891 1 91.25 108 PRO B C 1
ATOM 2389 O O . PRO B 1 108 ? -10.844 17.016 11.32 1 91.25 108 PRO B O 1
ATOM 2392 N N . THR B 1 109 ? -9.219 15.891 10.367 1 92.5 109 THR B N 1
ATOM 2393 C CA . THR B 1 109 ? -9.898 14.602 10.453 1 92.5 109 THR B CA 1
ATOM 2394 C C . THR B 1 109 ? -9.109 13.641 11.344 1 92.5 109 THR B C 1
ATOM 2396 O O . THR B 1 109 ? -8.18 12.977 10.891 1 92.5 109 THR B O 1
ATOM 2399 N N . ARG B 1 110 ? -9.578 13.625 12.586 1 95.88 110 ARG B N 1
ATOM 2400 C CA . ARG B 1 110 ? -8.891 12.742 13.523 1 95.88 110 ARG B CA 1
ATOM 2401 C C . ARG B 1 110 ? -9.562 11.375 13.586 1 95.88 110 ARG B C 1
ATOM 2403 O O . ARG B 1 110 ? -8.898 10.359 13.773 1 95.88 110 ARG B O 1
ATOM 2410 N N . CYS B 1 111 ? -10.898 11.445 13.453 1 97.25 111 CYS B N 1
ATOM 2411 C CA . CYS B 1 111 ? -11.672 10.219 13.594 1 97.25 111 CYS B CA 1
ATOM 2412 C C . CYS B 1 111 ? -12.281 9.797 12.258 1 97.25 111 CYS B C 1
ATOM 2414 O O . CYS B 1 111 ? -12.547 10.633 11.406 1 97.25 111 CYS B O 1
ATOM 2416 N N . ILE B 1 112 ? -12.461 8.531 12.125 1 97.5 112 ILE B N 1
ATOM 2417 C CA . ILE B 1 112 ? -13.297 8.055 11.031 1 97.5 112 ILE B CA 1
ATOM 2418 C C . ILE B 1 112 ? -14.688 8.695 11.133 1 97.5 112 ILE B C 1
ATOM 2420 O O . ILE B 1 112 ? -15.352 8.586 12.172 1 97.5 112 ILE B O 1
ATOM 2424 N N . PRO B 1 113 ? -15.07 9.352 10.102 1 96.25 113 PRO B N 1
ATOM 2425 C CA . PRO B 1 113 ? -16.359 10.047 10.18 1 96.25 113 PRO B CA 1
ATOM 2426 C C . PRO B 1 113 ? -17.531 9.086 10.367 1 96.25 113 PRO B C 1
ATOM 2428 O O . PRO B 1 113 ? -17.469 7.938 9.922 1 96.25 113 PRO B O 1
ATOM 2431 N N . ASP B 1 114 ? -18.625 9.602 10.875 1 94.44 114 ASP B N 1
ATOM 2432 C CA . ASP B 1 114 ? -19.812 8.797 11.156 1 94.44 114 ASP B CA 1
ATOM 2433 C C . ASP B 1 114 ? -20.422 8.242 9.867 1 94.44 114 ASP B C 1
ATOM 2435 O O . ASP B 1 114 ? -20.969 7.137 9.859 1 94.44 114 ASP B O 1
ATOM 2439 N N . ASP B 1 115 ? -20.344 8.922 8.828 1 93.06 115 ASP B N 1
ATOM 2440 C CA . ASP B 1 115 ? -20.984 8.523 7.582 1 93.06 115 ASP B CA 1
ATOM 2441 C C . ASP B 1 115 ? -20.016 7.766 6.68 1 93.06 115 ASP B C 1
ATOM 2443 O O . ASP B 1 115 ? -20.312 7.516 5.508 1 93.06 115 ASP B O 1
ATOM 2447 N N . ALA B 1 116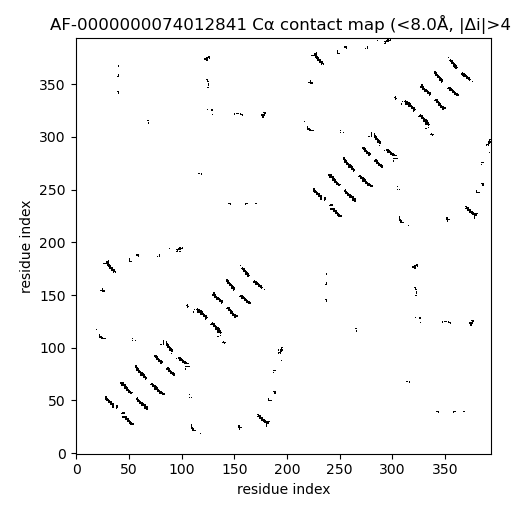 ? -18.844 7.473 7.23 1 95.56 116 ALA B N 1
ATOM 2448 C CA . ALA B 1 116 ? -17.891 6.703 6.445 1 95.56 116 ALA B CA 1
ATOM 2449 C C . ALA B 1 116 ? -18.453 5.332 6.078 1 95.56 116 ALA B C 1
ATOM 2451 O O . ALA B 1 116 ? -19.109 4.684 6.902 1 95.56 116 ALA B O 1
ATOM 2452 N N . MET B 1 117 ? -18.172 4.926 4.879 1 93.88 117 MET B N 1
ATOM 2453 C CA . MET B 1 117 ? -18.562 3.602 4.406 1 93.88 117 MET B CA 1
ATOM 2454 C C . MET B 1 117 ? -17.531 2.553 4.816 1 93.88 117 MET B C 1
ATOM 2456 O O . MET B 1 117 ? -16.328 2.734 4.594 1 93.88 117 MET B O 1
ATOM 2460 N N . TYR B 1 118 ? -18.047 1.498 5.367 1 94.62 118 TYR B N 1
ATOM 2461 C CA . TYR B 1 118 ? -17.188 0.384 5.734 1 94.62 118 TYR B CA 1
ATOM 2462 C C . TYR B 1 118 ? -16.844 -0.474 4.52 1 94.62 118 TYR B C 1
ATOM 2464 O O . TYR B 1 118 ? -17.75 -0.895 3.785 1 94.62 118 TYR B O 1
ATOM 2472 N N . LEU B 1 119 ? -15.547 -0.725 4.352 1 92.81 119 LEU B N 1
ATOM 2473 C CA . LEU B 1 119 ? -15.117 -1.442 3.156 1 92.81 119 LEU B CA 1
ATOM 2474 C C . LEU B 1 119 ? -14.828 -2.906 3.475 1 92.81 119 LEU B C 1
ATOM 2476 O O . LEU B 1 119 ? -14.758 -3.74 2.57 1 92.81 119 LEU B O 1
ATOM 2480 N N . GLY B 1 120 ? -14.531 -3.217 4.742 1 91.69 120 GLY B N 1
ATOM 2481 C CA . GLY B 1 120 ? -14.219 -4.578 5.145 1 91.69 120 GLY B CA 1
ATOM 2482 C C . GLY B 1 120 ? -13.023 -4.672 6.07 1 91.69 120 GLY B C 1
ATOM 2483 O O . GLY B 1 120 ? -12.43 -3.652 6.434 1 91.69 120 GLY B O 1
ATOM 2484 N N . SER B 1 121 ? -12.789 -5.914 6.445 1 93.69 121 SER B N 1
ATOM 2485 C CA . SER B 1 121 ? -11.68 -6.18 7.352 1 93.69 121 SER B CA 1
ATOM 2486 C C . SER B 1 121 ? -10.789 -7.297 6.816 1 93.69 121 SER B C 1
ATOM 2488 O O . SER B 1 121 ? -11.273 -8.219 6.152 1 93.69 121 SER B O 1
ATOM 2490 N N . THR B 1 122 ? -9.523 -7.152 7.082 1 95.31 122 THR B N 1
ATOM 2491 C CA . THR B 1 122 ? -8.539 -8.18 6.766 1 95.31 122 THR B CA 1
ATOM 2492 C C . THR B 1 122 ? -7.246 -7.941 7.547 1 95.31 122 THR B C 1
ATOM 2494 O O . THR B 1 122 ? -7.266 -7.336 8.617 1 95.31 122 THR B O 1
ATOM 2497 N N . TYR B 1 123 ? -6.133 -8.555 7.066 1 97.62 123 TYR B N 1
ATOM 2498 C CA . TYR B 1 123 ? -4.898 -8.367 7.816 1 97.62 123 TYR B CA 1
ATOM 2499 C C . TYR B 1 123 ? -3.689 -8.367 6.887 1 97.62 123 TYR B C 1
ATOM 2501 O O . TYR B 1 123 ? -3.77 -8.852 5.758 1 97.62 123 TYR B O 1
ATOM 2509 N N . LEU B 1 124 ? -2.605 -7.766 7.387 1 98.12 124 LEU B N 1
ATOM 2510 C CA . LEU B 1 124 ? -1.302 -7.766 6.73 1 98.12 124 LEU B CA 1
ATOM 2511 C C . LEU B 1 124 ? -0.304 -8.625 7.504 1 98.12 124 LEU B C 1
ATOM 2513 O O . LEU B 1 124 ? -0.385 -8.719 8.727 1 98.12 124 LEU B O 1
ATOM 2517 N N . GLY B 1 125 ? 0.693 -9.148 6.777 1 97.38 125 GLY B N 1
ATOM 2518 C CA . GLY B 1 125 ? 1.749 -9.906 7.43 1 97.38 125 GLY B CA 1
ATOM 2519 C C . GLY B 1 125 ? 1.334 -11.32 7.789 1 97.38 125 GLY B C 1
ATOM 2520 O O . GLY B 1 125 ? 0.334 -11.836 7.277 1 97.38 125 GLY B O 1
ATOM 2521 N N . PRO B 1 126 ? 2.213 -11.883 8.664 1 93.38 126 PRO B N 1
ATOM 2522 C CA . PRO B 1 126 ? 1.812 -13.203 9.156 1 93.38 126 PRO B CA 1
ATOM 2523 C C . PRO B 1 126 ? 0.412 -13.211 9.766 1 93.38 126 PRO B C 1
ATOM 2525 O O . PRO B 1 126 ? -0.094 -12.156 10.164 1 93.38 126 PRO B O 1
ATOM 2528 N N . VAL B 1 127 ? -0.134 -14.344 9.781 1 87.69 127 VAL B N 1
ATOM 2529 C CA . VAL B 1 127 ? -1.539 -14.508 10.141 1 87.69 127 VAL B CA 1
ATOM 2530 C C . VAL B 1 127 ? -1.852 -13.703 11.398 1 87.69 127 VAL B C 1
ATOM 2532 O O . VAL B 1 127 ? -1.203 -13.875 12.43 1 87.69 127 VAL B O 1
ATOM 2535 N N . SER B 1 128 ? -2.729 -12.797 11.164 1 84.25 128 SER B N 1
ATOM 2536 C CA . SER B 1 128 ? -3.387 -12.008 12.195 1 84.25 128 SER B CA 1
ATOM 2537 C C . SER B 1 128 ? -2.4 -11.07 12.891 1 84.25 128 SER B C 1
ATOM 2539 O O . SER B 1 128 ? -2.576 -10.734 14.062 1 84.25 128 SER B O 1
ATOM 2541 N N . THR B 1 129 ? -1.365 -10.68 12.188 1 94.44 129 THR B N 1
ATOM 2542 C CA . THR B 1 129 ? -0.368 -9.805 12.797 1 94.44 129 THR B CA 1
ATOM 2543 C C . THR B 1 129 ? -0.859 -8.359 12.828 1 94.44 129 THR B C 1
ATOM 2545 O O . THR B 1 129 ? -0.769 -7.688 13.852 1 94.44 129 THR B O 1
ATOM 2548 N N . LEU B 1 130 ? -1.369 -7.914 11.695 1 97.81 130 LEU B N 1
ATOM 2549 C CA . LEU B 1 130 ? -1.871 -6.547 11.617 1 97.81 130 LEU B CA 1
ATOM 2550 C C . LEU B 1 130 ? -3.266 -6.512 11 1 97.81 130 LEU B C 1
ATOM 2552 O O . LEU B 1 130 ? -3.424 -6.152 9.828 1 97.81 130 LEU B O 1
ATOM 2556 N N . PRO B 1 131 ? -4.258 -6.855 11.859 1 97.69 131 PRO B N 1
ATOM 2557 C CA . PRO B 1 131 ? -5.629 -6.68 11.383 1 97.69 131 PRO B CA 1
ATOM 2558 C C . PRO B 1 131 ? -5.996 -5.215 11.156 1 97.69 131 PRO B C 1
ATOM 2560 O O . PRO B 1 131 ? -5.57 -4.344 11.922 1 97.69 131 PRO B O 1
ATOM 2563 N N . TYR B 1 132 ? -6.734 -5.047 10.086 1 97.06 132 TYR B N 1
ATOM 2564 C CA . TYR B 1 132 ? -7.133 -3.668 9.828 1 97.06 132 TYR B CA 1
ATOM 2565 C C . TYR B 1 132 ? -8.531 -3.605 9.227 1 97.06 132 TYR B C 1
ATOM 2567 O O . TYR B 1 132 ? -9.039 -4.602 8.711 1 97.06 132 TYR B O 1
ATOM 2575 N N . ASP B 1 133 ? -9.141 -2.424 9.352 1 96.88 133 ASP B N 1
ATOM 2576 C CA . ASP B 1 133 ? -10.43 -2.072 8.766 1 96.88 133 ASP B CA 1
ATOM 2577 C C . ASP B 1 133 ? -10.258 -1.02 7.668 1 96.88 133 ASP B C 1
ATOM 2579 O O . ASP B 1 133 ? -9.477 -0.083 7.816 1 96.88 133 ASP B O 1
ATOM 2583 N N . GLY B 1 134 ? -11.039 -1.185 6.605 1 95.75 134 GLY B N 1
ATOM 2584 C CA . GLY B 1 134 ? -11.078 -0.196 5.539 1 95.75 134 GLY B CA 1
ATOM 2585 C C . GLY B 1 134 ? -12.312 0.683 5.586 1 95.75 134 GLY B C 1
ATOM 2586 O O . GLY B 1 134 ? -13.414 0.205 5.883 1 95.75 134 GLY B O 1
ATOM 2587 N N . TRP B 1 135 ? -12.094 1.948 5.273 1 96.38 135 TRP B N 1
ATOM 2588 C CA . TRP B 1 135 ? -13.172 2.934 5.266 1 96.38 135 TRP B CA 1
ATOM 2589 C C . TRP B 1 135 ? -13.07 3.838 4.043 1 96.38 135 TRP B C 1
ATOM 2591 O O . TRP B 1 135 ? -11.977 4.074 3.523 1 96.38 135 TRP B O 1
ATOM 2601 N N . ARG B 1 136 ? -14.242 4.348 3.643 1 95.69 136 ARG B N 1
ATOM 2602 C CA . ARG B 1 136 ? -14.305 5.352 2.586 1 95.69 136 ARG B CA 1
ATOM 2603 C C . ARG B 1 136 ? -15.242 6.492 2.971 1 95.69 136 ARG B C 1
ATOM 2605 O O . ARG B 1 136 ? -16.344 6.254 3.488 1 95.69 136 ARG B O 1
ATOM 2612 N N . PHE B 1 137 ? -14.734 7.699 2.732 1 95.06 137 PHE B N 1
ATOM 2613 C CA . PHE B 1 137 ? -15.562 8.852 3.088 1 95.06 137 PHE B CA 1
ATOM 2614 C C . PHE B 1 137 ? -15.141 10.086 2.297 1 95.06 137 PHE B C 1
ATOM 2616 O O . PHE B 1 137 ? -14.07 10.102 1.688 1 95.06 137 PHE B O 1
ATOM 2623 N N . LYS B 1 138 ? -16 11.023 2.32 1 92.62 138 LYS B N 1
ATOM 2624 C CA . LYS B 1 138 ? -15.727 12.328 1.725 1 92.62 138 LYS B CA 1
ATOM 2625 C C . LYS B 1 138 ? -15.297 13.344 2.785 1 92.62 138 LYS B C 1
ATOM 2627 O O . LYS B 1 138 ? -15.852 13.367 3.885 1 92.62 138 LYS B O 1
ATOM 2632 N N . LEU B 1 139 ? -14.25 14.078 2.408 1 89.94 139 LEU B N 1
ATOM 2633 C CA . LEU B 1 139 ? -13.875 15.148 3.32 1 89.94 139 LEU B CA 1
ATOM 2634 C C . LEU B 1 139 ? -14.891 16.297 3.264 1 89.94 139 LEU B C 1
ATOM 2636 O O . LEU B 1 139 ? -15.211 16.781 2.18 1 89.94 139 LEU B O 1
ATOM 2640 N N . PRO B 1 140 ? -15.344 16.656 4.398 1 80.81 140 PRO B N 1
ATOM 2641 C CA . PRO B 1 140 ? -16.297 17.766 4.383 1 80.81 140 PRO B CA 1
ATOM 2642 C C . PRO B 1 140 ? -15.711 19.062 3.805 1 80.81 140 PRO B C 1
ATOM 2644 O O . PRO B 1 140 ? -14.57 19.406 4.125 1 80.81 140 PRO B O 1
ATOM 2647 N N . GLY B 1 141 ? -16.438 19.703 2.953 1 78.12 141 GLY B N 1
ATOM 2648 C CA . GLY B 1 141 ? -16.031 20.984 2.412 1 78.12 141 GLY B CA 1
ATOM 2649 C C . GLY B 1 141 ? -15.109 20.859 1.205 1 78.12 141 GLY B C 1
ATOM 2650 O O . GLY B 1 141 ? -14.648 21.875 0.666 1 78.12 141 GLY B O 1
ATOM 2651 N N . ALA B 1 142 ? -14.844 19.656 0.941 1 83.56 142 ALA B N 1
ATOM 2652 C CA . ALA B 1 142 ? -13.984 19.438 -0.22 1 83.56 142 ALA B CA 1
ATOM 2653 C C . ALA B 1 142 ? -14.516 18.312 -1.096 1 83.56 142 ALA B C 1
ATOM 2655 O O . ALA B 1 142 ? -15.234 17.438 -0.614 1 83.56 142 ALA B O 1
ATOM 2656 N N . ASN B 1 143 ? -14.281 18.406 -2.336 1 91.12 143 ASN B N 1
ATOM 2657 C CA . ASN B 1 143 ? -14.617 17.312 -3.242 1 91.12 143 ASN B CA 1
ATOM 2658 C C . ASN B 1 143 ? -13.5 16.281 -3.312 1 91.12 143 ASN B C 1
ATOM 2660 O O . ASN B 1 143 ? -12.977 16 -4.395 1 91.12 143 ASN B O 1
ATOM 2664 N N . ILE B 1 144 ? -13.156 15.805 -2.125 1 93.44 144 ILE B N 1
ATOM 2665 C CA . ILE B 1 144 ? -12.078 14.836 -1.952 1 93.44 144 ILE B CA 1
ATOM 2666 C C . ILE B 1 144 ? -12.625 13.57 -1.301 1 93.44 144 ILE B C 1
ATOM 2668 O O . ILE B 1 144 ? -13.352 13.641 -0.307 1 93.44 144 ILE B O 1
ATOM 2672 N N . THR B 1 145 ? -12.391 12.438 -1.921 1 94.12 145 THR B N 1
ATOM 2673 C CA . THR B 1 145 ? -12.734 11.141 -1.353 1 94.12 145 THR B CA 1
ATOM 2674 C C . THR B 1 145 ? -11.492 10.453 -0.782 1 94.12 145 THR B C 1
ATOM 2676 O O . THR B 1 145 ? -10.445 10.406 -1.433 1 94.12 145 THR B O 1
ATOM 2679 N N . ILE B 1 146 ? -11.656 9.953 0.41 1 96 146 ILE B N 1
ATOM 2680 C CA . ILE B 1 146 ? -10.562 9.273 1.096 1 96 146 ILE B CA 1
ATOM 2681 C C . ILE B 1 146 ? -10.891 7.785 1.245 1 96 146 ILE B C 1
ATOM 2683 O O . ILE B 1 146 ? -11.992 7.426 1.662 1 96 146 ILE B O 1
ATOM 2687 N N . SER B 1 147 ? -10.062 6.91 0.847 1 96.06 147 SER B N 1
ATOM 2688 C CA . SER B 1 147 ? -10.016 5.504 1.233 1 96.06 147 SER B CA 1
ATOM 2689 C C . SER B 1 147 ? -8.914 5.246 2.252 1 96.06 147 SER B C 1
ATOM 2691 O O . SER B 1 147 ? -7.738 5.512 1.986 1 96.06 147 SER B O 1
ATOM 2693 N N . LEU B 1 148 ? -9.328 4.691 3.395 1 97.44 148 LEU B N 1
ATOM 2694 C CA . LEU B 1 148 ? -8.375 4.613 4.492 1 97.44 148 LEU B CA 1
ATOM 2695 C C . LEU B 1 148 ? -8.43 3.246 5.164 1 97.44 148 LEU B C 1
ATOM 2697 O O . LEU B 1 148 ? -9.508 2.756 5.496 1 97.44 148 LEU B O 1
ATOM 2701 N N . ALA B 1 149 ? -7.273 2.641 5.301 1 97.69 149 ALA B N 1
ATOM 2702 C CA . ALA B 1 149 ? -7.117 1.456 6.141 1 97.69 149 ALA B CA 1
ATOM 2703 C C . ALA B 1 149 ? -6.523 1.821 7.5 1 97.69 149 ALA B C 1
ATOM 2705 O O . ALA B 1 149 ? -5.496 2.502 7.57 1 97.69 149 ALA B O 1
ATOM 2706 N N . VAL B 1 150 ? -7.191 1.34 8.57 1 98.56 150 VAL B N 1
ATOM 2707 C CA . VAL B 1 150 ? -6.68 1.592 9.906 1 98.56 150 VAL B CA 1
ATOM 2708 C C . VAL B 1 150 ? -6.598 0.281 10.688 1 98.56 150 VAL B C 1
ATOM 2710 O O . VAL B 1 150 ? -7.453 -0.594 10.531 1 98.56 150 VAL B O 1
ATOM 2713 N N . SER B 1 151 ? -5.555 0.21 11.5 1 98.25 151 SER B N 1
ATOM 2714 C CA . SER B 1 151 ? -5.426 -0.981 12.336 1 98.25 151 SER B CA 1
ATOM 2715 C C . SER B 1 151 ? -6.602 -1.11 13.297 1 98.25 151 SER B C 1
ATOM 2717 O O . SER B 1 151 ? -7.125 -0.107 13.781 1 98.25 151 SER B O 1
ATOM 2719 N N . THR B 1 152 ? -6.945 -2.314 13.562 1 96.25 152 THR B N 1
ATOM 2720 C CA . THR B 1 152 ? -8.047 -2.545 14.5 1 96.25 152 THR B CA 1
ATOM 2721 C C . THR B 1 152 ? -7.645 -2.137 15.914 1 96.25 152 THR B C 1
ATOM 2723 O O . THR B 1 152 ? -8.492 -1.72 16.703 1 96.25 152 THR B O 1
ATOM 2726 N N . SER B 1 153 ? -6.359 -2.336 16.141 1 93.31 153 SER B N 1
ATOM 2727 C CA . SER B 1 153 ? -5.84 -1.874 17.422 1 93.31 153 SER B CA 1
ATOM 2728 C C . SER B 1 153 ? -5.18 -0.505 17.297 1 93.31 153 SER B C 1
ATOM 2730 O O . SER B 1 153 ? -4.273 -0.322 16.484 1 93.31 153 SER B O 1
ATOM 2732 N N . GLY B 1 154 ? -5.723 0.444 18.016 1 94.81 154 GLY B N 1
ATOM 2733 C CA . GLY B 1 154 ? -5.074 1.741 18.125 1 94.81 154 GLY B CA 1
ATOM 2734 C C . GLY B 1 154 ? -5.473 2.699 17.016 1 94.81 154 GLY B C 1
ATOM 2735 O O . GLY B 1 154 ? -5.07 3.865 17.016 1 94.81 154 GLY B O 1
ATOM 2736 N N . CYS B 1 155 ? -6.203 2.191 16.047 1 98.06 155 CYS B N 1
ATOM 2737 C CA . CYS B 1 155 ? -6.691 3.018 14.953 1 98.06 155 CYS B CA 1
ATOM 2738 C C . CYS B 1 155 ? -5.539 3.711 14.234 1 98.06 155 CYS B C 1
ATOM 2740 O O . CYS B 1 155 ? -5.586 4.918 14 1 98.06 155 CYS B O 1
ATOM 2742 N N . VAL B 1 156 ? -4.5 2.979 13.922 1 98.56 156 VAL B N 1
ATOM 2743 C CA . VAL B 1 156 ? -3.305 3.494 13.258 1 98.56 156 VAL B CA 1
ATOM 2744 C C . VAL B 1 156 ? -3.484 3.428 11.742 1 98.56 156 VAL B C 1
ATOM 2746 O O . VAL B 1 156 ? -3.832 2.375 11.195 1 98.56 156 VAL B O 1
ATOM 2749 N N . PRO B 1 157 ? -3.301 4.539 11.062 1 98.56 157 PRO B N 1
ATOM 2750 C CA . PRO B 1 157 ? -3.422 4.48 9.602 1 98.56 157 PRO B CA 1
ATOM 2751 C C . PRO B 1 157 ? -2.346 3.611 8.953 1 98.56 157 PRO B C 1
ATOM 2753 O O . PRO B 1 157 ? -1.205 3.582 9.422 1 98.56 157 PRO B O 1
ATOM 2756 N N . ILE B 1 158 ? -2.734 2.957 7.898 1 98.38 158 ILE B N 1
ATOM 2757 C CA . ILE B 1 158 ? -1.824 2.047 7.215 1 98.38 158 ILE B CA 1
ATOM 2758 C C . ILE B 1 158 ? -1.654 2.482 5.762 1 98.38 158 ILE B C 1
ATOM 2760 O O . ILE B 1 158 ? -0.536 2.742 5.309 1 98.38 158 ILE B O 1
ATOM 2764 N N . VAL B 1 159 ? -2.723 2.533 4.996 1 98.19 159 VAL B N 1
ATOM 2765 C CA . VAL B 1 159 ? -2.758 2.986 3.607 1 98.19 159 VAL B CA 1
ATOM 2766 C C . VAL B 1 159 ? -3.863 4.023 3.43 1 98.19 159 VAL B C 1
ATOM 2768 O O . VAL B 1 159 ? -4.969 3.855 3.951 1 98.19 159 VAL B O 1
ATOM 2771 N N . GLU B 1 160 ? -3.518 5.055 2.719 1 97.94 160 GLU B N 1
ATOM 2772 C CA . GLU B 1 160 ? -4.488 6.109 2.436 1 97.94 160 GLU B CA 1
ATOM 2773 C C . GLU B 1 160 ? -4.512 6.453 0.95 1 97.94 160 GLU B C 1
ATOM 2775 O O . GLU B 1 160 ? -3.482 6.805 0.372 1 97.94 160 GLU B O 1
ATOM 2780 N N . GLY B 1 161 ? -5.676 6.32 0.367 1 96.81 161 GLY B N 1
ATOM 2781 C CA . GLY B 1 161 ? -5.941 6.844 -0.964 1 96.81 161 GLY B CA 1
ATOM 2782 C C . GLY B 1 161 ? -6.73 8.141 -0.952 1 96.81 161 GLY B C 1
ATOM 2783 O O . GLY B 1 161 ? -7.699 8.273 -0.2 1 96.81 161 GLY B O 1
ATOM 2784 N N . ILE B 1 162 ? -6.266 9.086 -1.733 1 95.62 162 ILE B N 1
ATOM 2785 C CA . ILE B 1 162 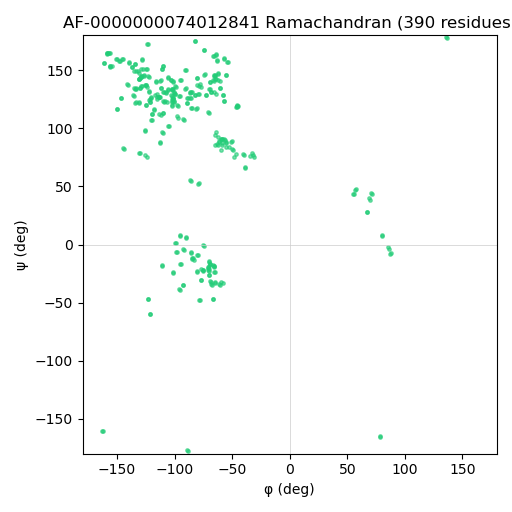? -6.926 10.383 -1.857 1 95.62 162 ILE B CA 1
ATOM 2786 C C . ILE B 1 162 ? -7.32 10.625 -3.312 1 95.62 162 ILE B C 1
ATOM 2788 O O . ILE B 1 162 ? -6.461 10.648 -4.199 1 95.62 162 ILE B O 1
ATOM 2792 N N . ARG B 1 163 ? -8.625 10.844 -3.512 1 95.12 163 ARG B N 1
ATOM 2793 C CA . ARG B 1 163 ? -9.141 11.211 -4.828 1 95.12 163 ARG B CA 1
ATOM 2794 C C . ARG B 1 163 ? -9.664 12.641 -4.832 1 95.12 163 ARG B C 1
ATOM 2796 O O . ARG B 1 163 ? -10.641 12.953 -4.148 1 95.12 163 ARG B O 1
ATOM 2803 N N . ILE B 1 164 ? -8.93 13.414 -5.555 1 91.88 164 ILE B N 1
ATOM 2804 C CA . ILE B 1 164 ? -9.406 14.773 -5.793 1 91.88 164 ILE B CA 1
ATOM 2805 C C . ILE B 1 164 ? -10.367 14.789 -6.977 1 91.88 164 ILE B C 1
ATOM 2807 O O . ILE B 1 164 ? -9.969 14.508 -8.109 1 91.88 164 ILE B O 1
ATOM 2811 N N . ASN B 1 165 ? -11.594 15.164 -6.754 1 88.75 165 ASN B N 1
ATOM 2812 C CA . ASN B 1 165 ? -12.641 15.062 -7.77 1 88.75 165 ASN B CA 1
ATOM 2813 C C . ASN B 1 165 ? -12.875 16.406 -8.453 1 88.75 165 ASN B C 1
ATOM 2815 O O . ASN B 1 165 ? -13.719 16.516 -9.352 1 88.75 165 ASN B O 1
ATOM 2819 N N . ASP B 1 166 ? -12.109 17.359 -8.039 1 84.56 166 ASP B N 1
ATOM 2820 C CA . ASP B 1 166 ? -12.188 18.672 -8.695 1 84.56 166 ASP B CA 1
ATOM 2821 C C . ASP B 1 166 ? -11.359 18.688 -9.977 1 84.56 166 ASP B C 1
ATOM 2823 O O . ASP B 1 166 ? -10.719 17.688 -10.32 1 84.56 166 ASP B O 1
ATOM 2827 N N . ASN B 1 167 ? -11.531 19.891 -10.641 1 78.75 167 ASN B N 1
ATOM 2828 C CA . ASN B 1 167 ? -10.711 20.125 -11.828 1 78.75 167 ASN B CA 1
ATOM 2829 C C . ASN B 1 167 ? -9.492 20.984 -11.5 1 78.75 167 ASN B C 1
ATOM 2831 O O . ASN B 1 167 ? -9.625 22.141 -11.094 1 78.75 167 ASN B O 1
ATOM 2835 N N . PRO B 1 168 ? -8.398 20.391 -11.555 1 84.31 168 PRO B N 1
ATOM 2836 C CA . PRO B 1 168 ? -8.07 19.094 -12.164 1 84.31 168 PRO B CA 1
ATOM 2837 C C . PRO B 1 168 ? -8.227 17.922 -11.188 1 84.31 168 PRO B C 1
ATOM 2839 O O . PRO B 1 168 ? -7.996 18.078 -9.984 1 84.31 168 PRO B O 1
ATOM 2842 N N . ARG B 1 169 ? -8.562 16.734 -11.758 1 85.62 169 ARG B N 1
ATOM 2843 C CA . ARG B 1 169 ? -8.641 15.5 -10.984 1 85.62 169 ARG B CA 1
ATOM 2844 C C . ARG B 1 169 ? -7.25 14.977 -10.641 1 85.62 169 ARG B C 1
ATOM 2846 O O . ARG B 1 169 ? -6.293 15.203 -11.391 1 85.62 169 ARG B O 1
ATOM 2853 N N . GLY B 1 170 ? -7.133 14.352 -9.438 1 91.06 170 GLY B N 1
ATOM 2854 C CA . GLY B 1 170 ? -5.863 13.781 -9.016 1 91.06 170 GLY B CA 1
ATOM 2855 C C . GLY B 1 170 ? -6.016 12.648 -8.016 1 91.06 170 GLY B C 1
ATOM 2856 O O . GLY B 1 170 ? -7.062 12.516 -7.379 1 91.06 170 GLY B O 1
ATOM 2857 N N . ASP B 1 171 ? -5 11.766 -8.047 1 93.19 171 ASP B N 1
ATOM 2858 C CA . ASP B 1 171 ? -4.953 10.664 -7.094 1 93.19 171 ASP B CA 1
ATOM 2859 C C . ASP B 1 171 ? -3.646 10.672 -6.305 1 93.19 171 ASP B C 1
ATOM 2861 O O . ASP B 1 171 ? -2.582 10.953 -6.863 1 93.19 171 ASP B O 1
ATOM 2865 N N . GLU B 1 172 ? -3.754 10.469 -5.035 1 95.38 172 GLU B N 1
ATOM 2866 C CA . GLU B 1 172 ? -2.607 10.227 -4.164 1 95.38 172 GLU B CA 1
ATOM 2867 C C . GLU B 1 172 ? -2.76 8.914 -3.4 1 95.38 172 GLU B C 1
ATOM 2869 O O . GLU B 1 172 ? -3.877 8.43 -3.195 1 95.38 172 GLU B O 1
ATOM 2874 N N . LEU B 1 173 ? -1.69 8.367 -3.111 1 97.44 173 LEU B N 1
ATOM 2875 C CA . LEU B 1 173 ? -1.667 7.094 -2.398 1 97.44 173 LEU B CA 1
ATOM 2876 C C . LEU B 1 173 ? -0.462 7.016 -1.468 1 97.44 173 LEU B C 1
ATOM 2878 O O . LEU B 1 173 ? 0.682 7.125 -1.915 1 97.44 173 LEU B O 1
ATOM 2882 N N . PHE B 1 174 ? -0.766 6.719 -0.185 1 98.19 174 PHE B N 1
ATOM 2883 C CA . PHE B 1 174 ? 0.312 6.742 0.796 1 98.19 174 PHE B CA 1
ATOM 2884 C C . PHE B 1 174 ? 0.308 5.473 1.638 1 98.19 174 PHE B C 1
ATOM 2886 O O . PHE B 1 174 ? -0.756 4.965 1.998 1 98.19 174 PHE B O 1
ATOM 2893 N N . LEU B 1 175 ? 1.461 5.035 1.937 1 98.31 175 LEU B N 1
ATOM 2894 C CA . LEU B 1 175 ? 1.696 4.055 2.988 1 98.31 175 LEU B CA 1
ATOM 2895 C C . LEU B 1 175 ? 2.232 4.723 4.25 1 98.31 175 LEU B C 1
ATOM 2897 O O . LEU B 1 175 ? 3.244 5.426 4.203 1 98.31 175 LEU B O 1
ATOM 2901 N N . PHE B 1 176 ? 1.578 4.512 5.371 1 98.56 176 PHE B N 1
ATOM 2902 C CA . PHE B 1 176 ? 2.041 5.047 6.648 1 98.56 176 PHE B CA 1
ATOM 2903 C C . PHE B 1 176 ? 3.043 4.102 7.297 1 98.56 176 PHE B C 1
ATOM 2905 O O . PHE B 1 176 ? 2.732 2.934 7.547 1 98.56 176 PHE B O 1
ATOM 2912 N N . THR B 1 177 ? 4.176 4.652 7.617 1 97.94 177 THR B N 1
ATOM 2913 C CA . THR B 1 177 ? 5.188 3.889 8.336 1 97.94 177 THR B CA 1
ATOM 2914 C C . THR B 1 177 ? 5.66 4.652 9.57 1 97.94 177 THR B C 1
ATOM 2916 O O . THR B 1 177 ? 5.383 5.844 9.719 1 97.94 177 THR B O 1
ATOM 2919 N N . GLU B 1 178 ? 6.219 3.936 10.508 1 97.69 178 GLU B N 1
ATOM 2920 C CA . GLU B 1 178 ? 6.828 4.504 11.703 1 97.69 178 GLU B CA 1
ATOM 2921 C C . GLU B 1 178 ? 5.844 5.391 12.461 1 97.69 178 GLU B C 1
ATOM 2923 O O . GLU B 1 178 ? 6.184 6.5 12.867 1 97.69 178 GLU B O 1
ATOM 2928 N N . TYR B 1 179 ? 4.664 4.902 12.562 1 98.38 179 TYR B N 1
ATOM 2929 C CA . TYR B 1 179 ? 3.666 5.645 13.32 1 98.38 179 TYR B CA 1
ATOM 2930 C C . TYR B 1 179 ? 4.008 5.648 14.812 1 98.38 179 TYR B C 1
ATOM 2932 O O . TYR B 1 179 ? 4.27 4.598 15.398 1 98.38 179 TYR B O 1
ATOM 2940 N N . GLU B 1 180 ? 3.992 6.754 15.422 1 98.06 180 GLU B N 1
ATOM 2941 C CA . GLU B 1 180 ? 4.156 6.926 16.859 1 98.06 180 GLU B CA 1
ATOM 2942 C C . GLU B 1 180 ? 3.104 7.879 17.422 1 98.06 180 GLU B C 1
ATOM 2944 O O . GLU B 1 180 ? 2.873 8.953 16.875 1 98.06 180 GLU B O 1
ATOM 2949 N N . PRO B 1 181 ? 2.508 7.5 18.5 1 97.94 181 PRO B N 1
ATOM 2950 C CA . PRO B 1 181 ? 1.496 8.367 19.109 1 97.94 181 PRO B CA 1
ATOM 2951 C C . PRO B 1 181 ? 2.107 9.508 19.922 1 97.94 181 PRO B C 1
ATOM 2953 O O . PRO B 1 181 ? 1.767 9.695 21.094 1 97.94 181 PRO B O 1
ATOM 2956 N N . ARG B 1 182 ? 2.973 10.211 19.281 1 98.06 182 ARG B N 1
ATOM 2957 C CA . ARG B 1 182 ? 3.607 11.406 19.828 1 98.06 182 ARG B CA 1
ATOM 2958 C C . ARG B 1 182 ? 4.121 12.305 18.703 1 98.06 182 ARG B C 1
ATOM 2960 O O . ARG B 1 182 ? 4.25 11.875 17.562 1 98.06 182 ARG B O 1
ATOM 2967 N N . ILE B 1 183 ? 4.41 13.516 19.078 1 98.62 183 ILE B N 1
ATOM 2968 C CA . ILE B 1 183 ? 5.074 14.453 18.172 1 98.62 183 ILE B CA 1
ATOM 2969 C C . ILE B 1 183 ? 6.586 14.273 18.266 1 98.62 183 ILE B C 1
ATOM 2971 O O . ILE B 1 183 ? 7.152 14.289 19.359 1 98.62 183 ILE B O 1
ATOM 2975 N N . ARG B 1 184 ? 7.277 14.141 17.172 1 97.62 184 ARG B N 1
ATOM 2976 C CA . ARG B 1 184 ? 8.727 13.961 17.141 1 97.62 184 ARG B CA 1
ATOM 2977 C C . ARG B 1 184 ? 9.438 15.289 16.938 1 97.62 184 ARG B C 1
ATOM 2979 O O . ARG B 1 184 ? 10.508 15.523 17.5 1 97.62 184 ARG B O 1
ATOM 2986 N N . ASN B 1 185 ? 8.852 16.109 16.094 1 98.19 185 ASN B N 1
ATOM 2987 C CA . ASN B 1 185 ? 9.484 17.359 15.695 1 98.19 185 ASN B CA 1
ATOM 2988 C C . ASN B 1 185 ? 8.586 18.562 15.969 1 98.19 185 ASN B C 1
ATOM 2990 O O . ASN B 1 185 ? 8.039 19.156 15.039 1 98.19 185 ASN B O 1
ATOM 2994 N N . PRO B 1 186 ? 8.477 18.969 17.266 1 97.94 186 PRO B N 1
ATOM 2995 C CA . PRO B 1 186 ? 7.543 20.062 17.594 1 97.94 186 PRO B CA 1
ATOM 2996 C C . PRO B 1 186 ? 7.934 21.391 16.969 1 97.94 186 PRO B C 1
ATOM 2998 O O . PRO B 1 186 ? 7.074 22.234 16.734 1 97.94 186 PRO B O 1
ATOM 3001 N N . ASP B 1 187 ? 9.18 21.547 16.656 1 96.69 187 ASP B N 1
ATOM 3002 C CA . ASP B 1 187 ? 9.664 22.812 16.109 1 96.69 187 ASP B CA 1
ATOM 3003 C C . ASP B 1 187 ? 9.125 23.031 14.688 1 96.69 187 ASP B C 1
ATOM 3005 O O . ASP B 1 187 ? 9.18 24.141 14.164 1 96.69 187 ASP B O 1
ATOM 3009 N N . TRP B 1 188 ? 8.609 21.953 14.016 1 97.75 188 TRP B N 1
ATOM 3010 C CA . TRP B 1 188 ? 8.086 22.078 12.664 1 97.75 188 TRP B CA 1
ATOM 3011 C C . TRP B 1 188 ? 6.836 22.953 12.641 1 97.75 188 TRP B C 1
ATOM 3013 O O . TRP B 1 188 ? 6.449 23.484 11.594 1 97.75 188 TRP B O 1
ATOM 3023 N N . PHE B 1 189 ? 6.219 23.141 13.758 1 97.69 189 PHE B N 1
ATOM 3024 C CA . PHE B 1 189 ? 5.008 23.953 13.828 1 97.69 189 PHE B CA 1
ATOM 3025 C C . PHE B 1 189 ? 5.352 25.438 13.969 1 97.69 189 PHE B C 1
ATOM 3027 O O . PHE B 1 189 ? 4.477 26.297 13.844 1 97.69 189 PHE B O 1
ATOM 3034 N N . ASP B 1 190 ? 6.594 25.703 14.242 1 94.69 190 ASP B N 1
ATOM 3035 C CA . ASP B 1 190 ? 7.031 27.094 14.406 1 94.69 190 ASP B CA 1
ATOM 3036 C C . ASP B 1 190 ? 7.289 27.75 13.055 1 94.69 190 ASP B C 1
ATOM 3038 O O . ASP B 1 190 ? 8.242 27.391 12.359 1 94.69 190 ASP B O 1
ATOM 3042 N N . LEU B 1 191 ? 6.531 28.734 12.781 1 95.56 191 LEU B N 1
ATOM 3043 C CA . LEU B 1 191 ? 6.668 29.438 11.508 1 95.56 191 LEU B CA 1
ATOM 3044 C C . LEU B 1 191 ? 7.84 30.406 11.539 1 95.56 191 LEU B C 1
ATOM 3046 O O . LEU B 1 191 ? 8.039 31.109 12.539 1 95.56 191 LEU B O 1
ATOM 3050 N N . PRO B 1 192 ? 8.57 30.422 10.523 1 93.94 192 PRO B N 1
ATOM 3051 C CA . PRO B 1 192 ? 9.594 31.469 10.461 1 93.94 192 PRO B CA 1
ATOM 3052 C C . PRO B 1 192 ? 9.008 32.875 10.398 1 93.94 192 PRO B C 1
ATOM 3054 O O . PRO B 1 192 ? 7.82 33.031 10.094 1 93.94 192 PRO B O 1
ATOM 3057 N N . SER B 1 193 ? 9.859 33.812 10.688 1 92.69 193 SER B N 1
ATOM 3058 C CA . SER B 1 193 ? 9.414 35.188 10.727 1 92.69 193 SER B CA 1
ATOM 3059 C C . SER B 1 193 ? 9 35.688 9.344 1 92.69 193 SER B C 1
ATOM 3061 O O . SER B 1 193 ? 8.297 36.688 9.219 1 92.69 193 SER B O 1
ATOM 3063 N N . SER B 1 194 ? 9.438 34.969 8.336 1 92 194 SER B N 1
ATOM 3064 C CA . SER B 1 194 ? 9.109 35.344 6.961 1 92 194 SER B CA 1
ATOM 3065 C C . SER B 1 194 ? 7.641 35.094 6.652 1 92 194 SER B C 1
ATOM 3067 O O . SER B 1 194 ? 7.113 35.562 5.652 1 92 194 SER B O 1
ATOM 3069 N N . CYS B 1 195 ? 6.961 34.25 7.41 1 94.19 195 CYS B N 1
ATOM 3070 C CA . CYS B 1 195 ? 5.566 33.906 7.137 1 94.19 195 CYS B CA 1
ATOM 3071 C C . CYS B 1 195 ? 4.645 35.031 7.578 1 94.19 195 CYS B C 1
ATOM 3073 O O . CYS B 1 195 ? 4.785 35.562 8.688 1 94.19 195 CYS B O 1
ATOM 3075 N N . PRO B 1 196 ? 3.686 35.344 6.73 1 86.62 196 PRO B N 1
ATOM 3076 C CA . PRO B 1 196 ? 2.699 36.344 7.129 1 86.62 196 PRO B CA 1
ATOM 3077 C C . PRO B 1 196 ? 1.845 35.906 8.312 1 86.62 196 PRO B C 1
ATOM 3079 O O . PRO B 1 196 ? 1.514 34.719 8.43 1 86.62 196 PRO B O 1
ATOM 3082 N N . GLN B 1 197 ? 1.687 36.688 9.367 1 73.56 197 GLN B N 1
ATOM 3083 C CA . GLN B 1 197 ? 0.878 36.375 10.531 1 73.56 197 GLN B CA 1
ATOM 3084 C C . GLN B 1 197 ? -0.604 36.625 10.266 1 73.56 197 GLN B C 1
ATOM 3086 O O . GLN B 1 197 ? -0.958 37.469 9.469 1 73.56 197 GLN B O 1
#

Secondary structure (DSSP, 8-state):
--------------------PPP-B--SEEEEEEEEGGGTTSSSEEEEEEEEETTTTEEEEEEEEEETTTTEEEEEEEEEEETTTTEEEEEETT-TT--EEEE--PPP--B--TTPEEEEEEEESSTTSEEEEEEEEEPTTSSEEEEEEEETTTT-EEEEEEEE-SSS-EEEEEEEEEEESS-S-GGGGPPPTTS--/-------------------PPPP-B--SEEEEEEEEGGGTTSSSEEEEEEEEETTTTEEEEEEEEEETTTTEEEEEEEEEEETTTTEEEEEETT-TT--EEEE--PPP--B--TTPEEEEEEEESSTTSEEEEEEEEEPTTSSEEEEEEEETTTT-EEEEEEEE-SSS-EEEEEEEEEEESS-S-GGGGPPPTTS--

Radius of gyration: 25.55 Å; Cα contacts (8 Å, |Δi|>4): 920; chains: 2; bounding box: 117×77×59 Å

Solvent-accessible surface area (backbone atoms only — not comparable to full-atom values): 21243 Å² total; per-residue (Å²): 135,85,80,78,77,79,78,78,76,76,75,76,74,73,70,74,65,80,68,79,73,78,73,48,46,42,60,56,33,20,23,30,38,29,37,36,57,84,25,57,68,51,80,44,31,41,34,33,44,37,36,39,30,62,79,79,33,36,36,26,37,39,35,29,39,32,29,53,89,77,68,48,68,47,69,51,33,38,37,31,35,34,47,83,76,27,32,32,37,41,26,39,57,88,42,60,74,43,46,45,78,44,86,34,87,51,69,84,79,58,45,56,57,90,81,41,41,71,58,49,73,51,27,35,37,49,76,76,56,43,40,28,36,33,35,35,40,66,45,70,92,48,66,32,39,37,34,38,31,24,24,70,62,73,31,27,58,35,40,39,28,38,30,37,71,45,94,75,67,46,77,48,42,34,38,37,25,61,38,38,79,38,69,84,62,72,68,62,71,59,74,53,87,50,41,85,128,135,86,79,78,79,78,79,79,77,78,75,77,75,74,69,73,65,81,70,79,73,78,75,48,46,42,61,56,30,18,24,30,37,31,35,35,56,84,25,58,70,51,79,46,32,40,35,33,42,36,35,40,32,62,79,80,34,34,35,26,36,38,35,29,40,32,30,52,89,76,67,48,69,48,68,49,33,36,36,31,36,34,47,83,76,27,32,32,37,42,28,40,58,88,41,61,74,42,48,46,79,44,84,33,87,50,70,85,79,58,47,57,55,90,82,41,40,70,56,51,74,53,27,34,36,50,76,77,55,42,39,28,38,33,34,35,38,66,44,71,93,47,64,31,40,38,32,37,31,24,25,71,65,73,34,27,58,37,39,39,27,37,30,37,71,45,94,74,67,47,78,47,41,34,38,35,25,59,40,38,80,38,69,84,62,73,68,62,71,58,73,53,87,50,40,85,128

InterPro domains:
  IPR001299 Ependymin [PF00811] (78-195)
  IPR001299 Ependymin [PTHR10697] (3-196)

Sequence (394 aa):
MMIIQFAFLLTLVTHTTCQTPAKCCFAPQSSATLVDLYSVNGDLYNVIDGEFDFVAGKQAQLSSTHNPYTGVSNYTLLEVIDFNKGKEYIIPWNDPTKCFVVNWPIGPTRCIPDDAMYLGSTYLGPVSTLPYDGWRFKLPGANITISLAVSTSGCVPIVEGIRINDNPRGDELFLFTEYEPRIRNPDWFDLPSSCPQMMIIQFAFLLTLVTHTTCQTPAKCCFAPQSSATLVDLYSVNGDLYNVIDGEFDFVAGKQAQLSSTHNPYTGVSNYTLLEVIDFNKGKEYIIPWNDPTKCFVVNWPIGPTRCIPDDAMYLGSTYLGPVSTLPYDGWRFKLPGANITISLAVSTSGCVPIVEGIRINDNPRGDELFLFTEYEPRIRNPDWFDLPSSCPQ

pLDDT: mean 89.46, std 16.88, range [32.12, 98.88]